Protein 1N4X (pdb70)

Nearest PDB structures (foldseek):
  1n4x-assembly2_M  TM=1.002E+00  e=3.439E-22  Mus musculus
  8iqq-assembly1_L  TM=9.894E-01  e=6.157E-21  Mus musculus
  4ybq-assembly2_C  TM=9.915E-01  e=1.994E-20  Mus musculus
  6jbt-assembly1_L  TM=1.001E+00  e=4.664E-19  Mus musculus
  4x0k-assembly2_B  TM=9.925E-01  e=2.591E-19  Homo sapiens

Structure (mmCIF, N/CA/C/O backbone):
data_1N4X
#
_entry.id   1N4X
#
_cell.length_a   126.930
_cell.length_b   61.210
_cell.length_c   57.300
_cell.angle_alpha   90.00
_cell.angle_beta   90.00
_cell.angle_gamma   90.00
#
_symmetry.space_group_name_H-M   'P 21 21 21'
#
loop_
_entity.id
_entity.type
_entity.pdbx_description
1 polymer 'immunoglobulin kappa chain variable region'
2 polymer 'immunoglobulin heavy chain variable region'
3 non-polymer 'CHLORIDE ION'
4 water water
#
loop_
_atom_site.group_PDB
_atom_site.id
_atom_site.type_symbol
_atom_site.label_atom_id
_atom_site.label_alt_id
_atom_site.label_comp_id
_atom_site.label_asym_id
_atom_site.label_entity_id
_atom_site.label_seq_id
_atom_site.pdbx_PDB_ins_code
_atom_site.Cartn_x
_atom_site.Cartn_y
_atom_site.Cartn_z
_atom_site.occupancy
_atom_site.B_iso_or_equiv
_atom_site.auth_seq_id
_atom_site.auth_comp_id
_atom_site.auth_asym_id
_atom_site.auth_atom_id
_atom_site.pdbx_PDB_model_num
ATOM 1 N N . MET A 1 1 ? 8.923 35.004 4.693 1.00 52.04 0 MET L N 1
ATOM 2 C CA . MET A 1 1 ? 9.954 35.028 3.619 1.00 49.93 0 MET L CA 1
ATOM 3 C C . MET A 1 1 ? 10.172 36.458 3.145 1.00 49.04 0 MET L C 1
ATOM 4 O O . MET A 1 1 ? 9.516 36.916 2.207 1.00 51.03 0 MET L O 1
ATOM 6 N N . ASP A 1 2 ? 11.093 37.162 3.797 1.00 45.38 1 ASP L N 1
ATOM 7 C CA . ASP A 1 2 ? 11.386 38.538 3.429 1.00 40.88 1 ASP L CA 1
ATOM 8 C C . ASP A 1 2 ? 12.868 38.749 3.140 1.00 35.96 1 ASP L C 1
ATOM 9 O O . ASP A 1 2 ? 13.233 39.101 2.019 1.00 35.78 1 ASP L O 1
ATOM 14 N N . ILE A 1 3 ? 13.726 38.541 4.135 1.00 30.72 2 ILE L N 1
ATOM 15 C CA . ILE A 1 3 ? 15.159 38.729 3.910 1.00 28.14 2 ILE L CA 1
ATOM 16 C C . ILE A 1 3 ? 15.728 37.549 3.147 1.00 27.04 2 ILE L C 1
ATOM 17 O O . ILE A 1 3 ? 15.864 36.456 3.695 1.00 27.00 2 ILE L O 1
ATOM 22 N N . LEU A 1 4 ? 16.063 37.785 1.881 1.00 25.07 3 LEU L N 1
ATOM 23 C CA . LEU A 1 4 ? 16.618 36.755 1.017 1.00 24.74 3 LEU L CA 1
ATOM 24 C C . LEU A 1 4 ? 18.056 36.431 1.394 1.00 23.95 3 LEU L C 1
ATOM 25 O O . LEU A 1 4 ? 18.872 37.332 1.599 1.00 21.24 3 LEU L O 1
ATOM 30 N N . MET A 1 5 ? 18.348 35.137 1.489 1.00 22.86 4 MET L N 1
ATOM 31 C CA . MET A 1 5 ? 19.683 34.656 1.811 1.00 22.49 4 MET L CA 1
ATOM 32 C C . MET A 1 5 ? 20.132 33.884 0.575 1.00 24.22 4 MET L C 1
ATOM 33 O O . MET A 1 5 ? 19.550 32.852 0.233 1.00 22.35 4 MET L O 1
ATOM 38 N N . THR A 1 6 ? 21.150 34.398 -0.108 1.00 24.11 5 THR L N 1
ATOM 39 C CA . THR A 1 6 ? 21.656 33.755 -1.313 1.00 25.37 5 THR L CA 1
ATOM 40 C C . THR A 1 6 ? 23.031 33.148 -1.053 1.00 25.58 5 THR L C 1
ATOM 41 O O . THR A 1 6 ? 23.937 33.831 -0.570 1.00 24.49 5 THR L O 1
ATOM 45 N N . GLN A 1 7 ? 23.178 31.864 -1.372 1.00 25.37 6 GLN L N 1
ATOM 46 C CA . GLN A 1 7 ? 24.444 31.166 -1.155 1.00 26.75 6 GLN L CA 1
ATOM 47 C C . GLN A 1 7 ? 25.244 30.962 -2.438 1.00 27.40 6 GLN L C 1
ATOM 48 O O . GLN A 1 7 ? 24.687 30.798 -3.523 1.00 28.16 6 GLN L O 1
ATOM 54 N N . THR A 1 8 ? 26.563 30.960 -2.290 1.00 28.69 7 THR L N 1
ATOM 55 C CA . THR A 1 8 ? 27.469 30.773 -3.412 1.00 30.38 7 THR L CA 1
ATOM 56 C C . THR A 1 8 ? 28.618 29.899 -2.928 1.00 30.07 7 THR L C 1
ATOM 57 O O . THR A 1 8 ? 29.245 30.200 -1.912 1.00 29.78 7 THR L O 1
ATOM 61 N N . PRO A 1 9 ? 28.894 28.788 -3.629 1.00 30.82 8 PRO L N 1
ATOM 62 C CA . PRO A 1 9 ? 28.205 28.298 -4.826 1.00 31.88 8 PRO L CA 1
ATOM 63 C C . PRO A 1 9 ? 27.062 27.371 -4.429 1.00 31.73 8 PRO L C 1
ATOM 64 O O . PRO A 1 9 ? 26.987 26.932 -3.285 1.00 34.08 8 PRO L O 1
ATOM 68 N N . LEU A 1 10 ? 26.184 27.069 -5.378 1.00 33.27 9 LEU L N 1
ATOM 69 C CA . LEU A 1 10 ? 25.046 26.189 -5.121 1.00 32.59 9 LEU L CA 1
ATOM 70 C C . LEU A 1 10 ? 25.481 24.726 -5.095 1.00 32.20 9 LEU L C 1
ATOM 71 O O . LEU A 1 10 ? 24.872 23.896 -4.419 1.00 30.46 9 LEU L O 1
ATOM 76 N N . TYR A 1 11 ? 26.540 24.420 -5.837 1.00 31.29 10 TYR L N 1
ATOM 77 C CA . TYR A 1 11 ? 27.068 23.063 -5.907 1.00 30.91 10 TYR L CA 1
ATOM 78 C C . TYR A 1 11 ? 28.567 23.112 -5.660 1.00 31.89 10 TYR L C 1
ATOM 79 O O . TYR A 1 11 ? 29.298 23.799 -6.370 1.00 30.03 10 TYR L O 1
ATOM 88 N N . LEU A 1 12 ? 29.024 22.373 -4.656 1.00 31.75 11 LEU L N 1
ATOM 89 C CA . LEU A 1 12 ? 30.433 22.379 -4.314 1.00 34.07 11 LEU L CA 1
ATOM 90 C C . LEU A 1 12 ? 31.086 21.003 -4.392 1.00 35.15 11 LEU L C 1
ATOM 91 O O . LEU A 1 12 ? 31.260 20.329 -3.376 1.00 34.99 11 LEU L O 1
ATOM 96 N N . PRO A 1 13 ? 31.443 20.559 -5.609 1.00 36.22 12 PRO L N 1
ATOM 97 C CA . PRO A 1 13 ? 32.084 19.249 -5.745 1.00 37.33 12 PRO L CA 1
ATOM 98 C C . PRO A 1 13 ? 33.532 19.385 -5.286 1.00 38.52 12 PRO L C 1
ATOM 99 O O . PRO A 1 13 ? 34.285 20.201 -5.820 1.00 39.11 12 PRO L O 1
ATOM 103 N N . VAL A 1 14 ? 33.911 18.605 -4.280 1.00 39.52 13 VAL L N 1
ATOM 104 C CA . VAL A 1 14 ? 35.265 18.663 -3.745 1.00 39.55 13 VAL L CA 1
ATOM 105 C C . VAL A 1 14 ? 35.893 17.286 -3.555 1.00 40.51 13 VAL L C 1
ATOM 106 O O . VAL A 1 14 ? 35.287 16.259 -3.860 1.00 40.76 13 VAL L O 1
ATOM 110 N N . SER A 1 15 ? 37.120 17.280 -3.047 1.00 41.95 14 SER L N 1
ATOM 111 C CA . SER A 1 15 ? 37.859 16.049 -2.802 1.00 42.50 14 SER L CA 1
ATOM 112 C C . SER A 1 15 ? 38.439 16.081 -1.391 1.00 42.90 14 SER L C 1
ATOM 113 O O . SER A 1 15 ? 38.873 17.130 -0.916 1.00 43.20 14 SER L O 1
ATOM 116 N N . LEU A 1 16 ? 38.436 14.929 -0.726 1.00 42.98 15 LEU L N 1
ATOM 117 C CA . LEU A 1 16 ? 38.951 14.814 0.636 1.00 43.69 15 LEU L CA 1
ATOM 118 C C . LEU A 1 16 ? 40.236 15.610 0.851 1.00 44.07 15 LEU L C 1
ATOM 119 O O . LEU A 1 16 ? 41.060 15.734 -0.054 1.00 44.61 15 LEU L O 1
ATOM 124 N N . GLY A 1 17 ? 40.391 16.152 2.055 1.00 44.42 16 GLY L N 1
ATOM 125 C CA . GLY A 1 17 ? 41.581 16.917 2.383 1.00 45.60 16 GLY L CA 1
ATOM 126 C C . GLY A 1 17 ? 41.604 18.349 1.878 1.00 47.13 16 GLY L C 1
ATOM 127 O O . GLY A 1 17 ? 42.269 19.203 2.463 1.00 47.18 16 GLY L O 1
ATOM 128 N N . ASP A 1 18 ? 40.881 18.622 0.798 1.00 48.53 17 ASP L N 1
ATOM 129 C CA . ASP A 1 18 ? 40.852 19.967 0.232 1.00 49.95 17 ASP L CA 1
ATOM 130 C C . ASP A 1 18 ? 40.050 20.931 1.108 1.00 48.42 17 ASP L C 1
ATOM 131 O O . ASP A 1 18 ? 39.261 20.509 1.953 1.00 48.00 17 ASP L O 1
ATOM 136 N N . GLN A 1 19 ? 40.265 22.229 0.910 1.00 46.71 18 GLN L N 1
ATOM 137 C CA . GLN A 1 19 ? 39.545 23.239 1.678 1.00 45.19 18 GLN L CA 1
ATOM 138 C C . GLN A 1 19 ? 38.209 23.504 0.998 1.00 42.82 18 GLN L C 1
ATOM 139 O O . GLN A 1 19 ? 38.023 23.165 -0.171 1.00 41.87 18 GLN L O 1
ATOM 145 N N . ALA A 1 20 ? 37.282 24.112 1.732 1.00 39.67 19 ALA L N 1
ATOM 146 C CA . ALA A 1 20 ? 35.967 24.422 1.192 1.00 37.33 19 ALA L CA 1
ATOM 147 C C . ALA A 1 20 ? 35.482 25.761 1.733 1.00 34.69 19 ALA L C 1
ATOM 148 O O . ALA A 1 20 ? 35.712 26.090 2.895 1.00 34.41 19 ALA L O 1
ATOM 150 N N . SER A 1 21 ? 34.817 26.534 0.882 1.00 34.43 20 SER L N 1
ATOM 151 C CA . SER A 1 21 ? 34.293 27.833 1.285 1.00 33.69 20 SER L CA 1
ATOM 152 C C . SER A 1 21 ? 32.888 28.040 0.743 1.00 33.19 20 SER L C 1
ATOM 153 O O . SER A 1 21 ? 32.613 27.785 -0.432 1.00 31.97 20 SER L O 1
ATOM 156 N N . ILE A 1 22 ? 32.000 28.503 1.613 1.00 31.86 21 ILE L N 1
ATOM 157 C CA . ILE A 1 22 ? 30.623 28.751 1.228 1.00 32.20 21 ILE L CA 1
ATOM 158 C C . ILE A 1 22 ? 30.248 30.170 1.621 1.00 30.93 21 ILE L C 1
ATOM 159 O O . ILE A 1 22 ? 30.421 30.574 2.766 1.00 30.67 21 ILE L O 1
ATOM 164 N N . SER A 1 23 ? 29.744 30.920 0.650 1.00 31.87 22 SER L N 1
ATOM 165 C CA . SER A 1 23 ? 29.349 32.305 0.858 1.00 33.37 22 SER L CA 1
ATOM 166 C C . SER A 1 23 ? 27.838 32.440 1.017 1.00 32.26 22 SER L C 1
ATOM 167 O O . SER A 1 23 ? 27.073 31.673 0.438 1.00 32.00 22 SER L O 1
ATOM 170 N N . CYS A 1 24 ? 27.419 33.426 1.804 1.00 30.98 23 CYS L N 1
ATOM 171 C CA . CYS A 1 24 ? 26.002 33.683 2.035 1.00 30.30 23 CYS L CA 1
ATOM 172 C C . CYS A 1 24 ? 25.795 35.189 2.060 1.00 29.16 23 CYS L C 1
ATOM 173 O O . CYS A 1 24 ? 26.421 35.895 2.852 1.00 28.88 23 CYS L O 1
ATOM 176 N N . ARG A 1 25 ? 24.932 35.685 1.181 1.00 27.16 24 ARG L N 1
ATOM 177 C CA . ARG A 1 25 ? 24.669 37.116 1.133 1.00 28.81 24 ARG L CA 1
ATOM 178 C C . ARG A 1 25 ? 23.211 37.386 1.451 1.00 26.80 24 ARG L C 1
ATOM 179 O O . ARG A 1 25 ? 22.320 36.796 0.843 1.00 26.74 24 ARG L O 1
ATOM 187 N N . SER A 1 26 ? 22.975 38.274 2.408 1.00 24.98 25 SER L N 1
ATOM 188 C CA . SER A 1 26 ? 21.615 38.615 2.795 1.00 23.79 25 SER L CA 1
ATOM 189 C C . SER A 1 26 ? 21.189 39.879 2.054 1.00 24.05 25 SER L C 1
ATOM 190 O O . SER A 1 26 ? 22.016 40.745 1.764 1.00 21.34 25 SER L O 1
ATOM 193 N N . SER A 1 27 ? 19.900 39.977 1.736 1.00 23.10 26 SER L N 1
ATOM 194 C CA . SER A 1 27 ? 19.383 41.133 1.013 1.00 25.43 26 SER L CA 1
ATOM 195 C C . SER A 1 27 ? 19.307 42.385 1.877 1.00 25.92 26 SER L C 1
ATOM 196 O O . SER A 1 27 ? 19.095 43.485 1.369 1.00 28.24 26 SER L O 1
ATOM 199 N N . GLN A 1 28 ? 19.477 42.210 3.181 1.00 24.59 27 GLN L N 1
ATOM 200 C CA . GLN A 1 28 ? 19.442 43.313 4.132 1.00 25.35 27 GLN L CA 1
ATOM 201 C C . GLN A 1 28 ? 20.397 42.975 5.264 1.00 24.38 27 GLN L C 1
ATOM 202 O O . GLN A 1 28 ? 20.831 41.829 5.389 1.00 24.24 27 GLN L O 1
ATOM 208 N N . THR A 1 29 ? 20.734 43.963 6.086 1.00 24.03 28 THR L N 1
ATOM 209 C CA . THR A 1 29 ? 21.605 43.703 7.223 1.00 23.07 28 THR L CA 1
ATOM 210 C C . THR A 1 29 ? 20.783 42.853 8.184 1.00 23.86 28 THR L C 1
ATOM 211 O O . THR A 1 29 ? 19.552 42.902 8.161 1.00 24.38 28 THR L O 1
ATOM 215 N N . ILE A 1 30 ? 21.458 42.079 9.024 1.00 23.34 29 ILE L N 1
ATOM 216 C CA . ILE A 1 30 ? 20.773 41.199 9.958 1.00 24.44 29 ILE L CA 1
ATOM 217 C C . ILE A 1 30 ? 21.248 41.313 11.400 1.00 25.14 29 ILE L C 1
ATOM 218 O O . ILE A 1 30 ? 21.666 40.330 12.016 1.00 24.85 29 ILE L O 1
ATOM 223 N N . VAL A 1 31 ? 21.189 42.525 11.936 1.00 28.09 30 VAL L N 1
ATOM 224 C CA . VAL A 1 31 ? 21.571 42.763 13.320 1.00 29.62 30 VAL L CA 1
ATOM 225 C C . VAL A 1 31 ? 20.271 42.886 14.111 1.00 31.61 30 VAL L C 1
ATOM 226 O O . VAL A 1 31 ? 19.385 43.666 13.756 1.00 31.80 30 VAL L O 1
ATOM 230 N N . HIS A 1 32 ? 20.152 42.092 15.167 1.00 32.46 31 HIS L N 1
ATOM 231 C CA . HIS A 1 32 ? 18.956 42.109 15.997 1.00 35.07 31 HIS L CA 1
ATOM 232 C C . HIS A 1 32 ? 18.921 43.421 16.770 1.00 36.36 31 HIS L C 1
ATOM 233 O O . HIS A 1 32 ? 19.961 44.048 16.981 1.00 36.39 31 HIS L O 1
ATOM 240 N N . ASN A 1 33 ? 17.727 43.836 17.185 1.00 38.05 32 ASN L N 1
ATOM 241 C CA . ASN A 1 33 ? 17.567 45.085 17.925 1.00 39.14 32 ASN L CA 1
ATOM 242 C C . ASN A 1 33 ? 18.448 45.114 19.171 1.00 39.20 32 ASN L C 1
ATOM 243 O O . ASN A 1 33 ? 18.694 46.178 19.740 1.00 40.93 32 ASN L O 1
ATOM 248 N N . ASN A 1 34 ? 18.921 43.944 19.587 1.00 37.82 33 ASN L N 1
ATOM 249 C CA . ASN A 1 34 ? 19.766 43.834 20.767 1.00 36.88 33 ASN L CA 1
ATOM 250 C C . ASN A 1 34 ? 21.249 43.872 20.405 1.00 35.93 33 ASN L C 1
ATOM 251 O O . ASN A 1 34 ? 22.105 43.576 21.233 1.00 35.25 33 ASN L O 1
ATOM 256 N N . GLY A 1 35 ? 21.544 44.224 19.160 1.00 34.63 34 GLY L N 1
ATOM 257 C CA . GLY A 1 35 ? 22.926 44.314 18.727 1.00 33.34 34 GLY L CA 1
ATOM 258 C C . GLY A 1 35 ? 23.619 43.040 18.277 1.00 32.76 34 GLY L C 1
ATOM 259 O O . GLY A 1 35 ? 24.739 43.106 17.777 1.00 31.12 34 GLY L O 1
ATOM 260 N N . ASN A 1 36 ? 22.987 41.882 18.450 1.00 32.62 35 ASN L N 1
ATOM 261 C CA . ASN A 1 36 ? 23.616 40.632 18.025 1.00 31.29 35 ASN L CA 1
ATOM 262 C C . ASN A 1 36 ? 23.213 40.256 16.604 1.00 30.72 35 ASN L C 1
ATOM 263 O O . ASN A 1 36 ? 22.112 40.579 16.157 1.00 30.49 35 ASN L O 1
ATOM 268 N N . THR A 1 37 ? 24.115 39.588 15.889 1.00 30.11 36 THR L N 1
ATOM 269 C CA . THR A 1 37 ? 23.843 39.149 14.520 1.00 29.88 36 THR L CA 1
ATOM 270 C C . THR A 1 37 ? 23.654 37.633 14.536 1.00 30.13 36 THR L C 1
ATOM 271 O O . THR A 1 37 ? 24.625 36.874 14.539 1.00 30.47 36 THR L O 1
ATOM 275 N N . TYR A 1 38 ? 22.401 37.195 14.550 1.00 29.08 37 TYR L N 1
ATOM 276 C CA . TYR A 1 38 ? 22.101 35.772 14.593 1.00 27.48 37 TYR L CA 1
ATOM 277 C C . TYR A 1 38 ? 22.206 35.072 13.243 1.00 26.37 37 TYR L C 1
ATOM 278 O O . TYR A 1 38 ? 21.197 34.711 12.629 1.00 23.62 37 TYR L O 1
ATOM 287 N N . LEU A 1 39 ? 23.444 34.891 12.793 1.00 24.57 38 LEU L N 1
ATOM 288 C CA . LEU A 1 39 ? 23.733 34.216 11.534 1.00 24.10 38 LEU L CA 1
ATOM 289 C C . LEU A 1 39 ? 24.280 32.841 11.902 1.00 23.44 38 LEU L C 1
ATOM 290 O O . LEU A 1 39 ? 25.320 32.737 12.540 1.00 21.88 38 LEU L O 1
ATOM 295 N N . GLU A 1 40 ? 23.567 31.786 11.525 1.00 23.33 39 GLU L N 1
ATOM 296 C CA . GLU A 1 40 ? 24.019 30.432 11.832 1.00 22.50 39 GLU L CA 1
ATOM 297 C C . GLU A 1 40 ? 24.229 29.623 10.561 1.00 21.27 39 GLU L C 1
ATOM 298 O O . GLU A 1 40 ? 23.663 29.932 9.517 1.00 22.36 39 GLU L O 1
ATOM 304 N N . TRP A 1 41 ? 25.070 28.598 10.652 1.00 19.86 40 TRP L N 1
ATOM 305 C CA . TRP A 1 41 ? 25.287 27.710 9.523 1.00 18.66 40 TRP L CA 1
ATOM 306 C C . TRP A 1 41 ? 24.844 26.341 10.018 1.00 19.30 40 TRP L C 1
ATOM 307 O O . TRP A 1 41 ? 25.106 25.969 11.166 1.00 16.92 40 TRP L O 1
ATOM 318 N N . TYR A 1 42 ? 24.162 25.608 9.150 1.00 19.62 41 TYR L N 1
ATOM 319 C CA . TYR A 1 42 ? 23.698 24.273 9.481 1.00 20.52 41 TYR L CA 1
ATOM 320 C C . TYR A 1 42 ? 24.192 23.313 8.415 1.00 19.77 41 TYR L C 1
ATOM 321 O O . TYR A 1 42 ? 24.400 23.690 7.254 1.00 19.21 41 TYR L O 1
ATOM 330 N N . LEU A 1 43 ? 24.366 22.067 8.826 1.00 19.71 42 LEU L N 1
ATOM 331 C CA . LEU A 1 43 ? 24.779 21.006 7.931 1.00 21.04 42 LEU L CA 1
ATOM 332 C C . LEU A 1 43 ? 23.751 19.901 8.070 1.00 21.40 42 L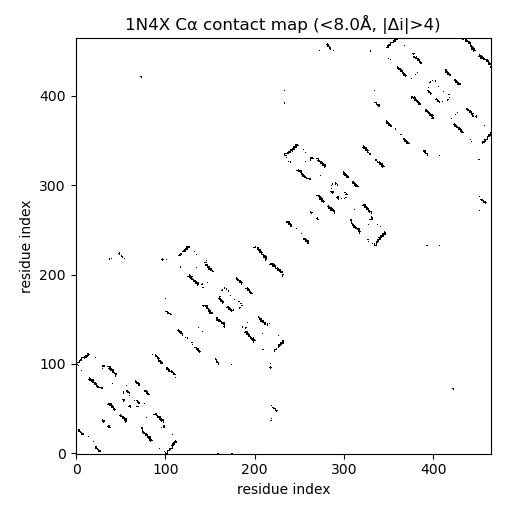EU L C 1
ATOM 333 O O . LEU A 1 43 ? 23.392 19.507 9.181 1.00 21.32 42 LEU L O 1
ATOM 338 N N . GLN A 1 44 ? 23.256 19.427 6.938 1.00 22.27 43 GLN L N 1
ATOM 339 C CA . GLN A 1 44 ? 22.304 18.337 6.949 1.00 23.04 43 GLN L CA 1
ATOM 340 C C . GLN A 1 44 ? 22.963 17.187 6.215 1.00 22.95 43 GLN L C 1
ATOM 341 O O . GLN A 1 44 ? 23.071 17.202 4.989 1.00 22.58 43 GLN L O 1
ATOM 347 N N . LYS A 1 45 ? 23.430 16.206 6.972 1.00 24.13 44 LYS L N 1
ATOM 348 C CA . LYS A 1 45 ? 24.072 15.045 6.379 1.00 27.29 44 LYS L CA 1
ATOM 349 C C . LYS A 1 45 ? 22.995 14.182 5.738 1.00 29.15 44 LYS L C 1
ATOM 350 O O . LYS A 1 45 ? 21.828 14.240 6.124 1.00 28.55 44 LYS L O 1
ATOM 356 N N . PRO A 1 46 ? 23.370 13.370 4.744 1.00 30.72 45 PRO L N 1
ATOM 357 C CA . PRO A 1 46 ? 22.401 12.505 4.068 1.00 32.34 45 PRO L CA 1
ATOM 358 C C . PRO A 1 46 ? 21.651 11.615 5.053 1.00 33.29 45 PRO L C 1
ATOM 359 O O . PR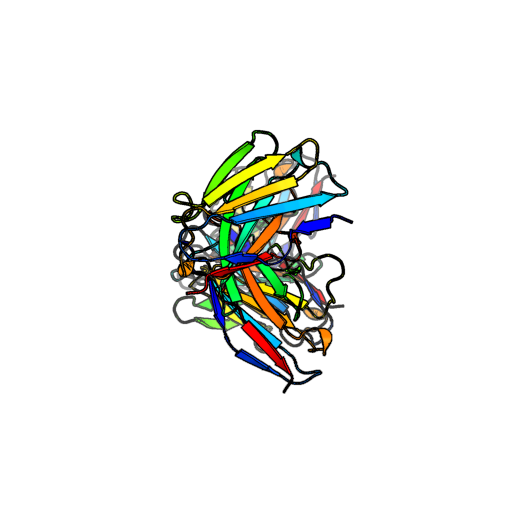O A 1 46 ? 22.265 10.933 5.872 1.00 33.62 45 PRO L O 1
ATOM 363 N N . GLY A 1 47 ? 20.325 11.631 4.969 1.00 35.22 46 GLY L N 1
ATOM 364 C CA . GLY A 1 47 ? 19.514 10.816 5.855 1.00 35.99 46 GLY L CA 1
ATOM 365 C C . GLY A 1 47 ? 19.375 11.379 7.257 1.00 36.07 46 GLY L C 1
ATOM 366 O O . GLY A 1 47 ? 18.924 10.685 8.169 1.00 37.42 46 GLY L O 1
ATOM 367 N N . GLN A 1 48 ? 19.765 12.634 7.440 1.00 33.98 47 GLN L N 1
ATOM 368 C CA . GLN A 1 48 ? 19.669 13.268 8.748 1.00 32.62 47 GLN L CA 1
ATOM 369 C C . GLN A 1 48 ? 18.989 14.625 8.678 1.00 30.65 47 GLN L C 1
ATOM 370 O O . GLN A 1 48 ? 18.742 15.167 7.599 1.00 28.45 47 GLN L O 1
ATOM 376 N N . SER A 1 49 ? 18.669 15.164 9.847 1.00 29.01 48 SER L N 1
ATOM 377 C CA . SER A 1 49 ? 18.043 16.468 9.923 1.00 28.63 48 SER L CA 1
ATOM 378 C C . SER A 1 49 ? 19.176 17.475 10.073 1.00 27.12 48 SER L C 1
ATOM 379 O O . SER A 1 49 ? 20.277 17.119 10.498 1.00 27.77 48 SER L O 1
ATOM 382 N N . PRO A 1 50 ? 18.926 18.744 9.720 1.00 25.72 49 PRO L N 1
ATOM 383 C CA . PRO A 1 50 ? 19.978 19.756 9.846 1.00 25.20 49 PRO L CA 1
ATOM 384 C C . PRO A 1 50 ? 20.517 19.819 11.273 1.00 26.47 49 PRO L C 1
ATOM 385 O O . PRO A 1 50 ? 19.791 19.556 12.232 1.00 25.90 49 PRO L O 1
ATOM 389 N N . GLN A 1 51 ? 21.796 20.153 11.407 1.00 24.08 50 GLN L N 1
ATOM 390 C CA . GLN A 1 51 ? 22.404 20.295 12.714 1.00 24.12 50 GLN L CA 1
ATOM 391 C C . GLN A 1 51 ? 23.201 21.591 12.711 1.00 23.45 50 GLN L C 1
ATOM 392 O O . GLN A 1 51 ? 23.820 21.950 11.710 1.00 23.57 50 GLN L O 1
ATOM 398 N N . LEU A 1 52 ? 23.170 22.294 13.834 1.00 24.23 51 LEU L N 1
ATOM 399 C CA . LEU A 1 52 ? 23.865 23.568 13.974 1.00 24.47 51 LEU L CA 1
ATOM 400 C C . LEU A 1 52 ? 25.389 23.413 14.031 1.00 25.84 51 LEU L C 1
ATOM 401 O O . LEU A 1 52 ? 25.908 22.604 14.794 1.00 27.15 51 LEU L O 1
ATOM 406 N N . LEU A 1 53 ? 26.094 24.201 13.223 1.00 26.39 52 LEU L N 1
ATOM 407 C CA . LEU A 1 53 ? 27.555 24.163 13.184 1.00 26.96 52 LEU L CA 1
ATOM 408 C C . LEU A 1 53 ? 28.165 25.440 13.762 1.00 27.14 52 LEU L C 1
ATOM 409 O O . LEU A 1 53 ? 29.090 25.386 14.578 1.00 25.61 52 LEU L O 1
ATOM 414 N N . ILE A 1 54 ? 27.638 26.582 13.321 1.00 25.97 53 ILE L N 1
ATOM 415 C CA . ILE A 1 54 ? 28.114 27.898 13.749 1.00 26.08 53 ILE L CA 1
ATOM 416 C C . ILE A 1 54 ? 26.922 28.788 14.096 1.00 26.74 53 ILE L C 1
ATOM 417 O O . ILE A 1 54 ? 25.917 28.772 13.392 1.00 25.49 53 ILE L O 1
ATOM 422 N N . TYR A 1 55 ? 27.028 29.550 15.182 1.00 26.93 54 TYR L N 1
ATOM 423 C CA . TYR A 1 55 ? 25.962 30.469 15.567 1.00 29.02 54 TYR L CA 1
ATOM 424 C C . TYR A 1 55 ? 26.603 31.818 15.877 1.00 30.26 54 TYR L C 1
ATOM 425 O O . TYR A 1 55 ? 27.797 31.887 16.157 1.00 29.88 54 TYR L O 1
ATOM 434 N N . LYS A 1 56 ? 25.820 32.891 15.811 1.00 30.38 55 LYS L N 1
ATOM 435 C CA . LYS A 1 56 ? 26.348 34.223 16.083 1.00 31.52 55 LYS L CA 1
ATOM 436 C C . LYS A 1 56 ? 27.522 34.521 15.147 1.00 30.37 55 LYS L C 1
ATOM 437 O O . LYS A 1 56 ? 28.552 35.048 15.574 1.00 31.68 55 LYS L O 1
ATOM 443 N N . VAL A 1 57 ? 27.359 34.154 13.879 1.00 27.95 56 VAL L N 1
ATOM 444 C CA . VAL A 1 57 ? 28.359 34.383 12.836 1.00 27.00 56 VAL L CA 1
ATOM 445 C C . VAL A 1 57 ? 29.634 33.540 12.886 1.00 27.35 56 VAL L C 1
ATOM 446 O O . VAL A 1 57 ? 30.051 32.990 11.868 1.00 25.90 56 VAL L O 1
ATOM 450 N N . SER A 1 58 ? 30.250 33.428 14.057 1.00 27.97 57 SER L N 1
ATOM 451 C CA . SER A 1 58 ? 31.506 32.693 14.143 1.00 31.49 57 SER L CA 1
ATOM 452 C C . SER A 1 58 ? 31.709 31.745 15.319 1.00 31.00 57 SER L C 1
ATOM 453 O O . SER A 1 58 ? 32.793 31.182 15.466 1.00 33.67 57 SER L O 1
ATOM 456 N N . ASN A 1 59 ? 30.696 31.558 16.155 1.00 32.85 58 ASN L N 1
ATOM 457 C CA . ASN A 1 59 ? 30.849 30.664 17.301 1.00 32.81 58 ASN L CA 1
ATOM 458 C C . ASN A 1 59 ? 30.532 29.209 16.954 1.00 34.17 58 ASN L C 1
ATOM 459 O O . ASN A 1 59 ? 29.423 28.894 16.518 1.00 31.45 58 ASN L O 1
ATOM 464 N N . ARG A 1 60 ? 31.509 28.323 17.146 1.00 34.42 59 ARG L N 1
ATOM 465 C CA . ARG A 1 60 ? 31.306 26.905 16.854 1.00 36.19 59 ARG L CA 1
ATOM 466 C C . ARG A 1 60 ? 30.412 26.285 17.919 1.00 35.84 59 ARG L C 1
ATOM 467 O O . ARG A 1 60 ? 30.572 26.557 19.106 1.00 35.81 59 ARG L O 1
ATOM 475 N N . PHE A 1 61 ? 29.473 25.450 17.490 1.00 37.08 60 PHE L N 1
ATOM 476 C CA . PHE A 1 61 ? 28.562 24.786 18.414 1.00 37.45 60 PHE L CA 1
ATOM 477 C C . PHE A 1 61 ? 29.300 23.621 19.072 1.00 38.46 60 PHE L C 1
ATOM 478 O O . PHE A 1 61 ? 30.390 23.250 18.641 1.00 38.16 60 PHE L O 1
ATOM 486 N N . SER A 1 62 ? 28.701 23.049 20.111 1.00 39.92 61 SER L N 1
ATOM 487 C CA . SER A 1 62 ? 29.304 21.930 20.827 1.00 40.82 61 SER L CA 1
ATOM 488 C C . SER A 1 62 ? 29.616 20.743 19.923 1.00 41.09 61 SER L C 1
ATOM 489 O O . SER A 1 62 ? 28.788 20.332 19.105 1.00 40.91 61 SER L O 1
ATOM 492 N N . GLY A 1 63 ? 30.819 20.200 20.079 1.00 41.59 62 GLY L N 1
ATOM 493 C CA . GLY A 1 63 ? 31.227 19.049 19.296 1.00 41.37 62 GLY L CA 1
ATOM 494 C C . GLY A 1 63 ? 31.598 19.328 17.854 1.00 41.70 62 GLY L C 1
ATOM 495 O O . GLY A 1 63 ? 31.985 18.414 17.129 1.00 41.94 62 GLY L O 1
ATOM 496 N N . VAL A 1 64 ? 31.480 20.579 17.425 1.00 42.08 63 VAL L N 1
ATOM 497 C CA . VAL A 1 64 ? 31.826 20.919 16.053 1.00 43.07 63 VAL L CA 1
ATOM 498 C C . VAL A 1 64 ? 33.342 21.016 15.907 1.00 44.44 63 VAL L C 1
ATOM 499 O O . VAL A 1 64 ? 34.001 21.760 16.634 1.00 44.97 63 VAL L O 1
ATOM 503 N N . PRO A 1 65 ? 33.914 20.252 14.965 1.00 45.70 64 PRO L N 1
ATOM 504 C CA . PRO A 1 65 ? 35.359 20.239 14.709 1.00 47.03 64 PRO L CA 1
ATOM 505 C C . PRO A 1 65 ? 35.909 21.641 14.455 1.00 47.48 64 PRO L C 1
ATOM 506 O O . PRO A 1 65 ? 35.201 22.505 13.933 1.00 49.14 64 PRO L O 1
ATOM 510 N N . ASP A 1 66 ? 37.170 21.863 14.817 1.00 47.18 65 ASP L N 1
ATOM 511 C CA . ASP A 1 66 ? 37.801 23.165 14.619 1.00 45.90 65 ASP L CA 1
ATOM 512 C C . ASP A 1 66 ? 38.010 23.485 13.145 1.00 43.98 65 ASP L C 1
ATOM 513 O O . ASP A 1 66 ? 38.340 24.616 12.792 1.00 44.62 65 ASP L O 1
ATOM 518 N N . ARG A 1 67 ? 37.819 22.487 12.288 1.00 42.01 66 ARG L N 1
ATOM 519 C CA . ARG A 1 67 ? 37.977 22.672 10.849 1.00 39.98 66 ARG L CA 1
ATOM 520 C C . ARG A 1 67 ? 36.886 23.591 10.314 1.00 37.64 66 ARG L C 1
ATOM 521 O O . ARG A 1 67 ? 36.982 24.098 9.197 1.00 37.18 66 ARG L O 1
ATOM 529 N N . PHE A 1 68 ? 35.843 23.787 11.115 1.00 35.26 67 PHE L N 1
ATOM 530 C CA . PHE A 1 68 ? 34.728 24.646 10.730 1.00 32.95 67 PHE L CA 1
ATOM 531 C C . PHE A 1 68 ? 34.872 26.021 11.356 1.00 30.98 67 PHE L C 1
ATOM 532 O O . PHE A 1 68 ? 35.025 26.144 12.569 1.00 32.56 67 PHE L O 1
ATOM 540 N N . SER A 1 69 ? 34.820 27.059 10.530 1.00 30.92 68 SER L N 1
ATOM 541 C CA . SER A 1 69 ? 34.923 28.423 11.037 1.00 30.79 68 SER L CA 1
ATOM 542 C C . SER A 1 69 ? 34.022 29.344 10.228 1.00 29.06 68 SER L C 1
ATOM 543 O O . SER A 1 69 ? 33.796 29.110 9.044 1.00 28.21 68 SER L O 1
ATOM 546 N N . GLY A 1 70 ? 33.516 30.391 10.873 1.00 30.23 69 GLY L N 1
ATOM 547 C CA . GLY A 1 70 ? 32.649 31.331 10.183 1.00 30.31 69 GLY L CA 1
ATOM 548 C C . GLY A 1 70 ? 33.080 32.778 10.342 1.00 30.51 69 GLY L C 1
ATOM 549 O O . GLY A 1 70 ? 33.655 33.155 11.361 1.00 30.66 69 GLY L O 1
ATOM 550 N N . SER A 1 71 ? 32.791 33.592 9.330 1.00 31.48 70 SER L N 1
ATOM 551 C CA . SER A 1 71 ? 33.137 35.013 9.345 1.00 31.72 70 SER L CA 1
ATOM 552 C C . SER A 1 71 ? 32.081 35.781 8.548 1.00 33.97 70 SER L C 1
ATOM 553 O O . SER A 1 71 ? 31.187 35.175 7.955 1.00 31.71 70 SER L O 1
ATOM 556 N N . GLY A 1 72 ? 32.170 37.107 8.530 1.00 34.15 71 GLY L N 1
ATOM 557 C CA . GLY A 1 72 ? 31.184 37.868 7.783 1.00 37.96 71 GLY L CA 1
ATOM 558 C C . GLY A 1 72 ? 30.943 39.281 8.271 1.00 39.37 71 GLY L C 1
ATOM 559 O O . GLY A 1 72 ? 31.044 39.565 9.467 1.00 39.72 71 GLY L O 1
ATOM 560 N N . SER A 1 73 ? 30.599 40.159 7.333 1.00 41.10 72 SER L N 1
ATOM 561 C CA . SER A 1 73 ? 30.360 41.568 7.626 1.00 42.47 72 SER L CA 1
ATOM 562 C C . SER A 1 73 ? 28.893 41.899 7.886 1.00 40.56 72 SER L C 1
ATOM 563 O O . SER A 1 73 ? 28.289 41.385 8.822 1.00 43.10 72 SER L O 1
ATOM 566 N N . GLY A 1 74 ? 28.332 42.772 7.055 1.00 38.03 73 GLY L N 1
ATOM 567 C CA . GLY A 1 74 ? 26.947 43.172 7.213 1.00 33.30 73 GLY L CA 1
ATOM 568 C C . GLY A 1 74 ? 25.981 42.297 6.440 1.00 30.49 73 GLY L C 1
ATOM 569 O O . GLY A 1 74 ? 25.012 41.801 7.011 1.00 28.44 73 GLY L O 1
ATOM 570 N N . THR A 1 75 ? 26.233 42.117 5.144 1.00 29.10 74 THR L N 1
ATOM 571 C CA . THR A 1 75 ? 25.368 41.281 4.313 1.00 27.85 74 THR L CA 1
ATOM 572 C C . THR A 1 75 ? 26.119 40.144 3.632 1.00 28.20 74 THR L C 1
ATOM 573 O O . THR A 1 75 ? 25.574 39.457 2.775 1.00 27.14 74 THR L O 1
ATOM 577 N N . ASP A 1 76 ? 27.376 39.945 4.004 1.00 28.66 75 ASP L N 1
ATOM 578 C CA . ASP A 1 76 ? 28.157 38.867 3.410 1.00 29.60 75 ASP L CA 1
ATOM 579 C C . ASP A 1 76 ? 28.874 38.046 4.476 1.00 27.96 75 ASP L C 1
ATOM 580 O O . ASP A 1 76 ? 29.750 38.546 5.180 1.00 28.23 75 ASP L O 1
ATOM 585 N N . PHE A 1 77 ? 28.496 36.778 4.586 1.00 26.62 76 PHE L N 1
ATOM 586 C CA . PHE A 1 77 ? 29.089 35.888 5.576 1.00 24.69 76 PHE L CA 1
ATOM 587 C C . PHE A 1 77 ? 29.701 34.663 4.908 1.00 25.76 76 PHE L C 1
ATOM 588 O O . PHE A 1 77 ? 29.262 34.248 3.833 1.00 23.94 76 PHE L O 1
ATOM 596 N N . THR A 1 78 ? 30.717 34.085 5.544 1.00 25.58 77 THR L N 1
ATOM 597 C CA . THR A 1 78 ? 31.399 32.936 4.962 1.00 26.26 77 THR L CA 1
ATOM 598 C C . THR A 1 78 ? 31.658 31.765 5.909 1.00 24.87 77 THR L C 1
ATOM 599 O O . THR A 1 78 ? 32.065 31.948 7.059 1.00 25.95 77 THR L O 1
ATOM 603 N N . LEU A 1 79 ? 31.414 30.557 5.412 1.00 24.55 78 LEU L N 1
ATOM 604 C CA . LEU A 1 79 ? 31.676 29.347 6.180 1.00 23.31 78 LEU L CA 1
ATOM 605 C C . LEU A 1 79 ? 32.868 28.670 5.514 1.00 24.76 78 LEU L C 1
ATOM 606 O O . LEU A 1 79 ? 32.854 28.423 4.312 1.00 22.63 78 LEU L O 1
ATOM 611 N N . LYS A 1 80 ? 33.904 28.377 6.290 1.00 28.09 79 LYS L N 1
ATOM 612 C CA . LYS A 1 80 ? 35.071 27.716 5.731 1.00 30.96 79 LYS L CA 1
ATOM 613 C C . LYS A 1 80 ? 35.373 26.382 6.397 1.00 30.93 79 LYS L C 1
ATOM 614 O O . LYS A 1 80 ? 35.189 26.214 7.601 1.00 30.59 79 LYS L O 1
ATOM 620 N N . ILE A 1 81 ? 35.816 25.428 5.584 1.00 33.39 80 ILE L N 1
ATOM 621 C CA . ILE A 1 81 ? 36.186 24.100 6.062 1.00 34.16 80 ILE L CA 1
ATOM 622 C C . ILE A 1 81 ? 37.634 23.902 5.626 1.00 34.78 80 ILE L C 1
ATOM 623 O O . ILE A 1 81 ? 37.906 23.701 4.444 1.00 34.18 80 ILE L O 1
ATOM 628 N N . SER A 1 82 ? 38.551 23.979 6.584 1.00 36.68 81 SER L N 1
ATOM 629 C CA . SER A 1 82 ? 39.979 23.828 6.314 1.00 38.64 81 SER L CA 1
ATOM 630 C C . SER A 1 82 ? 40.270 22.576 5.495 1.00 39.91 81 SER L C 1
ATOM 631 O O . SER A 1 82 ? 40.837 22.653 4.404 1.00 41.12 81 SER L O 1
ATOM 634 N N . ARG A 1 83 ? 39.880 21.424 6.029 1.00 41.26 82 ARG L N 1
ATOM 635 C CA . ARG A 1 83 ? 40.087 20.151 5.350 1.00 42.59 82 ARG L CA 1
ATOM 636 C C . ARG A 1 83 ? 38.782 19.364 5.324 1.00 41.81 82 ARG L C 1
ATOM 637 O O . ARG A 1 83 ? 38.229 19.027 6.369 1.00 41.84 82 ARG L O 1
ATOM 645 N N . VAL A 1 84 ? 38.298 19.076 4.122 1.00 41.61 83 VAL L N 1
ATOM 646 C CA . VAL A 1 84 ? 37.051 18.342 3.955 1.00 41.15 83 VAL L CA 1
ATOM 647 C C . VAL A 1 84 ? 37.202 16.846 4.209 1.00 41.17 83 VAL L C 1
ATOM 648 O O . VAL A 1 84 ? 38.056 16.187 3.616 1.00 40.77 83 VAL L O 1
ATOM 652 N N . GLU A 1 85 ? 36.363 16.320 5.096 1.00 41.44 84 GLU L N 1
ATOM 653 C CA . GLU A 1 85 ? 36.368 14.901 5.434 1.00 41.59 84 GLU L CA 1
ATOM 654 C C . GLU A 1 85 ? 35.094 14.243 4.910 1.00 41.10 84 GLU L C 1
ATOM 655 O O . GLU A 1 85 ? 34.097 14.918 4.655 1.00 39.68 84 GLU L O 1
ATOM 661 N N . ALA A 1 86 ? 35.133 12.925 4.751 1.00 40.11 85 ALA L N 1
ATOM 662 C CA . ALA A 1 86 ? 33.989 12.179 4.239 1.00 41.27 85 ALA L CA 1
ATOM 663 C C . ALA A 1 86 ? 32.711 12.448 5.026 1.00 41.57 85 ALA L C 1
ATOM 664 O O . ALA A 1 86 ? 31.612 12.400 4.475 1.00 42.13 85 ALA L O 1
ATOM 666 N N . GLU A 1 87 ? 32.852 12.740 6.311 1.00 41.75 86 GLU L N 1
ATOM 667 C CA . GLU A 1 87 ? 31.688 12.993 7.149 1.00 42.49 86 GLU L CA 1
ATOM 668 C C . GLU A 1 87 ? 31.131 14.405 6.986 1.00 40.80 86 GLU L C 1
ATOM 669 O O . GLU A 1 87 ? 30.194 14.789 7.685 1.00 41.11 86 GLU L O 1
ATOM 675 N N . ASP A 1 88 ? 31.701 15.172 6.057 1.00 38.90 87 ASP L N 1
ATOM 676 C CA . ASP A 1 88 ? 31.249 16.541 5.813 1.00 37.12 87 ASP L CA 1
ATOM 677 C C . ASP A 1 88 ? 30.266 16.603 4.658 1.00 35.75 87 ASP L C 1
ATOM 678 O O . ASP A 1 88 ? 29.671 17.648 4.396 1.00 36.50 87 ASP L O 1
ATOM 683 N N . LEU A 1 89 ? 30.112 15.486 3.958 1.00 34.69 88 LEU L N 1
ATOM 684 C CA . LEU A 1 89 ? 29.193 15.417 2.836 1.00 34.76 88 LEU L CA 1
ATOM 685 C C . LEU A 1 89 ? 27.801 15.822 3.301 1.00 33.99 88 LEU L C 1
ATOM 686 O O . LEU A 1 89 ? 27.397 15.507 4.418 1.00 33.43 88 LEU L O 1
ATOM 691 N N . GLY A 1 90 ? 27.078 16.531 2.443 1.00 32.52 89 GLY L N 1
ATOM 692 C CA . GLY A 1 90 ? 25.739 16.959 2.795 1.00 31.50 89 GLY L CA 1
ATOM 693 C C . GLY A 1 90 ? 25.396 18.322 2.240 1.00 30.47 89 GLY L C 1
ATOM 694 O O . GLY A 1 90 ? 26.081 18.841 1.356 1.00 29.42 89 GLY L O 1
ATOM 695 N N . ILE A 1 91 ? 24.328 18.910 2.761 1.00 26.56 90 ILE L N 1
ATOM 696 C CA . ILE A 1 91 ? 23.900 20.218 2.301 1.00 25.86 90 ILE L CA 1
ATOM 697 C C . ILE A 1 91 ? 24.071 21.237 3.416 1.00 22.79 90 ILE L C 1
ATOM 698 O O . ILE A 1 91 ? 23.655 21.001 4.552 1.00 19.61 90 ILE L O 1
ATOM 703 N N . TYR A 1 92 ? 24.713 22.356 3.087 1.00 20.37 91 TYR L N 1
ATOM 704 C CA . TYR A 1 92 ? 24.951 23.416 4.054 1.00 20.63 91 TYR L CA 1
ATOM 705 C C . TYR A 1 92 ? 23.981 24.557 3.821 1.00 19.81 91 TYR L C 1
ATOM 706 O O . TYR A 1 92 ? 23.718 24.937 2.679 1.00 17.88 91 TYR L O 1
ATOM 715 N N . TYR A 1 93 ? 23.463 25.105 4.915 1.00 19.88 92 TYR L N 1
ATOM 716 C CA . TYR A 1 93 ? 22.505 26.199 4.842 1.00 20.82 92 TYR L CA 1
ATOM 717 C C . TYR A 1 93 ? 22.914 27.340 5.758 1.00 21.22 92 TYR L C 1
ATOM 718 O O . TYR A 1 93 ? 23.360 27.094 6.878 1.00 19.56 92 TYR L O 1
ATOM 727 N N . CYS A 1 94 ? 22.776 28.583 5.299 1.00 21.73 93 CYS L N 1
ATOM 728 C CA . CYS A 1 94 ? 23.027 29.684 6.222 1.00 22.00 93 CYS L CA 1
ATOM 729 C C . CYS A 1 94 ? 21.622 30.031 6.700 1.00 23.26 93 CYS L C 1
ATOM 730 O O . CYS A 1 94 ? 20.629 29.643 6.066 1.00 22.70 93 CYS L O 1
ATOM 733 N N . PHE A 1 95 ? 21.539 30.760 7.802 1.00 20.77 94 PHE L N 1
ATOM 734 C CA . PHE A 1 95 ? 20.255 31.096 8.400 1.00 21.58 94 PHE L CA 1
ATOM 735 C C . PHE A 1 95 ? 20.338 32.378 9.217 1.00 20.33 94 PHE L C 1
ATOM 736 O O . PHE A 1 95 ? 21.313 32.587 9.926 1.00 22.07 94 PHE L O 1
ATOM 744 N N . GLN A 1 96 ? 19.318 33.234 9.119 1.00 19.39 95 GLN L N 1
ATOM 745 C CA . GLN A 1 96 ? 19.302 34.451 9.934 1.00 18.79 95 GLN L CA 1
ATOM 746 C C . GLN A 1 96 ? 18.053 34.412 10.808 1.00 20.39 95 GLN L C 1
ATOM 747 O O . GLN A 1 96 ? 16.948 34.147 10.330 1.00 20.55 95 GLN L O 1
ATOM 753 N N . GLY A 1 97 ? 18.254 34.632 12.100 1.00 20.04 96 GLY L N 1
ATOM 754 C CA . GLY A 1 97 ? 17.146 34.643 13.037 1.00 22.44 96 GLY L CA 1
ATOM 755 C C . GLY A 1 97 ? 17.151 35.993 13.729 1.00 22.78 96 GLY L C 1
ATOM 756 O O . GLY A 1 97 ? 16.730 36.123 14.877 1.00 23.69 96 GLY L O 1
ATOM 757 N N . SER A 1 98 ? 17.647 36.999 13.014 1.00 21.92 97 SER L N 1
ATOM 758 C CA . SER A 1 98 ? 17.732 38.356 13.537 1.00 24.45 97 SER L CA 1
ATOM 759 C C . SER A 1 98 ? 16.445 39.133 13.305 1.00 24.15 97 SER L C 1
ATOM 760 O O . SER A 1 98 ? 16.039 39.921 14.154 1.00 25.80 97 SER L O 1
ATOM 763 N N . HIS A 1 99 ? 15.813 38.910 12.156 1.00 23.28 98 HIS L N 1
ATOM 764 C CA . HIS A 1 99 ? 14.573 39.605 11.816 1.00 24.35 98 HIS L CA 1
ATOM 765 C C . HIS A 1 99 ? 13.480 38.621 11.420 1.00 25.90 98 HIS L C 1
ATOM 766 O O . HIS A 1 99 ? 13.732 37.644 10.718 1.00 25.66 98 HIS L O 1
ATOM 773 N N . PHE A 1 100 ? 12.260 38.886 11.862 1.00 25.19 99 PHE L N 1
ATOM 774 C CA . PHE A 1 100 ? 11.160 37.997 11.540 1.00 25.84 99 PHE L CA 1
ATOM 775 C C . PHE A 1 100 ? 10.632 38.238 10.131 1.00 24.31 99 PHE L C 1
ATOM 776 O O . PHE A 1 100 ? 10.472 39.379 9.704 1.00 25.15 99 PHE L O 1
ATOM 784 N N . PRO A 1 101 ? 10.352 37.155 9.388 1.00 23.03 100 PRO L N 1
ATOM 785 C CA . PRO A 1 101 ? 10.510 35.756 9.797 1.00 22.36 100 PRO L CA 1
ATOM 786 C C . PRO A 1 101 ? 11.928 35.252 9.566 1.00 22.09 100 PRO L C 1
ATOM 787 O O . PRO A 1 101 ? 12.599 35.701 8.633 1.00 21.22 100 PRO L O 1
ATOM 791 N N . PRO A 1 102 ? 12.398 34.312 10.405 1.00 21.16 101 PRO L N 1
ATOM 792 C CA . PRO A 1 102 ? 13.755 33.782 10.225 1.00 19.98 101 PRO L CA 1
ATOM 793 C C . PRO A 1 102 ? 13.818 33.166 8.826 1.00 19.05 101 PRO L C 1
ATOM 794 O O . PRO A 1 102 ? 12.854 32.547 8.377 1.00 17.61 101 PRO L O 1
ATOM 798 N N . THR A 1 103 ? 14.942 33.326 8.137 1.00 17.24 102 THR L N 1
ATOM 799 C CA . THR A 1 103 ? 15.054 32.774 6.795 1.00 17.31 102 THR L CA 1
ATOM 800 C C . THR A 1 103 ? 16.328 31.966 6.574 1.00 17.02 102 THR L C 1
ATOM 801 O O . THR A 1 103 ? 17.348 32.203 7.223 1.00 18.58 102 THR L O 1
ATOM 805 N N . PHE A 1 104 ? 16.247 31.009 5.652 1.00 17.74 103 PHE L N 1
ATOM 806 C CA . PHE A 1 104 ? 17.372 30.137 5.313 1.00 18.09 103 PHE L CA 1
ATOM 807 C C . PHE A 1 104 ? 17.835 30.374 3.890 1.00 18.13 103 PHE L C 1
ATOM 808 O O . PHE A 1 104 ? 17.058 30.799 3.034 1.00 18.13 103 PHE L O 1
ATOM 816 N N . GLY A 1 105 ? 19.104 30.062 3.642 1.00 19.33 104 GLY L N 1
ATOM 817 C CA . GLY A 1 105 ? 19.641 30.165 2.303 1.00 19.82 104 GLY L CA 1
ATOM 818 C C . GLY A 1 105 ? 19.097 28.932 1.601 1.00 21.79 104 GLY L C 1
ATOM 819 O O . GLY A 1 105 ? 18.589 28.022 2.267 1.00 20.86 104 GLY L O 1
ATOM 820 N N . GLY A 1 106 ? 19.204 28.890 0.276 1.00 22.28 105 GLY L N 1
ATOM 821 C CA . GLY A 1 106 ? 18.686 27.764 -0.484 1.00 22.92 105 GLY L CA 1
ATOM 822 C C . GLY A 1 106 ? 19.460 26.465 -0.375 1.00 24.26 105 GLY L C 1
ATOM 823 O O . GLY A 1 106 ? 18.993 25.424 -0.844 1.00 23.76 105 GLY L O 1
ATOM 824 N N . GLY A 1 107 ? 20.646 26.526 0.220 1.00 22.14 106 GLY L N 1
ATOM 825 C CA . GLY A 1 107 ? 21.459 25.333 0.378 1.00 23.47 106 GLY L CA 1
ATOM 826 C C . GLY A 1 107 ? 22.567 25.147 -0.648 1.00 24.39 106 GLY L C 1
ATOM 827 O O . GLY A 1 107 ? 22.386 25.403 -1.842 1.00 24.94 106 GLY L O 1
ATOM 828 N N . THR A 1 108 ? 23.718 24.700 -0.159 1.00 24.33 107 THR L N 1
ATOM 829 C CA . THR A 1 108 ? 24.892 24.419 -0.981 1.00 26.59 107 THR L CA 1
ATOM 830 C C . THR A 1 108 ? 25.198 22.939 -0.801 1.00 26.22 107 THR L C 1
ATOM 831 O O . THR A 1 108 ? 25.373 22.475 0.321 1.00 26.65 107 THR L O 1
ATOM 835 N N . LYS A 1 109 ? 25.261 22.200 -1.903 1.00 29.45 108 LYS L N 1
ATOM 836 C CA . LYS A 1 109 ? 25.538 20.773 -1.827 1.00 29.70 108 LYS L CA 1
ATOM 837 C C . LYS A 1 109 ? 27.025 20.460 -1.948 1.00 29.84 108 LYS L C 1
ATOM 838 O O . LYS A 1 109 ? 27.637 20.703 -2.986 1.00 29.21 108 LYS L O 1
ATOM 844 N N . LEU A 1 110 ? 27.601 19.940 -0.868 1.00 30.23 109 LEU L N 1
ATOM 845 C CA . LEU A 1 110 ? 29.009 19.575 -0.848 1.00 33.34 109 LEU L CA 1
ATOM 846 C C . LEU A 1 110 ? 29.080 18.089 -1.188 1.00 35.78 109 LEU L C 1
ATOM 847 O O . LEU A 1 110 ? 28.623 17.248 -0.416 1.00 35.08 109 LEU L O 1
ATOM 852 N N . GLU A 1 111 ? 29.642 17.771 -2.347 1.00 38.20 110 GLU L N 1
ATOM 853 C CA . GLU A 1 111 ? 29.752 16.385 -2.781 1.00 42.26 110 GLU L CA 1
ATOM 854 C C . GLU A 1 111 ? 31.206 16.072 -3.109 1.00 44.62 110 GLU L C 1
ATOM 855 O O . GLU A 1 111 ? 31.862 16.835 -3.817 1.00 44.57 110 GLU L O 1
ATOM 861 N N . ILE A 1 112 ? 31.718 14.964 -2.584 1.00 46.85 111 ILE L N 1
ATOM 862 C CA . ILE A 1 112 ? 33.099 14.599 -2.860 1.00 49.65 111 ILE L CA 1
ATOM 863 C C . ILE A 1 112 ? 33.177 13.752 -4.119 1.00 50.68 111 ILE L C 1
ATOM 864 O O . ILE A 1 112 ? 32.670 12.631 -4.164 1.00 50.45 111 ILE L O 1
ATOM 869 N N . ALA A 1 113 ? 33.807 14.311 -5.146 1.00 52.15 112 ALA L N 1
ATOM 870 C CA . ALA A 1 113 ? 33.968 13.635 -6.427 1.00 53.76 112 ALA L CA 1
ATOM 871 C C . ALA A 1 113 ? 34.813 14.502 -7.351 1.00 54.17 112 ALA L C 1
ATOM 872 O O . ALA A 1 113 ? 34.296 14.899 -8.418 1.00 55.25 112 ALA L O 1
ATOM 875 N N . GLU B 2 1 ? 20.234 15.735 26.748 1.00 40.85 301 GLU H N 1
ATOM 876 C CA . GLU B 2 1 ? 19.912 14.963 25.516 1.00 39.75 301 GLU H CA 1
ATOM 877 C C . GLU B 2 1 ? 18.473 15.217 25.071 1.00 36.49 301 GLU H C 1
ATOM 878 O O . GLU B 2 1 ? 17.598 14.371 25.243 1.00 35.12 301 GLU H O 1
ATOM 884 N N . VAL B 2 2 ? 18.234 16.394 24.506 1.00 34.34 302 VAL H N 1
ATOM 885 C CA . VAL B 2 2 ? 16.904 16.745 24.026 1.00 31.35 302 VAL H CA 1
ATOM 886 C C . VAL B 2 2 ? 16.554 15.844 22.847 1.00 30.07 302 VAL H C 1
ATOM 887 O O . VAL B 2 2 ? 17.390 15.591 21.974 1.00 29.47 302 VAL H O 1
ATOM 891 N N . GLN B 2 3 ? 15.321 15.353 22.828 1.00 28.07 303 GLN H N 1
ATOM 892 C CA . GLN B 2 3 ? 14.880 14.489 21.747 1.00 27.41 303 GLN H CA 1
ATOM 893 C C . GLN B 2 3 ? 13.527 14.930 21.221 1.00 24.81 303 GLN H C 1
ATOM 894 O O . GLN B 2 3 ? 12.598 15.167 21.993 1.00 20.12 303 GLN H O 1
ATOM 900 N N . LEU B 2 4 ? 13.429 15.053 19.904 1.00 21.10 304 LEU H N 1
ATOM 901 C CA . LEU B 2 4 ? 12.173 15.435 19.267 1.00 20.13 304 LEU H CA 1
ATOM 902 C C . LEU B 2 4 ? 11.857 14.312 18.295 1.00 20.45 304 LEU H C 1
ATOM 903 O O . LEU B 2 4 ? 12.543 14.145 17.282 1.00 22.61 304 LEU H O 1
ATOM 908 N N . GLN B 2 5 ? 10.831 13.534 18.618 1.00 19.86 305 GLN H N 1
ATOM 909 C CA . GLN B 2 5 ? 10.422 12.395 17.800 1.00 21.05 305 GLN H CA 1
ATOM 910 C C . GLN B 2 5 ? 9.153 12.714 17.019 1.00 20.05 305 GLN H C 1
ATOM 911 O O . GLN B 2 5 ? 8.112 13.015 17.604 1.00 20.06 305 GLN H O 1
ATOM 917 N N . GLN B 2 6 ? 9.234 12.640 15.695 1.00 19.18 306 GLN H N 1
ATOM 918 C CA . GLN B 2 6 ? 8.065 12.934 14.875 1.00 19.18 306 GLN H CA 1
ATOM 919 C C . GLN B 2 6 ? 7.400 11.670 14.360 1.00 20.17 306 GLN H C 1
ATOM 920 O O . GLN B 2 6 ? 7.993 10.589 14.364 1.00 17.92 306 GLN H O 1
ATOM 926 N N . SER B 2 7 ? 6.159 11.818 13.914 1.00 18.21 307 SER H N 1
ATOM 927 C CA . SER B 2 7 ? 5.409 10.693 13.381 1.00 17.57 307 SER H CA 1
ATOM 928 C C . SER B 2 7 ? 5.956 10.273 12.018 1.00 18.08 307 SER H C 1
ATOM 929 O O . SER B 2 7 ? 6.746 10.992 11.399 1.00 18.21 307 SER H O 1
ATOM 932 N N . GLY B 2 8 ? 5.524 9.107 11.553 1.00 19.36 308 GLY H N 1
ATOM 933 C CA . GLY B 2 8 ? 6.002 8.577 10.290 1.00 17.90 308 GLY H CA 1
ATOM 934 C C . GLY B 2 8 ? 5.542 9.291 9.038 1.00 18.47 308 GLY H C 1
ATOM 935 O O . GLY B 2 8 ? 4.659 10.140 9.094 1.00 19.47 308 GLY H O 1
ATOM 936 N N . PRO B 2 9 ? 6.126 8.952 7.881 1.00 17.79 309 PRO H N 1
ATOM 937 C CA . PRO B 2 9 ? 5.782 9.561 6.594 1.00 20.22 309 PRO H CA 1
ATOM 938 C C . PRO B 2 9 ? 4.317 9.353 6.245 1.00 21.65 309 PRO H C 1
ATOM 939 O O . PRO B 2 9 ? 3.703 8.364 6.654 1.00 21.54 309 PRO H O 1
ATOM 943 N N . GLU B 2 10 ? 3.761 10.291 5.490 1.00 22.73 310 GLU H N 1
ATOM 944 C CA . GLU B 2 10 ? 2.361 10.219 5.102 1.00 26.67 310 GLU H CA 1
ATOM 945 C C . GLU B 2 10 ? 2.196 10.332 3.599 1.00 26.21 310 GLU H C 1
ATOM 946 O O . GLU B 2 10 ? 2.818 11.174 2.958 1.00 26.38 310 GLU H O 1
ATO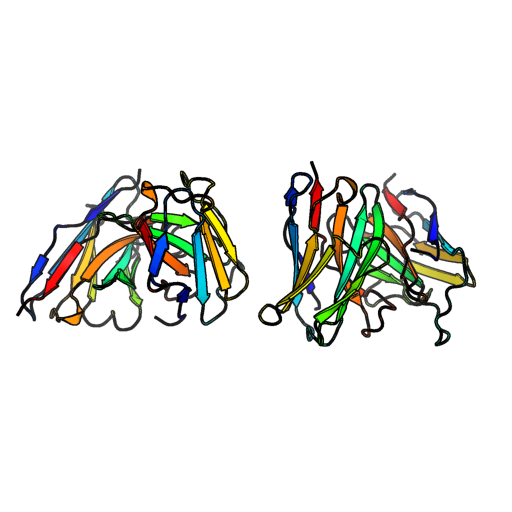M 952 N N . LEU B 2 11 ? 1.353 9.469 3.046 1.00 28.52 311 LEU H N 1
ATOM 953 C CA . LEU B 2 11 ? 1.065 9.482 1.621 1.00 30.06 311 LEU H CA 1
ATOM 954 C C . LEU B 2 11 ? -0.421 9.815 1.588 1.00 30.83 311 LEU H C 1
ATOM 955 O O . LEU B 2 11 ? -1.264 8.991 1.951 1.00 32.45 311 LEU H O 1
ATOM 960 N N . LYS B 2 12 ? -0.733 11.038 1.173 1.00 29.94 312 LYS H N 1
ATOM 961 C CA . LYS B 2 12 ? -2.109 11.510 1.158 1.00 30.68 312 LYS H CA 1
ATOM 962 C C . LYS B 2 12 ? -2.629 11.919 -0.207 1.00 30.31 312 LYS H C 1
ATOM 963 O O . LYS B 2 12 ? -1.868 12.301 -1.091 1.00 28.43 312 LYS H O 1
ATOM 969 N N . LYS B 2 13 ? -3.946 11.851 -0.355 1.00 31.16 313 LYS H N 1
ATOM 970 C CA . LYS B 2 13 ? -4.605 12.220 -1.596 1.00 33.05 313 LYS H CA 1
ATOM 971 C C . LYS B 2 13 ? -4.959 13.695 -1.461 1.00 32.82 313 LYS H C 1
ATOM 972 O O . LYS B 2 13 ? -5.177 14.184 -0.352 1.00 32.87 313 LYS H O 1
ATOM 978 N N . PRO B 2 14 ? -4.997 14.431 -2.582 1.00 32.21 314 PRO H N 1
ATOM 979 C CA . PRO B 2 14 ? -5.331 15.856 -2.526 1.00 31.24 314 PRO H CA 1
ATOM 980 C C . PRO B 2 14 ? -6.669 16.111 -1.836 1.00 29.42 314 PRO H C 1
ATOM 981 O O . PRO B 2 14 ? -7.604 15.321 -1.962 1.00 29.89 314 PRO H O 1
ATOM 985 N N . GLY B 2 15 ? -6.746 17.214 -1.099 1.00 28.61 315 GLY H N 1
ATOM 986 C CA . GLY B 2 15 ? -7.971 17.558 -0.400 1.00 29.04 315 GLY H CA 1
ATOM 987 C C . GLY B 2 15 ? -8.107 16.940 0.980 1.00 29.74 315 GLY H C 1
ATOM 988 O O . GLY B 2 15 ? -8.940 17.371 1.781 1.00 30.15 315 GLY H O 1
ATOM 989 N N . GLU B 2 16 ? -7.293 15.931 1.270 1.00 29.15 316 GLU H N 1
ATOM 990 C CA . GLU B 2 16 ? -7.356 15.276 2.568 1.00 28.88 316 GLU H CA 1
ATOM 991 C C . GLU B 2 16 ? -6.631 16.086 3.629 1.00 27.28 316 GLU H C 1
ATOM 992 O O . GLU B 2 16 ? -6.022 17.108 3.332 1.00 26.26 316 GLU H O 1
ATOM 998 N N . THR B 2 17 ? -6.710 15.624 4.870 1.00 26.35 317 THR H N 1
ATOM 999 C CA . THR B 2 17 ? -6.063 16.308 5.979 1.00 26.59 317 THR H CA 1
ATOM 1000 C C . THR B 2 17 ? -4.951 15.426 6.539 1.00 24.77 317 THR H C 1
ATOM 1001 O O . THR B 2 17 ? -5.041 14.202 6.517 1.00 23.86 317 THR H O 1
ATOM 1005 N N . VAL B 2 18 ? -3.890 16.051 7.023 1.00 22.41 318 VAL H N 1
ATOM 1006 C CA . VAL B 2 18 ? -2.794 15.295 7.614 1.00 21.34 318 VAL H CA 1
ATOM 1007 C C . VAL B 2 18 ? -2.434 15.970 8.932 1.00 20.73 318 VAL H C 1
ATOM 1008 O O . VAL B 2 18 ? -2.454 17.194 9.031 1.00 19.46 318 VAL H O 1
ATOM 1012 N N . LYS B 2 19 ? -2.138 15.167 9.950 1.00 21.97 319 LYS H N 1
ATOM 1013 C CA . LYS B 2 19 ? -1.764 15.700 11.254 1.00 22.10 319 LYS H CA 1
ATOM 1014 C C . LYS B 2 19 ? -0.462 15.047 11.681 1.00 22.09 319 LYS H C 1
ATOM 1015 O O . LYS B 2 19 ? -0.402 13.842 11.927 1.00 22.06 319 LYS H O 1
ATOM 1021 N N . ILE B 2 20 ? 0.576 15.871 11.751 1.00 17.81 320 ILE H N 1
ATOM 1022 C CA . ILE B 2 20 ? 1.920 15.446 12.123 1.00 19.48 320 ILE H CA 1
ATOM 1023 C C . ILE B 2 20 ? 2.170 15.704 13.601 1.00 17.33 320 ILE H C 1
ATOM 1024 O O . ILE B 2 20 ? 1.794 16.742 14.126 1.00 18.37 320 ILE H O 1
ATOM 1029 N N . SER B 2 21 ? 2.812 14.759 14.273 1.00 15.93 321 SER H N 1
ATOM 1030 C CA . SER B 2 21 ? 3.094 14.938 15.687 1.00 18.21 321 SER H CA 1
ATOM 1031 C C . SER B 2 21 ? 4.585 15.039 15.935 1.00 16.96 321 SER H C 1
ATOM 1032 O O . SER B 2 21 ? 5.395 14.542 15.155 1.00 16.02 321 SER H O 1
ATOM 1035 N N . CYS B 2 22 ? 4.929 15.696 17.035 1.00 16.39 322 CYS H N 1
ATOM 1036 C CA . CYS B 2 22 ? 6.308 15.885 17.451 1.00 17.77 322 CYS H CA 1
ATOM 1037 C C . CYS B 2 22 ? 6.343 15.709 18.969 1.00 17.63 322 CYS H C 1
ATOM 1038 O O . CYS B 2 22 ? 5.909 16.587 19.717 1.00 18.83 322 CYS H O 1
ATOM 1041 N N . LYS B 2 23 ? 6.865 14.563 19.404 1.00 19.15 323 LYS H N 1
ATOM 1042 C CA . LYS B 2 23 ? 6.961 14.206 20.815 1.00 20.43 323 LYS H CA 1
ATOM 1043 C C . LYS B 2 23 ? 8.282 14.700 21.392 1.00 19.71 323 LYS H C 1
ATOM 1044 O O . LYS B 2 23 ? 9.355 14.311 20.931 1.00 18.41 323 LYS H O 1
ATOM 1050 N N . ALA B 2 24 ? 8.201 15.562 22.401 1.00 20.58 324 ALA H N 1
ATOM 1051 C CA . ALA B 2 24 ? 9.405 16.107 23.023 1.00 21.97 324 ALA H CA 1
ATOM 1052 C C . ALA B 2 24 ? 9.740 15.363 24.309 1.00 23.29 324 ALA H C 1
ATOM 1053 O O . ALA B 2 24 ? 8.852 15.013 25.078 1.00 24.13 324 ALA H O 1
ATOM 1055 N N . THR B 2 25 ? 11.026 15.123 24.537 1.00 23.08 325 THR H N 1
ATOM 1056 C CA . THR B 2 25 ? 11.460 14.427 25.743 1.00 25.12 325 THR H CA 1
ATOM 1057 C C . THR B 2 25 ? 12.738 15.030 26.311 1.00 23.21 325 THR H C 1
ATOM 1058 O O . THR B 2 25 ? 13.548 15.592 25.577 1.00 20.66 325 THR H O 1
ATOM 1062 N N . ASN B 2 26 ? 12.888 14.918 27.629 1.00 22.85 326 ASN H N 1
ATOM 1063 C CA . ASN B 2 26 ? 14.060 15.397 28.353 1.00 21.82 326 ASN H CA 1
ATOM 1064 C C . ASN B 2 26 ? 14.172 16.903 28.557 1.00 21.67 326 ASN H C 1
ATOM 1065 O O . ASN B 2 26 ? 15.268 17.450 28.645 1.00 21.62 326 ASN H O 1
ATOM 1070 N N . TYR B 2 27 ? 13.024 17.570 28.641 1.00 20.22 327 TYR H N 1
ATOM 1071 C CA . TYR B 2 27 ? 12.975 19.006 28.889 1.00 21.05 327 TYR H CA 1
ATOM 1072 C C . TYR B 2 27 ? 11.507 19.357 29.096 1.00 20.72 327 TYR H C 1
ATOM 1073 O O . TYR B 2 27 ? 10.633 18.617 28.644 1.00 19.91 327 TYR H O 1
ATOM 1082 N N . ALA B 2 28 ? 11.239 20.446 29.813 1.00 22.45 328 ALA H N 1
ATOM 1083 C CA . ALA B 2 28 ? 9.860 20.865 30.075 1.00 22.64 328 ALA H CA 1
ATOM 1084 C C . ALA B 2 28 ? 9.258 21.456 28.809 1.00 20.86 328 ALA H C 1
ATOM 1085 O O . ALA B 2 28 ? 9.615 22.551 28.384 1.00 20.35 328 ALA H O 1
ATOM 1087 N N . PHE B 2 29 ? 8.338 20.704 28.224 1.00 21.30 329 PHE H N 1
ATOM 1088 C CA . PHE B 2 29 ? 7.662 21.083 26.997 1.00 20.34 329 PHE H CA 1
ATOM 1089 C C . PHE B 2 29 ? 7.179 22.538 26.979 1.00 19.84 329 PHE H C 1
ATOM 1090 O O . PHE B 2 29 ? 7.357 23.256 25.993 1.00 19.40 329 PHE H O 1
ATOM 1098 N N . THR B 2 30 ? 6.578 22.974 28.078 1.00 18.16 330 THR H N 1
ATOM 1099 C CA . THR B 2 30 ? 6.029 24.320 28.161 1.00 19.45 330 THR H CA 1
ATOM 1100 C C . THR B 2 30 ? 7.032 25.441 28.394 1.00 20.14 330 THR H C 1
ATOM 1101 O O . THR B 2 30 ? 6.644 26.604 28.498 1.00 20.68 330 THR H O 1
ATOM 1105 N N . ASP B 2 31 ? 8.315 25.109 28.481 1.00 21.17 331 ASP H N 1
ATOM 1106 C CA . ASP B 2 31 ? 9.331 26.137 28.698 1.00 21.60 331 ASP H CA 1
ATOM 1107 C C . ASP B 2 31 ? 9.897 26.681 27.389 1.00 21.26 331 ASP H C 1
ATOM 1108 O O . ASP B 2 31 ? 10.531 27.742 27.370 1.00 19.00 331 ASP H O 1
ATOM 1113 N N . TYR B 2 32 ? 9.672 25.957 26.295 1.00 19.25 332 TYR H N 1
ATOM 1114 C CA . TYR B 2 32 ? 10.182 26.380 24.993 1.00 20.67 332 TYR H CA 1
ATOM 1115 C C . TYR B 2 32 ? 9.129 26.333 23.905 1.00 17.34 332 TYR H C 1
ATOM 1116 O O . TYR B 2 32 ? 8.293 25.436 23.880 1.00 18.50 332 TYR H O 1
ATOM 1125 N N . SER B 2 33 ? 9.180 27.304 23.002 1.00 17.80 333 SER H N 1
ATOM 1126 C CA . SER B 2 33 ? 8.244 27.348 21.896 1.00 18.49 333 SER H CA 1
ATOM 1127 C C . SER B 2 33 ? 8.623 26.234 20.934 1.00 18.16 333 SER H C 1
ATOM 1128 O O . SER B 2 33 ? 9.762 25.769 20.932 1.00 19.31 333 SER H O 1
ATOM 1131 N N . MET B 2 34 ? 7.670 25.772 20.136 1.00 16.98 334 MET H N 1
ATOM 1132 C CA . MET B 2 34 ? 8.010 24.756 19.155 1.00 15.06 334 MET H CA 1
ATOM 1133 C C . MET B 2 34 ? 7.907 25.406 17.784 1.00 15.77 334 MET H C 1
ATOM 1134 O O . MET B 2 34 ? 6.878 25.994 17.440 1.00 17.78 334 MET H O 1
ATOM 1139 N N . HIS B 2 35 ? 8.971 25.297 17.000 1.00 15.13 335 HIS H N 1
ATOM 1140 C CA . HIS B 2 35 ? 8.963 25.872 15.669 1.00 14.11 335 HIS H CA 1
ATOM 1141 C C . HIS B 2 35 ? 8.760 24.767 14.648 1.00 14.60 335 HIS H C 1
ATOM 1142 O O . HIS B 2 35 ? 9.012 23.592 14.929 1.00 14.44 335 HIS H O 1
ATOM 1149 N N . TRP B 2 36 ? 8.294 25.156 13.468 1.00 13.48 336 TRP H N 1
ATOM 1150 C CA . TRP B 2 36 ? 8.070 24.207 12.385 1.00 14.73 336 TRP H CA 1
ATOM 1151 C C . TRP B 2 36 ? 8.690 24.769 11.116 1.00 14.98 336 TRP H C 1
ATOM 1152 O O . TRP B 2 36 ? 8.519 25.949 10.790 1.00 14.63 336 TRP H O 1
ATOM 1163 N N . VAL B 2 37 ? 9.405 23.908 10.401 1.00 14.11 337 VAL H N 1
ATOM 1164 C CA . VAL B 2 37 ? 10.075 24.296 9.162 1.00 15.77 337 VAL H CA 1
ATOM 1165 C C . VAL B 2 37 ? 9.638 23.349 8.056 1.00 15.72 337 VAL H C 1
ATOM 1166 O O . VAL B 2 37 ? 9.432 22.157 8.300 1.00 16.01 337 VAL H O 1
ATOM 1170 N N . LYS B 2 38 ? 9.477 23.885 6.851 1.00 13.36 338 LYS H N 1
ATOM 1171 C CA . LYS B 2 38 ? 9.079 23.094 5.694 1.00 14.61 338 LYS H CA 1
ATOM 1172 C C . LYS B 2 38 ? 10.290 22.943 4.775 1.00 15.01 338 LYS H C 1
ATOM 1173 O O . LYS B 2 38 ? 10.904 23.932 4.373 1.00 17.10 338 LYS H O 1
ATOM 1179 N N . GLN B 2 39 ? 10.655 21.704 4.469 1.00 17.83 339 GLN H N 1
ATOM 1180 C CA . GLN B 2 39 ? 11.774 21.469 3.564 1.00 17.28 339 GLN H CA 1
ATOM 1181 C C . GLN B 2 39 ? 11.171 20.929 2.283 1.00 18.49 339 GLN H C 1
ATOM 1182 O O . GLN B 2 39 ? 10.678 19.804 2.243 1.00 18.66 339 GLN H O 1
ATOM 1188 N N . ALA B 2 40 ? 11.201 21.744 1.236 1.00 18.23 340 ALA H N 1
ATOM 1189 C CA . ALA B 2 40 ? 10.629 21.362 -0.044 1.00 20.01 340 ALA H CA 1
ATOM 1190 C C . ALA B 2 40 ? 11.577 20.486 -0.845 1.00 20.32 340 ALA H C 1
ATOM 1191 O O . ALA B 2 40 ? 12.779 20.456 -0.573 1.00 21.03 340 ALA H O 1
ATOM 1193 N N . PRO B 2 41 ? 11.039 19.746 -1.829 1.00 20.97 341 PRO H N 1
ATOM 1194 C CA . PRO B 2 41 ? 11.889 18.892 -2.659 1.00 22.23 341 PRO H CA 1
ATOM 1195 C C . PRO B 2 41 ? 12.961 19.833 -3.195 1.00 22.32 341 PRO H C 1
ATOM 1196 O O . PRO B 2 41 ? 12.648 20.949 -3.605 1.00 23.95 341 PRO H O 1
ATOM 1200 N N . GLY B 2 42 ? 14.212 19.395 -3.177 1.00 21.65 342 GLY H N 1
ATOM 1201 C CA . GLY B 2 42 ? 15.292 20.249 -3.634 1.00 22.51 342 GLY H CA 1
ATOM 1202 C C . GLY B 2 42 ? 16.125 20.692 -2.445 1.00 23.65 342 GLY H C 1
ATOM 1203 O O . GLY B 2 42 ? 17.307 21.019 -2.581 1.00 24.28 342 GLY H O 1
ATOM 1204 N N . GLY B 2 43 ? 15.503 20.716 -1.268 1.00 22.28 343 GLY H N 1
ATOM 1205 C CA . GLY B 2 43 ? 16.221 21.093 -0.065 1.00 20.46 343 GLY H CA 1
ATOM 1206 C C . GLY B 2 43 ? 15.949 22.462 0.541 1.00 20.75 343 GLY H C 1
ATOM 1207 O O . GLY B 2 43 ? 16.401 22.738 1.647 1.00 20.91 343 GLY H O 1
ATOM 1208 N N . ASP B 2 44 ? 15.218 23.325 -0.151 1.00 20.03 344 ASP H N 1
ATOM 1209 C CA . ASP B 2 44 ? 14.959 24.649 0.398 1.00 21.14 344 ASP H CA 1
ATOM 1210 C C . ASP B 2 44 ? 14.192 24.561 1.710 1.00 18.40 344 ASP H C 1
ATOM 1211 O O . ASP B 2 44 ? 13.287 23.744 1.852 1.00 18.15 344 ASP H O 1
ATOM 1216 N N . LEU B 2 45 ? 14.580 25.387 2.677 1.00 18.82 345 LEU H N 1
ATOM 1217 C CA . LEU B 2 45 ? 13.923 25.407 3.986 1.00 16.35 345 LEU H CA 1
ATOM 1218 C C . LEU B 2 45 ? 13.129 26.694 4.151 1.00 18.03 345 LEU H C 1
ATOM 1219 O O . LEU B 2 45 ? 13.659 27.784 3.929 1.00 18.52 345 LEU H O 1
ATOM 1224 N N . LYS B 2 46 ? 11.865 26.562 4.543 1.00 16.98 346 LYS H N 1
ATOM 1225 C CA . LYS B 2 46 ? 10.994 27.715 4.749 1.00 17.83 346 LYS H CA 1
ATOM 1226 C C . LYS B 2 46 ? 10.387 27.644 6.138 1.00 16.70 346 LYS H C 1
ATOM 1227 O O . LYS B 2 46 ? 9.865 26.605 6.537 1.00 16.70 346 LYS H O 1
ATOM 1233 N N . TYR B 2 47 ? 10.458 28.748 6.872 1.00 14.70 347 TYR H N 1
ATOM 1234 C CA . TYR B 2 47 ? 9.897 28.797 8.222 1.00 16.54 347 TYR H CA 1
ATOM 1235 C C . TYR B 2 47 ? 8.375 28.856 8.128 1.00 16.37 347 TYR H C 1
ATOM 1236 O O . TYR B 2 47 ? 7.824 29.663 7.377 1.00 18.25 347 TYR H O 1
ATOM 1245 N N . VAL B 2 48 ? 7.701 27.983 8.871 1.00 16.25 348 VAL H N 1
ATOM 1246 C CA . VAL B 2 48 ? 6.236 27.941 8.864 1.00 15.41 348 VAL H CA 1
ATOM 1247 C C . VAL B 2 48 ? 5.706 28.845 9.969 1.00 14.78 348 VAL H C 1
ATOM 1248 O O . VAL B 2 48 ? 4.817 29.669 9.745 1.00 16.49 348 VAL H O 1
ATOM 1252 N N . GLY B 2 49 ? 6.272 28.687 11.160 1.00 14.74 349 GLY H N 1
ATOM 1253 C CA . GLY B 2 49 ? 5.855 29.485 12.297 1.00 15.22 349 GLY H CA 1
ATOM 1254 C C . GLY B 2 49 ? 6.177 28.790 13.602 1.00 14.46 349 GLY H C 1
ATOM 1255 O O . GLY B 2 49 ? 6.954 27.836 13.639 1.00 13.78 349 GLY H O 1
ATOM 1256 N N . TRP B 2 50 ? 5.584 29.269 14.690 1.00 13.82 350 TRP H N 1
ATOM 1257 C CA . TRP B 2 50 ? 5.828 28.659 15.981 1.00 14.58 350 TRP H CA 1
ATOM 1258 C C . TRP B 2 50 ? 4.586 28.695 16.848 1.00 13.87 350 TRP H C 1
ATOM 1259 O O . TRP B 2 50 ? 3.658 29.470 16.594 1.00 16.56 350 TRP H O 1
ATOM 1270 N N . ILE B 2 51 ? 4.560 27.823 17.849 1.00 13.66 351 ILE H N 1
ATOM 1271 C CA . ILE B 2 51 ? 3.460 27.804 18.792 1.00 13.34 351 ILE H CA 1
ATOM 1272 C C . ILE B 2 51 ? 4.037 28.016 20.188 1.00 15.05 351 ILE H C 1
ATOM 1273 O O . ILE B 2 51 ? 5.067 27.436 20.559 1.00 15.28 351 ILE H O 1
ATOM 1278 N N . ASN B 2 52 ? 3.400 28.906 20.931 1.00 13.88 352 ASN H N 1
ATOM 1279 C CA . ASN B 2 52 ? 3.812 29.198 22.288 1.00 13.48 352 ASN H CA 1
ATOM 1280 C C . ASN B 2 52 ? 3.235 28.022 23.067 1.00 15.51 352 ASN H C 1
ATOM 1281 O O . ASN B 2 52 ? 2.018 27.829 23.117 1.00 13.96 352 ASN H O 1
ATOM 1286 N N . THR B 2 53 ? 4.112 27.224 23.661 1.00 14.41 353 THR H N 1
ATOM 1287 C CA . THR B 2 53 ? 3.668 26.035 24.380 1.00 16.87 353 THR H CA 1
ATOM 1288 C C . THR B 2 53 ? 3.083 26.285 25.756 1.00 17.26 353 THR H C 1
ATOM 1289 O O . THR B 2 53 ? 2.472 25.387 26.340 1.00 18.60 353 THR H O 1
ATOM 1293 N N . GLU B 2 54 ? 3.266 27.498 26.271 1.00 18.63 354 GLU H N 1
ATOM 1294 C CA . GLU B 2 54 ? 2.735 27.859 27.580 1.00 20.83 354 GLU H CA 1
ATOM 1295 C C . GLU B 2 54 ? 1.341 28.459 27.428 1.00 20.85 354 GLU H C 1
ATOM 1296 O O . GLU B 2 54 ? 0.466 28.237 28.274 1.00 20.87 354 GLU H O 1
ATOM 1302 N N . THR B 2 55 ? 1.130 29.200 26.343 1.00 17.39 355 THR H N 1
ATOM 1303 C CA . THR B 2 55 ? -0.165 29.839 26.091 1.00 18.81 355 THR H CA 1
ATOM 1304 C C . THR B 2 55 ? -0.986 29.183 24.975 1.00 18.09 355 THR H C 1
ATOM 1305 O O . THR B 2 55 ? -2.165 29.498 24.793 1.00 18.35 355 THR H O 1
ATOM 1309 N N . ASP B 2 56 ? -0.360 28.289 24.221 1.00 18.79 356 ASP H N 1
ATOM 1310 C CA . ASP B 2 56 ? -1.014 27.597 23.112 1.00 19.85 356 ASP H CA 1
ATOM 1311 C C . ASP B 2 56 ? -1.480 28.564 22.029 1.00 19.41 356 ASP H C 1
ATOM 1312 O O . ASP B 2 56 ? -2.531 28.368 21.421 1.00 22.31 356 ASP H O 1
ATOM 1317 N N . GLU B 2 57 ? -0.692 29.610 21.792 1.00 19.00 357 GLU H N 1
ATOM 1318 C CA . GLU B 2 57 ? -1.010 30.596 20.765 1.00 18.01 357 GLU H CA 1
ATOM 1319 C C . GLU B 2 57 ? -0.014 30.439 19.624 1.00 17.65 357 GLU H C 1
ATOM 1320 O O . GLU B 2 57 ? 1.196 30.392 19.853 1.00 16.23 357 GLU H O 1
ATOM 1326 N N . PRO B 2 58 ? -0.517 30.344 18.382 1.00 16.71 358 PRO H N 1
ATOM 1327 C CA . PRO B 2 58 ? 0.298 30.186 17.173 1.00 18.79 358 PRO H CA 1
ATOM 1328 C C . PRO B 2 58 ? 0.643 31.498 16.482 1.00 20.87 358 PRO H C 1
ATOM 1329 O O . PRO B 2 58 ? -0.086 32.486 16.582 1.00 21.21 358 PRO H O 1
ATOM 1333 N N . THR B 2 59 ? 1.768 31.490 15.775 1.00 20.33 359 THR H N 1
ATOM 1334 C CA . THR B 2 59 ? 2.209 32.640 15.004 1.00 21.33 359 THR H CA 1
ATOM 1335 C C . THR B 2 59 ? 2.766 32.026 13.725 1.00 22.82 359 THR H C 1
ATOM 1336 O O . THR B 2 59 ? 3.646 31.166 13.782 1.00 19.87 359 THR H O 1
ATOM 1340 N N . PHE B 2 60 ? 2.232 32.449 12.584 1.00 21.84 360 PHE H N 1
ATOM 1341 C CA . PHE B 2 60 ? 2.657 31.922 11.295 1.00 22.72 360 PHE H CA 1
ATOM 1342 C C . PHE B 2 60 ? 3.438 32.917 10.447 1.00 24.78 360 PHE H C 1
ATOM 1343 O O . PHE B 2 60 ? 3.345 34.129 10.638 1.00 25.47 360 PHE H O 1
ATOM 1351 N N . ALA B 2 61 ? 4.215 32.376 9.513 1.00 24.90 361 ALA H N 1
ATOM 1352 C CA . ALA B 2 61 ? 5.008 33.173 8.588 1.00 27.33 361 ALA H CA 1
ATOM 1353 C C . ALA B 2 61 ? 4.292 33.159 7.231 1.00 30.67 361 ALA H C 1
ATOM 1354 O O . ALA B 2 61 ? 3.442 32.310 6.985 1.00 30.30 361 ALA H O 1
ATOM 1356 N N . ASP B 2 62 ? 4.646 34.106 6.364 1.00 35.73 362 ASP H N 1
ATOM 1357 C CA . ASP B 2 62 ? 4.069 34.254 5.022 1.00 41.53 362 ASP H CA 1
ATOM 1358 C C . ASP B 2 62 ? 3.051 33.216 4.515 1.00 42.34 362 ASP H C 1
ATOM 1359 O O . ASP B 2 62 ? 3.398 32.075 4.219 1.00 44.69 362 ASP H O 1
ATOM 1364 N N . ASP B 2 63 ? 1.794 33.639 4.410 1.00 43.84 363 ASP H N 1
ATOM 1365 C CA . ASP B 2 63 ? 0.693 32.814 3.899 1.00 43.77 363 ASP H CA 1
ATOM 1366 C C . ASP B 2 63 ? 0.367 31.476 4.573 1.00 41.68 363 ASP H C 1
ATOM 1367 O O . ASP B 2 63 ? -0.645 30.859 4.242 1.00 41.66 363 ASP H O 1
ATOM 1372 N N . PHE B 2 64 ? 1.196 31.014 5.504 1.00 38.78 364 PHE H N 1
ATOM 1373 C CA . PHE B 2 64 ? 0.921 29.731 6.150 1.00 35.14 364 PHE H CA 1
ATOM 1374 C C . PHE B 2 64 ? -0.342 29.698 7.020 1.00 35.03 364 PHE H C 1
ATOM 1375 O O . PHE B 2 64 ? -0.923 28.636 7.238 1.00 34.51 364 PHE H O 1
ATOM 1383 N N . LYS B 2 65 ? -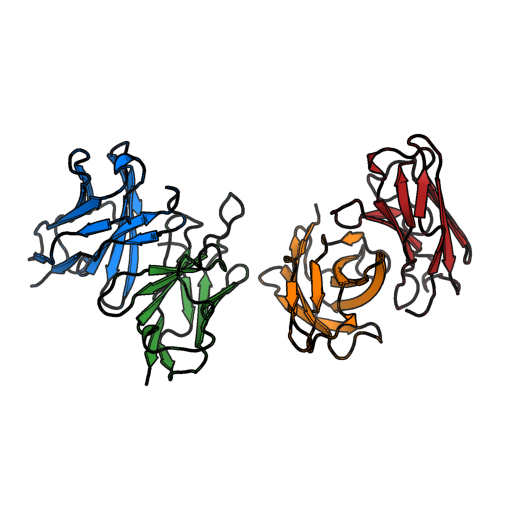0.775 30.861 7.494 1.00 37.13 365 LYS H N 1
ATOM 1384 C CA . LYS B 2 65 ? -1.971 30.977 8.332 1.00 38.01 365 LYS H CA 1
ATOM 1385 C C . LYS B 2 65 ? -3.202 30.305 7.716 1.00 38.15 365 LYS H C 1
ATOM 1386 O O . LYS B 2 65 ? -4.070 29.802 8.428 1.00 39.76 365 LYS H O 1
ATOM 1392 N N . GLY B 2 66 ? -3.274 30.303 6.392 1.00 37.41 366 GLY H N 1
ATOM 1393 C CA . GLY B 2 66 ? -4.410 29.705 5.711 1.00 36.65 366 GLY H CA 1
ATOM 1394 C C . GLY B 2 66 ? -4.877 28.316 6.124 1.00 36.17 366 GLY H C 1
ATOM 1395 O O . GLY B 2 66 ? -5.847 28.180 6.874 1.00 38.33 366 GLY H O 1
ATOM 1396 N N . ARG B 2 67 ? -4.185 27.282 5.650 1.00 33.04 367 ARG H N 1
ATOM 1397 C CA . ARG B 2 67 ? -4.571 25.897 5.924 1.00 29.56 367 ARG H CA 1
ATOM 1398 C C . ARG B 2 67 ? -3.756 25.129 6.965 1.00 27.82 367 ARG H C 1
ATOM 1399 O O . ARG B 2 67 ? -4.038 23.957 7.227 1.00 27.60 367 ARG H O 1
ATOM 1407 N N . PHE B 2 68 ? -2.746 25.769 7.540 1.00 25.54 368 PHE H N 1
ATOM 1408 C CA . PHE B 2 68 ? -1.916 25.115 8.551 1.00 24.31 368 PHE H CA 1
ATOM 1409 C C . PHE B 2 68 ? -2.402 25.493 9.946 1.00 22.44 368 PHE H C 1
ATOM 1410 O O . PHE B 2 68 ? -2.817 26.625 10.179 1.00 24.22 368 PHE H O 1
ATOM 1418 N N . ALA B 2 69 ? -2.343 24.548 10.875 1.00 20.69 369 ALA H N 1
ATOM 1419 C CA . ALA B 2 69 ? -2.781 24.818 12.236 1.00 18.96 369 ALA H CA 1
ATOM 1420 C C . ALA B 2 69 ? -1.903 24.093 13.246 1.00 18.04 369 ALA H C 1
ATOM 1421 O O . ALA B 2 69 ? -1.634 22.898 13.101 1.00 18.12 369 ALA H O 1
ATOM 1423 N N . PHE B 2 70 ? -1.453 24.824 14.261 1.00 17.54 370 PHE H N 1
ATOM 1424 C CA . PHE B 2 70 ? -0.615 24.250 15.309 1.00 16.63 370 PHE H CA 1
ATOM 1425 C C . PHE B 2 70 ? -1.478 23.890 16.518 1.00 18.61 370 PHE H C 1
ATOM 1426 O O . PHE B 2 70 ? -2.436 24.591 16.827 1.00 18.79 370 PHE H O 1
ATOM 1434 N N . SER B 2 71 ? -1.142 22.800 17.199 1.00 17.39 371 SER H N 1
ATOM 1435 C CA . SER B 2 71 ? -1.862 22.411 18.405 1.00 17.36 371 SER H CA 1
ATOM 1436 C C . SER B 2 71 ? -0.890 21.708 19.347 1.00 19.60 371 SER H C 1
ATOM 1437 O O . SER B 2 71 ? 0.252 21.402 18.967 1.00 15.87 371 SER H O 1
ATOM 1440 N N . LEU B 2 72 ? -1.334 21.475 20.579 1.00 19.55 372 LEU H N 1
ATOM 1441 C CA . LEU B 2 72 ? -0.494 20.836 21.590 1.00 20.72 372 LEU H CA 1
ATOM 1442 C C . LEU B 2 72 ? -1.252 19.865 22.482 1.00 21.58 372 LEU H C 1
ATOM 1443 O O . LEU B 2 72 ? -2.481 19.905 22.581 1.00 20.56 372 LEU H O 1
ATOM 1448 N N . ASP B 2 73 ? -0.484 19.007 23.143 1.00 21.62 373 ASP H N 1
ATOM 1449 C CA . ASP B 2 73 ? -0.995 18.069 24.134 1.00 23.80 373 ASP H CA 1
ATOM 1450 C C . ASP B 2 73 ? 0.116 18.162 25.174 1.00 24.18 373 ASP H C 1
ATOM 1451 O O . ASP B 2 73 ? 1.078 17.386 25.150 1.00 22.25 373 ASP H O 1
ATOM 1456 N N . THR B 2 74 ? -0.001 19.148 26.059 1.00 22.47 374 THR H N 1
ATOM 1457 C CA . THR B 2 74 ? 1.009 19.378 27.081 1.00 25.23 374 THR H CA 1
ATOM 1458 C C . THR B 2 74 ? 1.213 18.205 28.027 1.00 25.53 374 THR H C 1
ATOM 1459 O O . THR B 2 74 ? 2.325 17.980 28.497 1.00 26.05 374 THR H O 1
ATOM 1463 N N . SER B 2 75 ? 0.153 17.455 28.305 1.00 26.02 375 SER H N 1
ATOM 1464 C CA . SER B 2 75 ? 0.277 16.312 29.203 1.00 27.47 375 SER H CA 1
ATOM 1465 C C . SER B 2 75 ? 1.167 15.228 28.602 1.00 27.76 375 SER H C 1
ATOM 1466 O O . SER B 2 75 ? 1.798 14.461 29.331 1.00 28.97 375 SER H O 1
ATOM 1469 N N . THR B 2 76 ? 1.230 15.169 27.275 1.00 26.26 376 THR H N 1
ATOM 1470 C CA . THR B 2 76 ? 2.057 14.166 26.607 1.00 24.84 376 THR H CA 1
ATOM 1471 C C . THR B 2 76 ? 3.255 14.815 25.917 1.00 23.38 376 THR H C 1
ATOM 1472 O O . THR B 2 76 ? 3.939 14.182 25.111 1.00 22.28 376 THR H O 1
ATOM 1476 N N . SER B 2 77 ? 3.495 16.081 26.244 1.00 21.40 377 SER H N 1
ATOM 1477 C CA . SER B 2 77 ? 4.603 16.840 25.674 1.00 19.76 377 SER H CA 1
ATOM 1478 C C . SER B 2 77 ? 4.698 16.635 24.169 1.00 18.24 377 SER H C 1
ATOM 1479 O O . SER B 2 77 ? 5.764 16.345 23.636 1.00 17.78 377 SER H O 1
ATOM 1482 N N . THR B 2 78 ? 3.575 16.800 23.481 1.00 17.50 378 THR H N 1
ATOM 1483 C CA . THR B 2 78 ? 3.554 16.628 22.035 1.00 17.56 378 THR H CA 1
ATOM 1484 C C . THR B 2 78 ? 2.976 17.848 21.322 1.00 17.82 378 THR H C 1
ATOM 1485 O O . THR B 2 78 ? 2.001 18.455 21.774 1.00 17.50 378 THR H O 1
ATOM 1489 N N . ALA B 2 79 ? 3.604 18.218 20.213 1.00 16.19 379 ALA H N 1
ATOM 1490 C CA . ALA B 2 79 ? 3.145 19.345 19.412 1.00 17.23 379 ALA H CA 1
ATOM 1491 C C . ALA B 2 79 ? 2.621 18.745 18.116 1.00 16.45 379 ALA H C 1
ATOM 1492 O O . ALA B 2 79 ? 3.104 17.697 17.676 1.00 16.80 379 ALA H O 1
ATOM 1494 N N . PHE B 2 80 ? 1.633 19.395 17.511 1.00 14.20 380 PHE H N 1
ATOM 1495 C CA . PHE B 2 80 ? 1.068 18.892 16.272 1.00 16.36 380 PHE H CA 1
ATOM 1496 C C . PHE B 2 80 ? 1.009 19.970 15.210 1.00 14.87 380 PHE H C 1
ATOM 1497 O O . PHE B 2 80 ? 0.855 21.151 15.507 1.00 14.42 380 PHE H O 1
ATOM 1505 N N . LEU B 2 81 ? 1.128 19.544 13.961 1.00 15.26 381 LEU H N 1
ATOM 1506 C CA . LEU B 2 81 ? 1.016 20.447 12.828 1.00 16.16 381 LEU H CA 1
ATOM 1507 C C . LEU B 2 81 ? -0.025 19.778 11.953 1.00 17.18 381 LEU H C 1
ATOM 1508 O O . LEU B 2 81 ? 0.178 18.652 11.515 1.00 14.98 381 LEU H O 1
ATOM 1513 N N . GLN B 2 82 ? -1.150 20.445 11.723 1.00 16.88 382 GLN H N 1
ATOM 1514 C CA . GLN B 2 82 ? -2.186 19.861 10.886 1.00 19.26 382 GLN H CA 1
ATOM 1515 C C . GLN B 2 82 ? -2.329 20.655 9.599 1.00 19.37 382 GLN H C 1
ATOM 1516 O O . GLN B 2 82 ? -2.367 21.883 9.613 1.00 20.17 382 GLN H O 1
ATOM 1522 N N . ILE B 2 83 ? -2.389 19.949 8.479 1.00 20.21 383 ILE H N 1
ATOM 1523 C CA . ILE B 2 83 ? -2.550 20.607 7.198 1.00 21.09 383 ILE H CA 1
ATOM 1524 C C . ILE B 2 83 ? -3.890 20.157 6.631 1.00 20.75 383 ILE H C 1
ATOM 1525 O O . ILE B 2 83 ? -4.095 18.973 6.407 1.00 20.61 383 ILE H O 1
ATOM 1530 N N . ASN B 2 84 ? -4.804 21.098 6.419 1.00 25.17 384 ASN H N 1
ATOM 1531 C CA . ASN B 2 84 ? -6.110 20.767 5.859 1.00 27.64 384 ASN H CA 1
ATOM 1532 C C . ASN B 2 84 ? -6.113 21.045 4.364 1.00 28.02 384 ASN H C 1
ATOM 1533 O O . ASN B 2 84 ? -5.254 21.764 3.857 1.00 28.71 384 ASN H O 1
ATOM 1538 N N . ASN B 2 85 ? -7.083 20.465 3.664 1.00 29.99 385 ASN H N 1
ATOM 1539 C CA . ASN B 2 85 ? -7.215 20.661 2.226 1.00 31.28 385 ASN H CA 1
ATOM 1540 C C . ASN B 2 85 ? -5.863 20.537 1.535 1.00 29.33 385 ASN H C 1
ATOM 1541 O O . ASN B 2 85 ? -5.442 21.435 0.812 1.00 29.43 385 ASN H O 1
ATOM 1546 N N . LEU B 2 86 ? -5.188 19.415 1.760 1.00 28.91 386 LEU H N 1
ATOM 1547 C CA . LEU B 2 86 ? -3.878 19.179 1.166 1.00 28.15 386 LEU H CA 1
ATOM 1548 C C . LEU B 2 86 ? -3.778 19.491 -0.326 1.00 29.59 386 LEU H C 1
ATOM 1549 O O . LEU B 2 86 ? -4.624 19.072 -1.124 1.00 28.74 386 LEU H O 1
ATOM 1554 N N . LYS B 2 87 ? -2.733 20.234 -0.683 1.00 29.02 387 LYS H N 1
ATOM 1555 C CA . LYS B 2 87 ? -2.463 20.620 -2.064 1.00 31.62 387 LYS H CA 1
ATOM 1556 C C . LYS B 2 87 ? -1.104 20.068 -2.484 1.00 31.24 387 LYS H C 1
ATOM 1557 O O . LYS B 2 87 ? -0.275 19.728 -1.640 1.00 31.32 387 LYS H O 1
ATOM 1563 N N . ASN B 2 88 ? -0.873 19.980 -3.788 1.00 30.91 388 ASN H N 1
ATOM 1564 C CA . ASN B 2 88 ? 0.401 19.480 -4.291 1.00 30.88 388 ASN H CA 1
ATOM 1565 C C . ASN B 2 88 ? 1.569 20.278 -3.721 1.00 28.86 388 ASN H C 1
ATOM 1566 O O . ASN B 2 88 ? 2.643 19.731 -3.466 1.00 25.91 388 ASN H O 1
ATOM 1571 N N . GLU B 2 89 ? 1.350 21.572 -3.513 1.00 29.04 389 GLU H N 1
ATOM 1572 C CA . GLU B 2 89 ? 2.391 22.451 -2.993 1.00 28.86 389 GLU H CA 1
ATOM 1573 C C . GLU B 2 89 ? 2.859 22.081 -1.585 1.00 26.63 389 GLU H C 1
ATOM 1574 O O . GLU B 2 89 ? 3.923 22.518 -1.157 1.00 26.42 389 GLU H O 1
ATOM 1580 N N . ASP B 2 90 ? 2.066 21.287 -0.872 1.00 25.18 390 ASP H N 1
ATOM 1581 C CA . ASP B 2 90 ? 2.412 20.895 0.494 1.00 24.74 390 ASP H CA 1
ATOM 1582 C C . ASP B 2 90 ? 3.421 19.749 0.561 1.00 24.39 390 ASP H C 1
ATOM 1583 O O . ASP B 2 90 ? 3.949 19.434 1.633 1.00 23.46 390 ASP H O 1
ATOM 1588 N N . THR B 2 91 ? 3.680 19.120 -0.581 1.00 21.85 391 THR H N 1
ATOM 1589 C CA . THR B 2 91 ? 4.634 18.019 -0.629 1.00 21.22 391 THR H CA 1
ATOM 1590 C C . THR B 2 91 ? 5.968 18.508 -0.097 1.00 19.98 391 THR H C 1
ATOM 1591 O O . THR B 2 91 ? 6.580 19.409 -0.672 1.00 18.78 391 THR H O 1
ATOM 1595 N N . ALA B 2 92 ? 6.413 17.915 1.006 1.00 16.96 392 ALA H N 1
ATOM 1596 C CA . ALA B 2 92 ? 7.678 18.304 1.619 1.00 15.95 392 ALA H CA 1
ATOM 1597 C C . ALA B 2 92 ? 7.924 17.498 2.884 1.00 15.49 392 ALA H C 1
ATOM 1598 O O . ALA B 2 92 ? 7.113 16.659 3.272 1.00 17.40 392 ALA H O 1
ATOM 1600 N N . THR B 2 93 ? 9.058 17.765 3.523 1.00 16.01 393 THR H N 1
ATOM 1601 C CA . THR B 2 93 ? 9.377 17.114 4.781 1.00 15.45 393 THR H CA 1
ATOM 1602 C C . THR B 2 93 ? 9.263 18.222 5.809 1.00 16.22 393 THR H C 1
ATOM 1603 O O . THR B 2 93 ? 9.903 19.267 5.681 1.00 18.82 393 THR H O 1
ATOM 1607 N N . TYR B 2 94 ? 8.430 18.005 6.819 1.00 12.96 394 TYR H N 1
ATOM 1608 C CA . TYR B 2 94 ? 8.238 19.008 7.851 1.00 13.25 394 TYR H CA 1
ATOM 1609 C C . TYR B 2 94 ? 9.005 18.667 9.107 1.00 13.22 394 TYR H C 1
ATOM 1610 O O . TYR B 2 94 ? 8.965 17.533 9.571 1.00 16.29 394 TYR H O 1
ATOM 1619 N N . PHE B 2 95 ? 9.684 19.667 9.661 1.00 13.53 395 PHE H N 1
ATOM 1620 C CA . PHE B 2 95 ? 10.463 19.497 10.879 1.00 12.25 395 PHE H CA 1
ATOM 1621 C C . PHE B 2 95 ? 9.929 20.331 12.040 1.00 13.16 395 PHE H C 1
ATOM 1622 O O . PHE B 2 95 ? 9.471 21.458 11.836 1.00 13.99 395 PHE H O 1
ATOM 1630 N N . CYS B 2 96 ? 9.970 19.765 13.246 1.00 12.77 396 CYS H N 1
ATOM 1631 C CA . CYS B 2 96 ? 9.644 20.543 14.438 1.00 13.31 396 CYS H CA 1
ATOM 1632 C C . CYS B 2 96 ? 11.050 20.841 14.950 1.00 15.81 396 CYS H C 1
ATOM 1633 O O . CYS B 2 96 ? 11.960 20.005 14.822 1.00 16.26 396 CYS H O 1
ATOM 1636 N N . VAL B 2 97 ? 11.238 22.037 15.489 1.00 12.22 397 VAL H N 1
ATOM 1637 C CA . VAL B 2 97 ? 12.550 22.475 15.941 1.00 13.31 397 VAL H CA 1
ATOM 1638 C C . VAL B 2 97 ? 12.424 23.294 17.218 1.00 16.04 397 VAL H C 1
ATOM 1639 O O . VAL B 2 97 ? 11.470 24.059 17.384 1.00 16.72 397 VAL H O 1
ATOM 1643 N N . ARG B 2 98 ? 13.389 23.128 18.118 1.00 17.08 398 ARG H N 1
ATOM 1644 C CA . ARG B 2 98 ? 13.404 23.867 19.378 1.00 19.85 398 ARG H CA 1
ATOM 1645 C C . ARG B 2 98 ? 14.627 24.780 19.375 1.00 22.62 398 ARG H C 1
ATOM 1646 O O . ARG B 2 98 ? 15.688 24.389 18.897 1.00 21.98 398 ARG H O 1
ATOM 1654 N N . ASP B 2 99 ? 14.483 25.989 19.910 1.00 24.96 399 ASP H N 1
ATOM 1655 C CA . ASP B 2 99 ? 15.607 26.918 19.937 1.00 28.57 399 ASP H CA 1
ATOM 1656 C C . ASP B 2 99 ? 16.432 26.818 21.220 1.00 31.89 399 ASP H C 1
ATOM 1657 O O . ASP B 2 99 ? 16.121 26.034 22.122 1.00 29.41 399 ASP H O 1
ATOM 1662 N N . ARG B 2 100 ? 17.489 27.621 21.284 1.00 36.16 400 ARG H N 1
ATOM 1663 C CA . ARG B 2 100 ? 18.410 27.637 22.416 1.00 40.12 400 ARG H CA 1
ATOM 1664 C C . ARG B 2 100 ? 17.884 28.263 23.705 1.00 40.28 400 ARG H C 1
ATOM 1665 O O . ARG B 2 100 ? 17.954 27.642 24.765 1.00 39.06 400 ARG H O 1
ATOM 1673 N N . HIS B 2 101 ? 17.368 29.487 23.621 1.00 40.58 401 HIS H N 1
ATOM 1674 C CA . HIS B 2 101 ? 16.867 30.171 24.810 1.00 42.36 401 HIS H CA 1
ATOM 1675 C C . HIS B 2 101 ? 15.428 30.672 24.698 1.00 43.69 401 HIS H C 1
ATOM 1676 O O . HIS B 2 101 ? 15.020 31.592 25.415 1.00 43.08 401 HIS H O 1
ATOM 1683 N N . ASP B 2 102 ? 14.665 30.060 23.799 1.00 44.48 402 ASP H N 1
ATOM 1684 C CA . ASP B 2 102 ? 13.265 30.413 23.599 1.00 45.07 402 ASP H CA 1
ATOM 1685 C C . ASP B 2 102 ? 13.070 31.826 23.061 1.00 45.06 402 ASP H C 1
ATOM 1686 O O . ASP B 2 102 ? 12.159 32.542 23.480 1.00 44.77 402 ASP H O 1
ATOM 1691 N N . TYR B 2 103 ? 13.932 32.225 22.129 1.00 45.04 403 TYR H N 1
ATOM 1692 C CA . TYR B 2 103 ? 13.844 33.546 21.517 1.00 44.98 403 TYR H CA 1
ATOM 1693 C C . TYR B 2 103 ? 13.704 33.408 20.003 1.00 43.95 403 TYR H C 1
ATOM 1694 O O . TYR B 2 103 ? 13.634 34.405 19.283 1.00 43.15 403 TYR H O 1
ATOM 1703 N N . GLY B 2 104 ? 13.661 32.162 19.532 1.00 42.21 404 GLY H N 1
ATOM 1704 C CA . GLY B 2 104 ? 13.540 31.899 18.109 1.00 40.71 404 GLY H CA 1
ATOM 1705 C C . GLY B 2 104 ? 14.699 32.493 17.334 1.00 39.95 404 GLY H C 1
ATOM 1706 O O . GLY B 2 104 ? 14.580 32.787 16.145 1.00 39.65 404 GLY H O 1
ATOM 1707 N N . GLU B 2 105 ? 15.831 32.660 18.010 1.00 39.01 405 GLU H N 1
ATOM 1708 C CA . GLU B 2 105 ? 17.016 33.243 17.392 1.00 37.77 405 GLU H CA 1
ATOM 1709 C C . GLU B 2 105 ? 18.021 32.198 16.912 1.00 36.29 405 GLU H C 1
ATOM 1710 O O . GLU B 2 105 ? 18.723 32.420 15.926 1.00 35.20 405 GLU H O 1
ATOM 1716 N N . ILE B 2 106 ? 18.076 31.061 17.605 1.00 35.12 406 ILE H N 1
ATOM 1717 C CA . ILE B 2 106 ? 19.006 29.979 17.267 1.00 34.04 406 ILE H CA 1
ATOM 1718 C C . ILE B 2 106 ? 18.332 28.603 17.346 1.00 33.52 406 ILE H C 1
ATOM 1719 O O . ILE B 2 106 ? 18.058 28.108 18.440 1.00 32.14 406 ILE H O 1
ATOM 1724 N N . PHE B 2 107 ? 18.069 27.985 16.193 1.00 33.00 407 PHE H N 1
ATOM 1725 C CA . PHE B 2 107 ? 17.435 26.661 16.171 1.00 32.02 407 PHE H CA 1
ATOM 1726 C C . PHE B 2 107 ? 18.485 25.598 16.447 1.00 31.34 407 PHE H C 1
ATOM 1727 O O . PHE B 2 107 ? 19.367 25.347 15.625 1.00 31.42 407 PHE H O 1
ATOM 1735 N N . THR B 2 108 ? 18.372 24.964 17.605 1.00 28.61 408 THR H N 1
ATOM 1736 C CA . THR B 2 108 ? 19.338 23.963 18.019 1.00 28.38 408 THR H CA 1
ATOM 1737 C C . THR B 2 108 ? 18.930 22.508 17.798 1.00 27.25 408 THR H C 1
ATOM 1738 O O . THR B 2 108 ? 19.638 21.761 17.123 1.00 27.85 408 THR H O 1
ATOM 1742 N N . TYR B 2 109 ? 17.793 22.107 18.361 1.00 24.01 409 TYR H N 1
ATOM 1743 C CA . TYR B 2 109 ? 17.321 20.724 18.248 1.00 22.75 409 TYR H CA 1
ATOM 1744 C C . TYR B 2 109 ? 16.234 20.531 17.196 1.00 20.64 409 TYR H C 1
ATOM 1745 O O . TYR B 2 109 ? 15.241 21.254 17.178 1.00 19.08 409 TYR H O 1
ATOM 1754 N N . TRP B 2 110 ? 16.424 19.529 16.344 1.00 18.27 410 TRP H N 1
ATOM 1755 C CA . TRP B 2 110 ? 15.482 19.216 15.272 1.00 16.26 410 TRP H CA 1
ATOM 1756 C C . TRP B 2 110 ? 14.937 17.790 15.364 1.00 17.97 410 TRP H C 1
ATOM 1757 O O . TRP B 2 110 ? 15.653 16.866 15.757 1.00 18.57 410 TRP H O 1
ATOM 1768 N N . GLY B 2 111 ? 13.671 17.613 14.993 1.00 15.41 411 GLY H N 1
ATOM 1769 C CA . GLY B 2 111 ? 13.099 16.275 14.972 1.00 14.82 411 GLY H CA 1
ATOM 1770 C C . GLY B 2 111 ? 13.657 15.625 13.711 1.00 16.10 411 GLY H C 1
ATOM 1771 O O . GLY B 2 111 ? 14.350 16.306 12.948 1.00 16.25 411 GLY H O 1
ATOM 1772 N N . GLN B 2 112 ? 13.361 14.348 13.466 1.00 15.91 412 GLN H N 1
ATOM 1773 C CA . GLN B 2 112 ? 13.903 13.676 12.285 1.00 18.90 412 GLN H CA 1
ATOM 1774 C C . GLN B 2 112 ? 13.157 14.056 11.014 1.00 17.03 412 GLN H C 1
ATOM 1775 O O . GLN B 2 112 ? 13.555 13.669 9.921 1.00 19.02 412 GLN H O 1
ATOM 1781 N N . GLY B 2 113 ? 12.074 14.810 11.163 1.00 16.76 413 GLY H N 1
ATOM 1782 C CA . GLY B 2 113 ? 11.299 15.221 10.002 1.00 16.81 413 GLY H CA 1
ATOM 1783 C C . GLY B 2 113 ? 10.212 14.239 9.594 1.00 16.97 413 GLY H C 1
ATOM 1784 O O . GLY B 2 113 ? 10.341 13.033 9.797 1.00 16.90 413 GLY H O 1
ATOM 1785 N N . THR B 2 114 ? 9.133 14.765 9.023 1.00 15.56 414 THR H N 1
ATOM 1786 C CA . THR B 2 114 ? 8.019 13.938 8.563 1.00 15.52 414 THR H CA 1
ATOM 1787 C C . THR B 2 114 ? 7.730 14.280 7.108 1.00 16.27 414 THR H C 1
ATOM 1788 O O . THR B 2 114 ? 7.296 15.389 6.792 1.00 14.88 414 THR H O 1
ATOM 1792 N N . THR B 2 115 ? 7.970 13.327 6.217 1.00 16.79 415 THR H N 1
ATOM 1793 C CA . THR B 2 115 ? 7.722 13.567 4.802 1.00 17.74 415 THR H CA 1
ATOM 1794 C C . THR B 2 115 ? 6.252 13.363 4.453 1.00 17.92 415 THR H C 1
ATOM 1795 O O . THR B 2 115 ? 5.682 12.322 4.755 1.00 18.34 415 THR H O 1
ATOM 1799 N N . VAL B 2 116 ? 5.646 14.375 3.835 1.00 18.67 416 VAL H N 1
ATOM 1800 C CA . VAL B 2 116 ? 4.251 14.311 3.405 1.00 20.39 416 VAL H CA 1
ATOM 1801 C C . VAL B 2 116 ? 4.244 14.353 1.881 1.00 19.45 416 VAL H C 1
ATOM 1802 O O . VAL B 2 116 ? 4.778 15.283 1.274 1.00 19.88 416 VAL H O 1
ATOM 1806 N N . THR B 2 117 ? 3.649 13.338 1.265 1.00 20.18 417 THR H N 1
ATOM 1807 C CA . THR B 2 117 ? 3.590 13.271 -0.188 1.00 22.62 417 THR H CA 1
ATOM 1808 C C . THR B 2 117 ? 2.144 13.288 -0.660 1.00 24.33 417 THR H C 1
ATOM 1809 O O . THR B 2 117 ? 1.337 12.456 -0.248 1.00 22.63 417 THR H O 1
ATOM 1813 N N . VAL B 2 118 ? 1.826 14.256 -1.513 1.00 27.77 418 VAL H N 1
ATOM 1814 C CA . VAL B 2 118 ? 0.480 14.396 -2.057 1.00 31.90 418 VAL H CA 1
ATOM 1815 C C . VAL B 2 118 ? 0.517 13.816 -3.465 1.00 35.76 418 VAL H C 1
ATOM 1816 O O . VAL B 2 118 ? 1.188 14.352 -4.348 1.00 37.00 418 VAL H O 1
ATOM 1820 N N . SER B 2 119 ? -0.197 12.714 -3.662 1.00 40.61 419 SER H N 1
ATOM 1821 C CA . SER B 2 119 ? -0.220 12.036 -4.953 1.00 46.18 419 SER H CA 1
ATOM 1822 C C . SER B 2 119 ? -1.251 12.599 -5.926 1.00 48.14 419 SER H C 1
ATOM 1823 O O . SER B 2 119 ? -1.576 13.785 -5.886 1.00 48.72 419 SER H O 1
ATOM 1826 N N . ALA B 2 120 ? -1.750 11.734 -6.806 1.00 50.47 420 ALA H N 1
ATOM 1827 C CA . ALA B 2 120 ? -2.740 12.124 -7.804 1.00 52.00 420 ALA H CA 1
ATOM 1828 C C . ALA B 2 120 ? -4.154 12.006 -7.245 1.00 52.58 420 ALA H C 1
ATOM 1829 O O . ALA B 2 120 ? -4.291 11.600 -6.073 1.00 52.95 420 ALA H O 1
ATOM 1832 N N . MET C 1 1 ? 58.096 58.289 11.450 1.00 53.36 0 MET M N 1
ATOM 1833 C CA . MET C 1 1 ? 58.929 59.093 12.391 1.00 51.77 0 MET M CA 1
ATOM 1834 C C . MET C 1 1 ? 59.992 59.914 11.664 1.00 48.81 0 MET M C 1
ATOM 1835 O O . MET C 1 1 ? 60.432 59.560 10.569 1.00 48.30 0 MET M O 1
ATOM 1840 N N . ASP C 1 2 ? 60.382 61.021 12.289 1.00 44.66 1 ASP M N 1
ATOM 1841 C CA . ASP C 1 2 ? 61.410 61.918 11.774 1.00 40.72 1 ASP M CA 1
ATOM 1842 C C . ASP C 1 2 ? 61.535 63.078 12.750 1.00 36.95 1 ASP M C 1
ATOM 1843 O O . 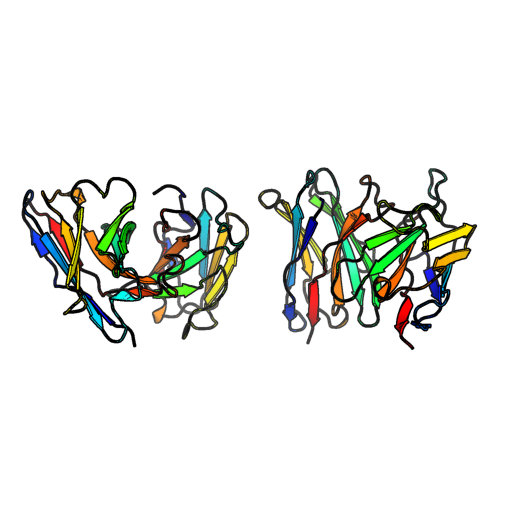ASP C 1 2 ? 62.622 63.364 13.243 1.00 35.21 1 ASP M O 1
ATOM 1848 N N . ILE C 1 3 ? 60.426 63.757 13.018 1.00 32.04 2 ILE M N 1
ATOM 1849 C CA . ILE C 1 3 ? 60.451 64.835 13.993 1.00 28.86 2 ILE M CA 1
ATOM 1850 C C . ILE C 1 3 ? 60.194 64.133 15.316 1.00 26.85 2 ILE M C 1
ATOM 1851 O O . ILE C 1 3 ? 59.116 63.589 15.540 1.00 26.09 2 ILE M O 1
ATOM 1856 N N . LEU C 1 4 ? 61.206 64.116 16.174 1.00 24.76 3 LEU M N 1
ATOM 1857 C CA . LEU C 1 4 ? 61.102 63.453 17.462 1.00 23.39 3 LEU M CA 1
ATOM 1858 C C . LEU C 1 4 ? 60.429 64.329 18.503 1.00 22.74 3 LEU M C 1
ATOM 1859 O O . LEU C 1 4 ? 60.797 65.488 18.692 1.00 21.02 3 LEU M O 1
ATOM 1861 N N . MET C 1 5 ? 59.431 63.752 19.165 1.00 20.27 4 MET M N 1
ATOM 1862 C CA . MET C 1 5 ? 58.673 64.419 20.211 1.00 20.49 4 MET M CA 1
ATOM 1863 C C . MET C 1 5 ? 59.092 63.773 21.529 1.00 19.80 4 MET M C 1
ATOM 1864 O O . MET C 1 5 ? 58.702 62.643 21.824 1.00 17.64 4 MET M O 1
ATOM 1869 N N . THR C 1 6 ? 59.901 64.484 22.307 1.00 20.10 5 THR M N 1
ATOM 1870 C CA . THR C 1 6 ? 60.381 63.973 23.587 1.00 19.84 5 THR M CA 1
ATOM 1871 C C . THR C 1 6 ? 59.445 64.460 24.688 1.00 19.99 5 THR M C 1
ATOM 1872 O O . THR C 1 6 ? 59.432 65.643 25.037 1.00 20.94 5 THR M O 1
ATOM 1876 N N . GLN C 1 7 ? 58.666 63.526 25.229 1.00 20.22 6 GLN M N 1
ATOM 1877 C CA . GLN C 1 7 ? 57.668 63.822 26.251 1.00 20.45 6 GLN M CA 1
ATOM 1878 C C . GLN C 1 7 ? 58.108 63.397 27.647 1.00 22.18 6 GLN M C 1
ATOM 1879 O O . GLN C 1 7 ? 58.558 62.270 27.848 1.00 22.74 6 GLN M O 1
ATOM 1885 N N . THR C 1 8 ? 57.957 64.302 28.609 1.00 22.04 7 THR M N 1
ATOM 1886 C CA . THR C 1 8 ? 58.343 64.030 29.987 1.00 21.92 7 THR M CA 1
ATOM 1887 C C . THR C 1 8 ? 57.337 64.636 30.962 1.00 22.92 7 THR M C 1
ATOM 1888 O O . THR C 1 8 ? 56.657 65.613 30.640 1.00 23.66 7 THR M O 1
ATOM 1892 N N . PRO C 1 9 ? 57.207 64.045 32.158 1.00 22.95 8 PRO M N 1
ATOM 1893 C CA . PRO C 1 9 ? 57.944 62.863 32.611 1.00 23.17 8 PRO M CA 1
ATOM 1894 C C . PRO C 1 9 ? 57.308 61.602 32.034 1.00 23.47 8 PRO M C 1
ATOM 1895 O O . PRO C 1 9 ? 56.245 61.668 31.416 1.00 23.80 8 PRO M O 1
ATOM 1899 N N . LEU C 1 10 ? 57.948 60.457 32.254 1.00 22.79 9 LEU M N 1
ATOM 1900 C CA . LEU C 1 10 ? 57.450 59.188 31.736 1.00 21.41 9 LEU M CA 1
ATOM 1901 C C . LEU C 1 10 ? 56.171 58.746 32.450 1.00 21.23 9 LEU M C 1
ATOM 1902 O O . LEU C 1 10 ? 55.301 58.105 31.858 1.00 19.93 9 LEU M O 1
ATOM 1907 N N . TYR C 1 11 ? 56.072 59.077 33.733 1.00 20.33 10 TYR M N 1
ATOM 1908 C CA . TYR C 1 11 ? 54.895 58.772 34.536 1.00 22.18 10 TYR M CA 1
ATOM 1909 C C . TYR C 1 11 ? 54.859 59.832 35.627 1.00 20.90 10 TYR M C 1
ATOM 1910 O O . TYR C 1 11 ? 55.901 60.347 36.033 1.00 20.97 10 TYR M O 1
ATOM 1919 N N . LEU C 1 12 ? 53.659 60.167 36.087 1.00 22.26 11 LEU M N 1
ATOM 1920 C CA . LEU C 1 12 ? 53.498 61.212 37.084 1.00 22.97 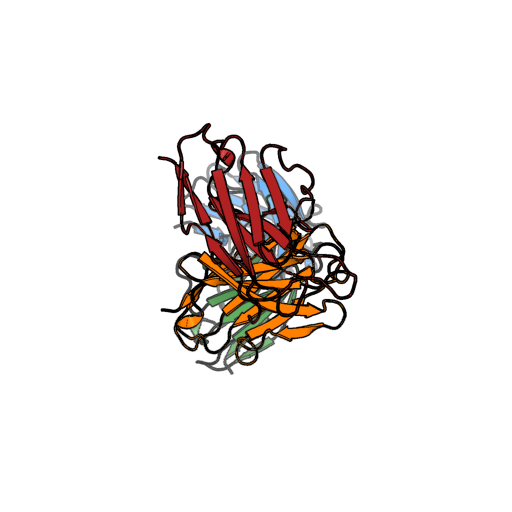11 LEU M CA 1
ATOM 1921 C C . LEU C 1 12 ? 52.509 60.858 38.181 1.00 23.88 11 LEU M C 1
ATOM 1922 O O . LEU C 1 12 ? 51.286 60.931 37.987 1.00 23.89 11 LEU M O 1
ATOM 1927 N N . PRO C 1 13 ? 53.027 60.467 39.352 1.00 23.82 12 PRO M N 1
ATOM 1928 C CA . PRO C 1 13 ? 52.223 60.094 40.517 1.00 23.48 12 PRO M CA 1
ATOM 1929 C C . PRO C 1 13 ? 51.777 61.382 41.193 1.00 24.64 12 PRO M C 1
ATOM 1930 O O . PRO C 1 13 ? 52.612 62.219 41.531 1.00 24.36 12 PRO M O 1
ATOM 1934 N N . VAL C 1 14 ? 50.470 61.545 41.375 1.00 23.99 13 VAL M N 1
ATOM 1935 C CA . VAL C 1 14 ? 49.927 62.742 42.011 1.00 24.54 13 VAL M CA 1
ATOM 1936 C C . VAL C 1 14 ? 48.784 62.351 42.934 1.00 23.79 13 VAL M C 1
ATOM 1937 O O . VAL C 1 14 ? 48.259 61.247 42.845 1.00 24.68 13 VAL M O 1
ATOM 1941 N N . SER C 1 15 ? 48.419 63.258 43.831 1.00 24.32 14 SER M N 1
ATOM 1942 C CA . SER C 1 15 ? 47.289 63.028 44.718 1.00 25.36 14 SER M CA 1
ATOM 1943 C C . SER C 1 15 ? 46.161 63.811 44.066 1.00 24.20 14 SER M C 1
ATOM 1944 O O . SER C 1 15 ? 46.408 64.827 43.414 1.00 24.62 14 SER M O 1
ATOM 1947 N N . LEU C 1 16 ? 44.929 63.344 44.215 1.00 25.78 15 LEU M N 1
ATOM 1948 C CA . LEU C 1 16 ? 43.816 64.067 43.622 1.00 25.47 15 LEU M CA 1
ATOM 1949 C C . LEU C 1 16 ? 43.821 65.477 44.189 1.00 25.28 15 LEU M C 1
ATOM 1950 O O . LEU C 1 16 ? 44.057 65.672 45.382 1.00 24.03 15 LEU M O 1
ATOM 1955 N N . GLY C 1 17 ? 43.575 66.458 43.326 1.00 25.23 16 GLY M N 1
ATOM 1956 C CA . GLY C 1 17 ? 43.566 67.841 43.762 1.00 27.75 16 GLY M CA 1
ATOM 1957 C C . GLY C 1 17 ? 44.866 68.565 43.446 1.00 28.65 16 GLY M C 1
ATOM 1958 O O . GLY C 1 17 ? 44.898 69.794 43.416 1.00 29.49 16 GLY M O 1
ATOM 1959 N N . ASP C 1 18 ? 45.938 67.813 43.210 1.00 28.39 17 ASP M N 1
ATOM 1960 C CA . ASP C 1 18 ? 47.226 68.424 42.894 1.00 30.48 17 ASP M CA 1
ATOM 1961 C C . ASP C 1 18 ? 47.264 68.960 41.471 1.00 30.68 17 ASP M C 1
ATOM 1962 O O . ASP C 1 18 ? 46.442 68.590 40.632 1.00 29.18 17 ASP M O 1
ATOM 1967 N N . GLN C 1 19 ? 48.224 69.838 41.202 1.00 30.87 18 GLN M N 1
ATOM 1968 C CA . GLN C 1 19 ? 48.381 70.393 39.866 1.00 32.08 18 GLN M CA 1
ATOM 1969 C C . GLN C 1 19 ? 49.343 69.450 39.152 1.00 29.85 18 GLN M C 1
ATOM 1970 O O . GLN C 1 19 ? 50.122 68.755 39.801 1.00 30.25 18 GLN M O 1
ATOM 1976 N N . ALA C 1 20 ? 49.280 69.404 37.827 1.00 26.44 19 ALA M N 1
ATOM 1977 C CA . ALA C 1 20 ? 50.163 68.526 37.069 1.00 25.56 19 ALA M CA 1
ATOM 1978 C C . ALA C 1 20 ? 50.658 69.210 35.807 1.00 24.06 19 ALA M C 1
ATOM 1979 O O . ALA C 1 20 ? 49.947 70.014 35.202 1.00 23.39 19 ALA M O 1
ATOM 1981 N N . SER C 1 21 ? 51.885 68.882 35.415 1.00 22.26 20 SER M N 1
ATOM 1982 C CA . SER C 1 21 ? 52.489 69.459 34.221 1.00 22.04 20 SER M CA 1
ATOM 1983 C C . SER C 1 21 ? 53.199 68.411 33.382 1.00 20.74 20 SER M C 1
ATOM 1984 O O . SER C 1 21 ? 53.969 67.606 33.897 1.00 20.54 20 SER M O 1
ATOM 1987 N N . ILE C 1 22 ? 52.941 68.434 32.082 1.00 18.57 21 ILE M N 1
ATOM 1988 C CA . ILE C 1 22 ? 53.559 67.492 31.164 1.00 19.48 21 ILE M CA 1
ATOM 1989 C C . ILE C 1 22 ? 54.248 68.272 30.050 1.00 21.62 21 ILE M C 1
ATOM 1990 O O . ILE C 1 22 ? 53.685 69.217 29.499 1.00 19.56 21 ILE M O 1
ATOM 1995 N N . SER C 1 23 ? 55.476 67.872 29.730 1.00 23.79 22 SER M N 1
ATOM 1996 C CA . SER C 1 23 ? 56.269 68.551 28.708 1.00 25.82 22 SER M CA 1
ATOM 1997 C C . SER C 1 23 ? 56.457 67.753 27.420 1.00 24.42 22 SER M C 1
ATOM 1998 O O . SER C 1 23 ? 56.360 66.529 27.407 1.00 24.96 22 SER M O 1
ATOM 2001 N N . CYS C 1 24 ? 56.757 68.469 26.343 1.00 23.88 23 CYS M N 1
ATOM 2002 C CA . CYS C 1 24 ? 56.967 67.858 25.039 1.00 24.97 23 CYS M CA 1
ATOM 2003 C C . CYS C 1 24 ? 57.869 68.801 24.247 1.00 25.81 23 CYS M C 1
ATOM 2004 O O . CYS C 1 24 ? 57.559 69.981 24.102 1.00 25.68 23 CYS M O 1
ATOM 2007 N N . ARG C 1 25 ? 59.002 68.297 23.769 1.00 26.52 24 ARG M N 1
ATOM 2008 C CA . ARG C 1 25 ? 59.905 69.127 22.983 1.00 26.47 24 ARG M CA 1
ATOM 2009 C C . ARG C 1 25 ? 60.116 68.455 21.632 1.00 26.00 24 ARG M C 1
ATOM 2010 O O . ARG C 1 25 ? 60.300 67.241 21.561 1.00 26.60 24 ARG M O 1
ATOM 2018 N N . SER C 1 26 ? 60.054 69.241 20.562 1.00 24.16 25 SER M N 1
ATOM 2019 C CA . SER C 1 26 ? 60.235 68.709 19.213 1.00 25.34 25 SER M CA 1
ATOM 2020 C C . SER C 1 26 ? 61.686 68.868 18.753 1.00 24.57 25 SER M C 1
ATOM 2021 O O . SER C 1 26 ? 62.342 69.848 19.093 1.00 25.56 25 SER M O 1
ATOM 2024 N N . SER C 1 27 ? 62.178 67.902 17.980 1.00 25.82 26 SER M N 1
ATOM 2025 C CA . SER C 1 27 ? 63.555 67.942 17.487 1.00 24.79 26 SER M CA 1
ATOM 2026 C C . SER C 1 27 ? 63.735 68.983 16.383 1.00 26.15 26 SER M C 1
ATOM 2027 O O . SER C 1 27 ? 64.862 69.329 16.018 1.00 25.64 26 SER M O 1
ATOM 2030 N N . GLN C 1 28 ? 62.614 69.473 15.859 1.00 25.43 27 GLN M N 1
ATOM 2031 C CA . GLN C 1 28 ? 62.603 70.484 14.806 1.00 26.76 27 GLN M CA 1
ATOM 2032 C C . GLN C 1 28 ? 61.361 71.343 14.998 1.00 26.35 27 GLN M C 1
ATOM 2033 O O . GLN C 1 28 ? 60.498 71.017 15.817 1.00 25.81 27 GLN M O 1
ATOM 2039 N N . THR C 1 29 ? 61.265 72.442 14.255 1.00 26.87 28 THR M N 1
ATOM 2040 C CA . THR C 1 29 ? 60.099 73.309 14.375 1.00 26.19 28 THR M CA 1
ATOM 2041 C C . THR C 1 29 ? 58.940 72.574 13.733 1.00 26.15 28 THR M C 1
ATOM 2042 O O . THR C 1 29 ? 59.137 71.801 12.792 1.00 23.98 28 THR M O 1
ATOM 2046 N N . ILE C 1 30 ? 57.738 72.815 14.242 1.00 24.18 29 ILE M N 1
ATOM 2047 C CA . ILE C 1 30 ? 56.554 72.151 13.720 1.00 25.38 29 ILE M CA 1
ATOM 2048 C C . ILE C 1 30 ? 55.507 73.126 13.204 1.00 25.07 29 ILE M C 1
ATOM 2049 O O . ILE C 1 30 ? 54.348 73.092 13.624 1.00 26.62 29 ILE M O 1
ATOM 2054 N N . VAL C 1 31 ? 55.915 74.001 12.295 1.00 24.32 30 VAL M N 1
ATOM 2055 C CA . VAL C 1 31 ? 54.979 74.953 11.716 1.00 26.05 30 VAL M CA 1
ATOM 2056 C C . VAL C 1 31 ? 54.588 74.401 10.355 1.00 26.13 30 VAL M C 1
ATOM 2057 O O . VAL C 1 31 ? 55.451 74.103 9.528 1.00 27.16 30 VAL M O 1
ATOM 2061 N N . HIS C 1 32 ? 53.289 74.245 10.131 1.00 25.71 31 HIS M N 1
ATOM 2062 C CA . HIS C 1 32 ? 52.792 73.714 8.869 1.00 27.16 31 HIS M CA 1
ATOM 2063 C C . HIS C 1 32 ? 52.964 74.787 7.793 1.00 27.97 31 HIS M C 1
ATOM 2064 O O . HIS C 1 32 ? 53.115 75.969 8.110 1.00 27.83 31 HIS M O 1
ATOM 2071 N N . ASN C 1 33 ? 52.953 74.379 6.527 1.00 28.71 32 ASN M N 1
ATOM 2072 C CA . ASN C 1 33 ? 53.120 75.326 5.432 1.00 28.82 32 ASN M CA 1
ATOM 2073 C C . ASN C 1 33 ? 52.096 76.452 5.472 1.00 28.91 32 ASN M C 1
ATOM 2074 O O . ASN C 1 33 ? 52.334 77.526 4.918 1.00 25.43 32 ASN M O 1
ATOM 2079 N N . ASN C 1 34 ? 50.960 76.213 6.121 1.00 28.08 33 ASN M N 1
ATOM 2080 C CA . ASN C 1 34 ? 49.929 77.236 6.202 1.00 28.23 33 ASN M CA 1
ATOM 2081 C C . ASN C 1 34 ? 50.122 78.162 7.396 1.00 28.12 33 ASN M C 1
ATOM 2082 O O . ASN C 1 34 ? 49.270 79.006 7.675 1.00 28.89 33 ASN M O 1
ATOM 2087 N N . GLY C 1 35 ? 51.236 78.000 8.104 1.00 26.76 34 GLY M N 1
ATOM 2088 C CA . GLY C 1 35 ? 51.521 78.857 9.243 1.00 25.78 34 GLY M CA 1
ATOM 2089 C C . GLY C 1 35 ? 51.012 78.403 10.602 1.00 24.96 34 GLY M C 1
ATOM 2090 O O . GLY C 1 35 ? 51.385 78.984 11.619 1.00 24.86 34 GLY M O 1
ATOM 2091 N N . ASN C 1 36 ? 50.164 77.377 10.629 1.00 24.89 35 ASN M N 1
ATOM 2092 C CA . ASN C 1 36 ? 49.623 76.867 11.890 1.00 22.76 35 ASN M CA 1
ATOM 2093 C C . ASN C 1 36 ? 50.512 75.792 12.502 1.00 22.86 35 ASN M C 1
ATOM 2094 O O . ASN C 1 36 ? 51.177 75.042 11.786 1.00 23.16 35 ASN M O 1
ATOM 2099 N N . THR C 1 37 ? 50.520 75.721 13.831 1.00 20.47 36 THR M N 1
ATOM 2100 C CA . THR C 1 37 ? 51.305 74.710 14.536 1.00 19.49 36 THR M CA 1
ATOM 2101 C C . THR C 1 37 ? 50.306 73.694 15.065 1.00 18.28 36 THR M C 1
ATOM 2102 O O . THR C 1 37 ? 49.596 73.967 16.035 1.00 18.29 36 THR M O 1
ATOM 2106 N N . TYR C 1 38 ? 50.251 72.534 14.418 1.00 17.66 37 TYR M N 1
ATOM 2107 C CA . TYR C 1 38 ? 49.318 71.484 14.812 1.00 18.04 37 TYR M CA 1
ATOM 2108 C C . TYR C 1 38 ? 49.860 70.568 15.903 1.00 18.19 37 TYR M C 1
ATOM 2109 O O . TYR C 1 38 ? 50.114 69.382 15.679 1.00 20.33 37 TYR M O 1
ATOM 2118 N N . LEU C 1 39 ? 50.051 71.145 17.083 1.00 18.41 38 LEU M N 1
ATOM 2119 C CA . LEU C 1 39 ? 50.514 70.404 18.248 1.00 19.08 38 LEU M CA 1
ATOM 2120 C C . LEU C 1 39 ? 49.241 70.073 19.036 1.00 19.18 38 LEU M C 1
ATOM 2121 O O . LEU C 1 39 ? 48.492 70.970 19.427 1.00 19.67 38 LEU M O 1
ATOM 2126 N N . GLU C 1 40 ? 48.988 68.787 19.247 1.00 17.86 39 GLU M N 1
ATOM 2127 C CA . GLU C 1 40 ? 47.806 68.359 19.983 1.00 16.35 39 GLU M CA 1
ATOM 2128 C C . GLU C 1 40 ? 48.167 67.536 21.198 1.00 15.95 39 GLU M C 1
ATOM 2129 O O . GLU C 1 40 ? 49.228 66.930 21.254 1.00 16.45 39 GLU M O 1
ATOM 2135 N N . TRP C 1 41 ? 47.253 67.506 22.161 1.00 13.96 40 TRP M N 1
ATOM 2136 C CA . TRP C 1 41 ? 47.421 66.707 23.362 1.00 12.66 40 TRP M CA 1
ATOM 2137 C C . TRP C 1 41 ? 46.244 65.745 23.420 1.00 13.07 40 TRP M C 1
ATOM 2138 O O . TRP C 1 41 ? 45.096 66.155 23.248 1.00 14.31 40 TRP M O 1
ATOM 2149 N N . TYR C 1 42 ? 46.541 64.472 23.657 1.00 12.58 41 TYR M N 1
ATOM 2150 C CA . TYR C 1 42 ? 45.520 63.425 23.748 1.00 13.88 41 TYR M CA 1
ATOM 2151 C C . TYR C 1 42 ? 45.604 62.752 25.101 1.00 17.08 41 TYR M C 1
ATOM 2152 O O . TYR C 1 42 ? 46.655 62.741 25.739 1.00 15.61 41 TYR M O 1
ATOM 2161 N N . LEU C 1 43 ? 44.487 62.172 25.519 1.00 14.93 42 LEU M N 1
ATOM 2162 C CA . LEU C 1 43 ? 44.415 61.450 26.780 1.00 14.83 42 LEU M CA 1
ATOM 2163 C C . LEU C 1 43 ? 43.749 60.120 26.502 1.00 16.47 42 LEU M C 1
ATOM 2164 O O . LEU C 1 43 ? 42.680 60.080 25.892 1.00 16.49 42 LEU M O 1
ATOM 2169 N N . GLN C 1 44 ? 44.378 59.024 26.910 1.00 14.43 43 GLN M N 1
ATOM 2170 C CA . GLN C 1 44 ? 43.723 57.739 26.728 1.00 16.33 43 GLN M CA 1
ATOM 2171 C C . GLN C 1 44 ? 43.398 57.199 28.109 1.00 15.67 43 GLN M C 1
ATOM 2172 O O . GLN C 1 44 ? 44.289 56.758 28.839 1.00 16.90 43 GLN M O 1
ATOM 2178 N N . LYS C 1 45 ? 42.126 57.274 28.486 1.00 17.76 44 LYS M N 1
ATOM 2179 C CA . LYS C 1 45 ? 41.696 56.754 29.773 1.00 20.66 44 LYS M CA 1
ATOM 2180 C C . LYS C 1 45 ? 41.729 55.233 29.682 1.00 21.91 44 LYS M C 1
ATOM 2181 O O . LYS C 1 45 ? 41.556 54.662 28.603 1.00 20.57 44 LYS M O 1
ATOM 2187 N N . PRO C 1 46 ? 41.958 54.558 30.815 1.00 23.89 45 PRO M N 1
ATOM 2188 C CA . PRO C 1 46 ? 42.014 53.095 30.836 1.00 26.43 45 PRO M CA 1
ATOM 2189 C C . PRO C 1 46 ? 40.870 52.423 30.079 1.00 27.36 45 PRO M C 1
ATOM 2190 O O . PRO C 1 46 ? 39.702 52.648 30.382 1.00 27.47 45 PRO M O 1
ATOM 2194 N N . GLY C 1 47 ? 41.229 51.611 29.087 1.00 29.78 46 GLY M N 1
ATOM 2195 C CA . GLY C 1 47 ? 40.246 50.885 28.297 1.00 31.22 46 GLY M CA 1
ATOM 2196 C C . GLY C 1 47 ? 39.316 51.704 27.422 1.00 32.53 46 GLY M C 1
ATOM 2197 O O . GLY C 1 47 ? 38.214 51.258 27.103 1.00 33.01 46 GLY M O 1
ATOM 2198 N N . GLN C 1 48 ? 39.749 52.893 27.017 1.00 31.23 47 GLN M N 1
ATOM 2199 C CA . GLN C 1 48 ? 38.911 53.745 26.180 1.00 30.75 47 GLN M CA 1
ATOM 2200 C C . GLN C 1 48 ? 39.651 54.258 24.954 1.00 29.29 47 GLN M C 1
ATOM 2201 O O . GLN C 1 48 ? 40.877 54.197 24.890 1.00 29.40 47 GLN M O 1
ATOM 2207 N N . SER C 1 49 ? 38.905 54.754 23.973 1.00 26.04 48 SER M N 1
ATOM 2208 C CA . SER C 1 49 ? 39.527 55.299 22.773 1.00 24.42 48 SER M CA 1
ATOM 2209 C C . SER C 1 49 ? 40.253 56.570 23.206 1.00 23.14 48 SER M C 1
ATOM 2210 O O . SER C 1 49 ? 39.734 57.325 24.035 1.00 22.84 48 SER M O 1
ATOM 2213 N N . PRO C 1 50 ? 41.473 56.810 22.692 1.00 21.51 49 PRO M N 1
ATOM 2214 C CA . PRO C 1 50 ? 42.171 58.038 23.085 1.00 20.56 49 PRO M CA 1
ATOM 2215 C C . PRO C 1 50 ? 41.257 59.201 22.675 1.00 20.53 49 PRO M C 1
ATOM 2216 O O . PRO C 1 50 ? 40.480 59.063 21.733 1.00 20.80 49 PRO M O 1
ATOM 2220 N N . GLN C 1 51 ? 41.341 60.328 23.374 1.00 17.20 50 GLN M N 1
ATOM 2221 C CA . GLN C 1 51 ? 40.496 61.469 23.053 1.00 17.86 50 GLN M CA 1
ATOM 2222 C C . GLN C 1 51 ? 41.299 62.761 22.947 1.00 16.95 50 GLN M C 1
ATOM 2223 O O . GLN C 1 51 ? 42.292 62.956 23.649 1.00 16.58 50 GLN M O 1
ATOM 2229 N N . LEU C 1 52 ? 40.871 63.628 22.039 1.00 15.21 51 LEU M N 1
ATOM 2230 C CA . LEU C 1 52 ? 41.530 64.905 21.820 1.00 15.61 51 LEU M CA 1
ATOM 2231 C C . LEU C 1 52 ? 41.221 65.849 22.977 1.00 15.63 51 LEU M C 1
ATOM 2232 O O . LEU C 1 52 ? 40.079 65.928 23.432 1.00 16.98 51 LEU M O 1
ATOM 2237 N N . LEU C 1 53 ? 42.238 66.554 23.461 1.00 15.84 52 LEU M N 1
ATOM 2238 C CA . LEU C 1 53 ? 42.054 67.497 24.556 1.00 15.99 52 LEU M CA 1
ATOM 2239 C C . LEU C 1 53 ? 42.368 68.912 24.105 1.00 17.15 52 LEU M C 1
ATOM 2240 O O . LEU C 1 53 ? 41.572 69.834 24.298 1.00 15.17 52 LEU M O 1
ATOM 2245 N N . ILE C 1 54 ? 43.545 69.062 23.503 1.00 16.44 53 ILE M N 1
ATOM 2246 C CA . ILE C 1 54 ? 44.036 70.350 23.039 1.00 17.41 53 ILE M CA 1
ATOM 2247 C C . ILE C 1 54 ? 44.522 70.230 21.599 1.00 16.30 53 ILE M C 1
ATOM 2248 O O . ILE C 1 54 ? 45.168 69.240 21.248 1.00 16.43 53 ILE M O 1
ATOM 2253 N N . TYR C 1 55 ? 44.208 71.222 20.765 1.00 16.28 54 TYR M N 1
ATOM 2254 C CA . TYR C 1 55 ? 44.680 71.224 19.379 1.00 16.43 54 TYR M CA 1
ATOM 2255 C C . TYR C 1 55 ? 45.288 72.594 19.040 1.00 16.92 54 TYR M C 1
ATOM 2256 O O . TYR C 1 55 ? 44.971 73.602 19.671 1.00 15.61 54 TYR M O 1
ATOM 2265 N N . LYS C 1 56 ? 46.171 72.626 18.048 1.00 18.04 55 LYS M N 1
ATOM 2266 C CA . LYS C 1 56 ? 46.844 73.868 17.679 1.00 18.08 55 LYS M CA 1
ATOM 2267 C C . LYS C 1 56 ? 47.386 74.578 18.925 1.00 19.38 55 LYS M C 1
ATOM 2268 O O . LYS C 1 56 ? 47.087 75.747 19.186 1.00 18.64 55 LYS M O 1
ATOM 2274 N N . VAL C 1 57 ? 48.171 73.823 19.695 1.00 18.06 56 VAL M N 1
ATOM 2275 C CA . VAL C 1 57 ? 48.850 74.292 20.905 1.00 18.23 56 VAL M CA 1
ATOM 2276 C C . VAL C 1 57 ? 48.052 74.626 22.161 1.00 18.81 56 VAL M C 1
ATOM 2277 O O . VAL C 1 57 ? 48.344 74.097 23.238 1.00 19.44 56 VAL M O 1
ATOM 2281 N N . SER C 1 58 ? 47.053 75.492 22.038 1.00 18.06 57 SER M N 1
ATOM 2282 C CA . SER C 1 58 ? 46.300 75.922 23.209 1.00 19.57 57 SER M CA 1
ATOM 2283 C C . SER C 1 58 ? 44.783 75.890 23.092 1.00 19.59 57 SER M C 1
ATOM 2284 O O . SER C 1 58 ? 44.082 76.377 23.981 1.00 20.60 57 SER M O 1
ATOM 2287 N N . ASN C 1 59 ? 44.267 75.316 22.016 1.00 19.20 58 ASN M N 1
ATOM 2288 C CA . ASN C 1 59 ? 42.824 75.278 21.832 1.00 20.62 58 ASN M CA 1
ATOM 2289 C C . ASN C 1 59 ? 42.163 74.043 22.437 1.00 19.17 58 ASN M C 1
ATOM 2290 O O . ASN C 1 59 ? 42.492 72.914 22.085 1.00 20.15 58 ASN M O 1
ATOM 2295 N N . ARG C 1 60 ? 41.229 74.271 23.356 1.00 19.97 59 ARG M N 1
ATOM 2296 C CA . ARG C 1 60 ? 40.512 73.177 24.001 1.00 20.48 59 ARG M CA 1
ATOM 2297 C C . ARG C 1 60 ? 39.447 72.598 23.074 1.00 19.66 59 ARG M C 1
ATOM 2298 O O . ARG C 1 60 ? 38.665 73.331 22.468 1.00 21.17 59 ARG M O 1
ATOM 2306 N N . PHE C 1 61 ? 39.418 71.279 22.967 1.00 21.13 60 PHE M N 1
ATOM 2307 C CA . PHE C 1 61 ? 38.431 70.622 22.119 1.00 20.67 60 PHE M CA 1
ATOM 2308 C C . PHE C 1 61 ? 37.088 70.705 22.842 1.00 22.55 60 PHE M C 1
ATOM 2309 O O . PHE C 1 61 ? 37.044 70.822 24.065 1.00 21.76 60 PHE M O 1
ATOM 2317 N N . SER C 1 62 ? 35.992 70.647 22.090 1.00 24.74 61 SER M N 1
ATOM 2318 C CA . SER C 1 62 ? 34.665 70.729 22.696 1.00 26.43 61 SER M CA 1
ATOM 2319 C C . SER C 1 62 ? 34.487 69.735 23.844 1.00 25.27 61 SER M C 1
ATOM 2320 O O . SER C 1 62 ? 34.897 68.573 23.749 1.00 23.93 61 SER M O 1
ATOM 2323 N N . GLY C 1 63 ? 33.890 70.211 24.935 1.00 25.05 62 GLY M N 1
ATOM 2324 C CA . GLY C 1 63 ? 33.638 69.368 26.092 1.00 24.14 62 GLY M CA 1
ATOM 2325 C C . GLY C 1 63 ? 34.780 69.199 27.080 1.00 24.37 62 GLY M C 1
ATOM 2326 O O . GLY C 1 63 ? 34.585 68.641 28.164 1.00 26.54 62 GLY M O 1
ATOM 2327 N N . VAL C 1 64 ? 35.967 69.678 26.715 1.00 21.21 63 VAL M N 1
ATOM 2328 C CA . VAL C 1 64 ? 37.139 69.559 27.575 1.00 19.69 63 VAL M CA 1
ATOM 2329 C C . VAL C 1 64 ? 37.109 70.596 28.700 1.00 18.70 63 VAL M C 1
ATOM 2330 O O . VAL C 1 64 ? 36.921 71.777 28.450 1.00 19.38 63 VAL M O 1
ATOM 2334 N N . PRO C 1 65 ? 37.306 70.161 29.957 1.00 18.15 64 PRO M N 1
ATOM 2335 C CA . PRO C 1 65 ? 37.295 71.068 31.112 1.00 17.44 64 PRO M CA 1
ATOM 2336 C C . PRO C 1 65 ? 38.398 72.120 31.034 1.00 18.73 64 PRO M C 1
ATOM 2337 O O . PRO C 1 65 ? 39.473 71.860 30.482 1.00 18.70 64 PRO M O 1
ATOM 2341 N N . ASP C 1 66 ? 38.148 73.294 31.606 1.00 19.24 65 ASP M N 1
ATOM 2342 C CA . ASP C 1 66 ? 39.149 74.355 31.568 1.00 20.61 65 ASP M CA 1
ATOM 2343 C C . ASP C 1 66 ? 40.340 74.086 32.473 1.00 20.52 65 ASP M C 1
ATOM 2344 O O . ASP C 1 66 ? 41.298 74.865 32.483 1.00 18.98 65 ASP M O 1
ATOM 2349 N N . ARG C 1 67 ? 40.283 72.991 33.232 1.00 20.21 66 ARG M N 1
ATOM 2350 C CA . ARG C 1 67 ? 41.380 72.619 34.126 1.00 20.21 66 ARG M CA 1
ATOM 2351 C C . ARG C 1 67 ? 42.601 72.251 33.274 1.00 18.75 66 ARG M C 1
ATOM 2352 O O . ARG C 1 67 ? 43.747 72.325 33.734 1.00 17.97 66 ARG M O 1
ATOM 2360 N N . PHE C 1 68 ? 42.344 71.868 32.027 1.00 17.01 67 PHE M N 1
ATOM 2361 C CA . PHE C 1 68 ? 43.407 71.503 31.093 1.00 17.30 67 PHE M CA 1
ATOM 2362 C C . PHE C 1 68 ? 43.764 72.711 30.245 1.00 17.40 67 PHE M C 1
ATOM 2363 O O . PHE C 1 68 ? 42.885 73.360 29.688 1.00 17.82 67 PHE M O 1
ATOM 2371 N N . SER C 1 69 ? 45.050 73.015 30.142 1.00 17.28 68 SER M N 1
ATOM 2372 C CA . SER C 1 69 ? 45.481 74.139 29.322 1.00 19.71 68 SER M CA 1
ATOM 2373 C C . SER C 1 69 ? 46.767 73.774 28.606 1.00 18.90 68 SER M C 1
ATOM 2374 O O . SER C 1 69 ? 47.588 73.022 29.133 1.00 19.71 68 SER M O 1
ATOM 2377 N N . GLY C 1 70 ? 46.925 74.304 27.399 1.00 19.06 69 GLY M N 1
ATOM 2378 C CA . GLY C 1 70 ? 48.112 74.038 26.616 1.00 19.68 69 GLY M CA 1
ATOM 2379 C C . GLY C 1 70 ? 48.818 75.333 26.274 1.00 21.59 69 GLY M C 1
ATOM 2380 O O . GLY C 1 70 ? 48.182 76.384 26.114 1.00 20.31 69 GLY M O 1
ATOM 2381 N N . SER C 1 71 ? 50.139 75.263 26.173 1.00 22.27 70 SER M N 1
ATOM 2382 C CA . SER C 1 71 ? 50.941 76.433 25.839 1.00 23.41 70 SER M CA 1
ATOM 2383 C C . SER C 1 71 ? 52.236 75.984 25.187 1.00 25.00 70 SER M C 1
ATOM 2384 O O . SER C 1 71 ? 52.506 74.786 25.073 1.00 23.54 70 SER M O 1
ATOM 2387 N N . GLY C 1 72 ? 53.037 76.947 24.748 1.00 26.53 71 GLY M N 1
ATOM 2388 C CA . GLY C 1 72 ? 54.307 76.604 24.139 1.00 30.62 71 GLY M CA 1
ATOM 2389 C C . GLY C 1 72 ? 54.556 77.297 22.823 1.00 33.00 71 GLY M C 1
ATOM 2390 O O . GLY C 1 72 ? 53.637 77.843 22.214 1.00 34.36 71 GLY M O 1
ATOM 2391 N N . SER C 1 73 ? 55.809 77.270 22.388 1.00 35.01 72 SER M N 1
ATOM 2392 C CA . SER C 1 73 ? 56.201 77.892 21.134 1.00 37.56 72 SER M CA 1
ATOM 2393 C C . SER C 1 73 ? 57.506 77.290 20.645 1.00 37.21 72 SER M C 1
ATOM 2394 O O . SER C 1 73 ? 58.247 76.672 21.412 1.00 37.65 72 SER M O 1
ATOM 2397 N N . GLY C 1 74 ? 57.776 77.472 19.359 1.00 37.28 73 GLY M N 1
ATOM 2398 C CA . GLY C 1 74 ? 58.994 76.947 18.779 1.00 36.37 73 GLY M CA 1
ATOM 2399 C C . GLY C 1 74 ? 59.093 75.438 18.857 1.00 34.69 73 GLY M C 1
ATOM 2400 O O . GLY C 1 74 ? 58.525 74.723 18.031 1.00 32.44 73 GLY M O 1
ATOM 2401 N N . THR C 1 75 ? 59.817 74.951 19.857 1.00 33.37 74 THR M N 1
ATOM 2402 C CA . THR C 1 75 ? 60.008 73.519 20.033 1.00 32.84 74 THR M CA 1
ATOM 2403 C C . THR C 1 75 ? 59.729 73.075 21.465 1.00 30.90 74 THR M C 1
ATOM 2404 O O . THR C 1 75 ? 60.140 71.992 21.875 1.00 31.68 74 THR M O 1
ATOM 2408 N N . ASP C 1 76 ? 59.023 73.910 22.218 1.00 29.88 75 ASP M N 1
ATOM 2409 C CA . ASP C 1 76 ? 58.708 73.604 23.610 1.00 28.86 75 ASP M CA 1
ATOM 2410 C C . ASP C 1 76 ? 57.223 73.800 23.898 1.00 26.51 75 ASP M C 1
ATOM 2411 O O . ASP C 1 76 ? 56.709 74.911 23.787 1.00 24.81 75 ASP M O 1
ATOM 2416 N N . PHE C 1 77 ? 56.544 72.725 24.291 1.00 23.83 76 PHE M N 1
ATOM 2417 C CA . PHE C 1 77 ? 55.110 72.790 24.572 1.00 21.70 76 PHE M CA 1
ATOM 2418 C C . PHE C 1 77 ? 54.760 72.139 25.900 1.00 22.37 76 PHE M C 1
ATOM 2419 O O . PHE C 1 77 ? 55.401 71.169 26.317 1.00 23.83 76 PHE M O 1
ATOM 2427 N N . THR C 1 78 ? 53.732 72.666 26.558 1.00 19.56 77 THR M N 1
ATOM 2428 C CA . THR C 1 78 ? 53.333 72.151 27.859 1.00 19.63 77 THR M CA 1
ATOM 2429 C C . THR C 1 78 ? 51.825 72.004 28.041 1.00 19.60 77 THR M C 1
ATOM 2430 O O . THR C 1 78 ? 51.046 72.831 27.561 1.00 18.91 77 THR M O 1
ATOM 2434 N N . LEU C 1 79 ? 51.432 70.929 28.721 1.00 18.28 78 LEU M N 1
ATOM 2435 C CA . LEU C 1 79 ? 50.030 70.679 29.030 1.00 18.79 78 LEU M CA 1
ATOM 2436 C C . LEU C 1 79 ? 49.938 70.773 30.542 1.00 18.77 78 LEU M C 1
ATOM 2437 O O . LEU C 1 79 ? 50.703 70.123 31.255 1.00 19.90 78 LEU M O 1
ATOM 2442 N N . LYS C 1 80 ? 49.016 71.585 31.039 1.00 17.23 79 LYS M N 1
ATOM 2443 C CA . LYS C 1 80 ? 48.856 71.722 32.478 1.00 20.54 79 LYS M CA 1
ATOM 2444 C C . LYS C 1 80 ? 47.463 71.346 32.936 1.00 19.10 79 LYS M C 1
ATOM 2445 O O . LYS C 1 80 ? 46.486 71.595 32.236 1.00 18.77 79 LYS M O 1
ATOM 2451 N N . ILE C 1 81 ? 47.390 70.725 34.108 1.00 19.58 80 ILE M N 1
ATOM 2452 C CA . ILE C 1 81 ? 46.114 70.338 34.709 1.00 20.54 80 ILE M CA 1
ATOM 2453 C C . ILE C 1 81 ? 46.110 71.058 36.050 1.00 20.74 80 ILE M C 1
ATOM 2454 O O . ILE C 1 81 ? 46.857 70.685 36.954 1.00 22.18 80 ILE M O 1
ATOM 2459 N N . SER C 1 82 ? 45.281 72.092 36.183 1.00 21.37 81 SER M N 1
ATOM 2460 C CA . SER C 1 82 ? 45.238 72.874 37.419 1.00 21.27 81 SER M CA 1
ATOM 2461 C C . SER C 1 82 ? 44.978 72.042 38.677 1.00 23.28 81 SER M C 1
ATOM 2462 O O . SER C 1 82 ? 45.649 72.209 39.705 1.00 22.49 81 SER M O 1
ATOM 2465 N N . ARG C 1 83 ? 43.995 71.154 38.591 1.00 23.67 82 ARG M N 1
ATOM 2466 C CA . ARG C 1 83 ? 43.642 70.277 39.699 1.00 25.26 82 ARG M CA 1
ATOM 2467 C C . ARG C 1 83 ? 43.230 68.932 39.119 1.00 23.64 82 ARG M C 1
ATOM 2468 O O . ARG C 1 83 ? 42.203 68.830 38.453 1.00 24.02 82 ARG M O 1
ATOM 2476 N N . VAL C 1 84 ? 44.042 67.906 39.360 1.00 21.74 83 VAL M N 1
ATOM 2477 C CA . VAL C 1 84 ? 43.750 66.573 38.849 1.00 19.54 83 VAL M CA 1
ATOM 2478 C C . VAL C 1 84 ? 42.532 65.967 39.550 1.00 19.53 83 VAL M C 1
ATOM 2479 O O . VAL C 1 84 ? 42.395 66.041 40.776 1.00 19.77 83 VAL M O 1
ATOM 2483 N N . GLU C 1 85 ? 41.640 65.388 38.754 1.00 19.81 84 GLU M N 1
ATOM 2484 C CA . GLU C 1 85 ? 40.447 64.743 39.279 1.00 20.55 84 GLU M CA 1
ATOM 2485 C C . GLU C 1 85 ? 40.502 63.262 38.939 1.00 20.11 84 GLU M C 1
ATOM 2486 O O . GLU C 1 85 ? 41.230 62.850 38.034 1.00 21.48 84 GLU M O 1
ATOM 2492 N N . ALA C 1 86 ? 39.718 62.464 39.652 1.00 20.28 85 ALA M N 1
ATOM 2493 C CA . ALA C 1 86 ? 39.709 61.030 39.437 1.00 20.89 85 ALA M CA 1
ATOM 2494 C C . ALA C 1 86 ? 39.551 60.629 37.975 1.00 21.75 85 ALA M C 1
ATOM 2495 O O . ALA C 1 86 ? 40.212 59.699 37.511 1.00 22.50 85 ALA M O 1
ATOM 2497 N N . GLU C 1 87 ? 38.695 61.336 37.243 1.00 20.41 86 GLU M N 1
ATOM 2498 C CA . GLU C 1 87 ? 38.449 60.984 35.850 1.00 20.88 86 GLU M CA 1
ATOM 2499 C C . GLU C 1 87 ? 39.549 61.384 34.870 1.00 21.42 86 GLU M C 1
ATOM 2500 O O . GLU C 1 87 ? 39.449 61.088 33.677 1.00 22.61 86 GLU M O 1
ATOM 2506 N N . ASP C 1 88 ? 40.600 62.037 35.360 1.00 20.40 87 ASP M N 1
ATOM 2507 C CA . ASP C 1 88 ? 41.690 62.460 34.478 1.00 19.75 87 ASP M CA 1
ATOM 2508 C C . ASP C 1 88 ? 42.818 61.449 34.387 1.00 18.74 87 ASP M C 1
ATOM 2509 O O . ASP C 1 88 ? 43.767 61.656 33.641 1.00 19.08 87 ASP M O 1
ATOM 2514 N N . LEU C 1 89 ? 42.739 60.371 35.154 1.00 20.03 88 LEU M N 1
ATOM 2515 C CA . LEU C 1 89 ? 43.805 59.383 35.118 1.00 20.19 88 LEU M CA 1
ATOM 2516 C C . LEU C 1 89 ? 43.897 58.683 33.767 1.00 19.57 88 LEU M C 1
ATOM 2517 O O . LEU C 1 89 ? 42.885 58.399 33.124 1.00 21.29 88 LEU M O 1
ATOM 2522 N N . GLY C 1 90 ? 45.123 58.418 33.332 1.00 17.31 89 GLY M N 1
ATOM 2523 C CA . GLY C 1 90 ? 45.326 57.750 32.062 1.00 17.74 89 GLY M CA 1
ATOM 2524 C C . GLY C 1 90 ? 46.675 58.085 31.463 1.00 18.49 89 GLY M C 1
ATOM 2525 O O . GLY C 1 90 ? 47.585 58.528 32.159 1.00 19.51 89 GLY M O 1
ATOM 2526 N N . ILE C 1 91 ? 46.806 57.864 30.165 1.00 17.47 90 ILE M N 1
ATOM 2527 C CA . ILE C 1 91 ? 48.048 58.157 29.484 1.00 16.88 90 ILE M CA 1
ATOM 2528 C C . ILE C 1 91 ? 47.853 59.358 28.582 1.00 16.58 90 ILE M C 1
ATOM 2529 O O . ILE C 1 91 ? 46.952 59.370 27.745 1.00 15.55 90 ILE M O 1
ATOM 2534 N N . TYR C 1 92 ? 48.694 60.370 28.766 1.00 16.15 91 TYR M N 1
ATOM 2535 C CA . TYR C 1 92 ? 48.638 61.577 27.947 1.00 15.50 91 TYR M CA 1
ATOM 2536 C C . TYR C 1 92 ? 49.704 61.507 26.850 1.00 15.67 91 TYR M C 1
ATOM 2537 O O . TYR C 1 92 ? 50.776 60.932 27.049 1.00 16.50 91 TYR M O 1
ATOM 2546 N N . TYR C 1 93 ? 49.406 62.099 25.698 1.00 15.06 92 TYR M N 1
ATOM 2547 C CA . TYR C 1 93 ? 50.322 62.099 24.563 1.00 15.71 92 TYR M CA 1
ATOM 2548 C C . TYR C 1 93 ? 50.331 63.434 23.829 1.00 17.22 92 TYR M C 1
ATOM 2549 O O . TYR C 1 93 ? 49.273 64.043 23.633 1.00 16.40 92 TYR M O 1
ATOM 2558 N N . CYS C 1 94 ? 51.507 63.895 23.417 1.00 17.68 93 CYS M N 1
ATOM 2559 C CA . CYS C 1 94 ? 51.539 65.097 22.594 1.00 18.29 93 CYS M CA 1
ATOM 2560 C C . CYS C 1 94 ? 51.661 64.556 21.173 1.00 17.96 93 CYS M C 1
ATOM 2561 O O . CYS C 1 94 ? 52.021 63.390 20.972 1.00 16.72 93 CYS M O 1
ATOM 2564 N N . PHE C 1 95 ? 51.356 65.388 20.186 1.00 15.24 94 PHE M N 1
ATOM 2565 C CA . PHE C 1 95 ? 51.375 64.941 18.796 1.00 16.02 94 PHE M CA 1
ATOM 2566 C C . PHE C 1 95 ? 51.565 66.139 17.879 1.00 15.07 94 PHE M C 1
ATOM 2567 O O . PHE C 1 95 ? 51.093 67.223 18.186 1.00 17.68 94 PHE M O 1
ATOM 2575 N N . GLN C 1 96 ? 52.287 65.957 16.776 1.00 16.41 95 GLN M N 1
ATOM 2576 C CA . GLN C 1 96 ? 52.434 67.043 15.818 1.00 15.32 95 GLN M CA 1
ATOM 2577 C C . GLN C 1 96 ? 51.955 66.515 14.476 1.00 16.49 95 GLN M C 1
ATOM 2578 O O . GLN C 1 96 ? 52.293 65.397 14.081 1.00 16.21 95 GLN M O 1
ATOM 2584 N N . GLY C 1 97 ? 51.131 67.313 13.806 1.00 16.68 96 GLY M N 1
ATOM 2585 C CA . GLY C 1 97 ? 50.616 66.929 12.508 1.00 18.63 96 GLY M CA 1
ATOM 2586 C C . GLY C 1 97 ? 50.961 68.011 11.505 1.00 20.31 96 GLY M C 1
ATOM 2587 O O . GLY C 1 97 ? 50.243 68.222 10.527 1.00 21.13 96 GLY M O 1
ATOM 2588 N N . SER C 1 98 ? 52.071 68.700 11.757 1.00 19.44 97 SER M N 1
ATOM 2589 C CA . SER C 1 98 ? 52.531 69.777 10.886 1.00 21.41 97 SER M CA 1
ATOM 2590 C C . SER C 1 98 ? 53.429 69.276 9.764 1.00 21.64 97 SER M C 1
ATOM 2591 O O . SER C 1 98 ? 53.427 69.836 8.671 1.00 23.23 97 SER M O 1
ATOM 2594 N N . HIS C 1 99 ? 54.20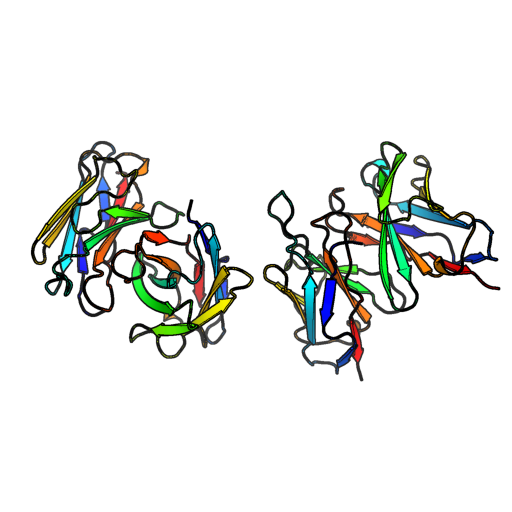1 68.228 10.039 1.00 21.95 98 HIS M N 1
ATOM 2595 C CA . HIS C 1 99 ? 55.110 67.660 9.046 1.00 22.90 98 HIS M CA 1
ATOM 2596 C C . HIS C 1 99 ? 54.947 66.151 8.964 1.00 24.95 98 HIS M C 1
ATOM 2597 O O . HIS C 1 99 ? 54.758 65.482 9.983 1.00 24.25 98 HIS M O 1
ATOM 2604 N N . PHE C 1 100 ? 55.022 65.614 7.750 1.00 24.76 99 PHE M N 1
ATOM 2605 C CA . PHE C 1 100 ? 54.883 64.178 7.564 1.00 24.90 99 PHE M CA 1
ATOM 2606 C C . PHE C 1 100 ? 56.206 63.458 7.761 1.00 25.46 99 PHE M C 1
ATOM 2607 O O . PHE C 1 100 ? 57.241 63.896 7.255 1.00 26.43 99 PHE M O 1
ATOM 2615 N N . PRO C 1 101 ? 56.187 62.328 8.487 1.00 23.83 100 PRO M N 1
ATOM 2616 C CA . PRO C 1 101 ? 54.989 61.738 9.098 1.00 22.69 100 PRO M CA 1
ATOM 2617 C C . PRO C 1 101 ? 54.612 62.362 10.438 1.00 22.66 100 PRO M C 1
ATOM 2618 O O . PRO C 1 101 ? 55.479 62.829 11.181 1.00 20.96 100 PRO M O 1
ATOM 2622 N N . PRO C 1 102 ? 53.307 62.390 10.764 1.00 20.84 101 PRO M N 1
ATOM 2623 C CA . PRO C 1 102 ? 52.900 62.965 12.046 1.00 19.36 101 PRO M CA 1
ATOM 2624 C C . PRO C 1 102 ? 53.520 62.083 13.128 1.00 18.51 101 PRO M C 1
ATOM 2625 O O . PRO C 1 102 ? 53.598 60.858 12.970 1.00 19.46 101 PRO M O 1
ATOM 2629 N N . THR C 1 103 ? 53.981 62.698 14.211 1.00 17.95 102 THR M N 1
ATOM 2630 C CA . THR C 1 103 ? 54.631 61.938 15.273 1.00 18.32 102 THR M CA 1
ATOM 2631 C C . THR C 1 103 ? 54.067 62.198 16.671 1.00 17.49 102 THR M C 1
ATOM 2632 O O . THR C 1 103 ? 53.492 63.251 16.933 1.00 16.86 102 THR M O 1
ATOM 2636 N N . PHE C 1 104 ? 54.255 61.224 17.559 1.00 17.03 103 PHE M N 1
ATOM 2637 C CA . PHE C 1 104 ? 53.757 61.278 18.935 1.00 17.55 103 PHE M CA 1
ATOM 2638 C C . PHE C 1 104 ? 54.853 61.243 19.993 1.00 19.13 103 PHE M C 1
ATOM 2639 O O . PHE C 1 104 ? 55.932 60.699 19.767 1.00 17.92 103 PHE M O 1
ATOM 2647 N N . GLY C 1 105 ? 54.540 61.808 21.155 1.00 18.21 104 GLY M N 1
ATOM 2648 C CA . GLY C 1 105 ? 55.453 61.759 22.279 1.00 19.34 104 GLY M CA 1
ATOM 2649 C C . GLY C 1 105 ? 55.313 60.339 22.809 1.00 20.94 104 GLY M C 1
ATOM 2650 O O . GLY C 1 105 ? 54.373 59.631 22.431 1.00 19.35 104 GLY M O 1
ATOM 2651 N N . GLY C 1 106 ? 56.225 59.908 23.675 1.00 20.78 105 GLY M N 1
ATOM 2652 C CA . GLY C 1 106 ? 56.163 58.551 24.186 1.00 21.53 105 GLY M CA 1
ATOM 2653 C C . GLY C 1 106 ? 55.077 58.266 25.204 1.00 21.90 105 GLY M C 1
ATOM 2654 O O . GLY C 1 106 ? 54.918 57.123 25.637 1.00 23.77 105 GLY M O 1
ATOM 2655 N N . GLY C 1 107 ? 54.341 59.299 25.599 1.00 20.45 106 GLY M N 1
ATOM 2656 C CA . GLY C 1 107 ? 53.278 59.123 26.569 1.00 20.15 106 GLY M CA 1
ATOM 2657 C C . GLY C 1 107 ? 53.687 59.411 28.003 1.00 21.43 106 GLY M C 1
ATOM 2658 O O . GLY C 1 107 ? 54.850 59.246 28.378 1.00 20.28 106 GLY M O 1
ATOM 2659 N N . THR C 1 108 ? 52.728 59.870 28.800 1.00 19.41 107 THR M N 1
ATOM 2660 C CA . THR C 1 108 ? 52.957 60.158 30.211 1.00 20.51 107 THR M CA 1
ATOM 2661 C C . THR C 1 108 ? 51.805 59.535 30.983 1.00 21.10 107 THR M C 1
ATOM 2662 O O . THR C 1 108 ? 50.646 59.859 30.743 1.00 19.04 107 THR M O 1
ATOM 2666 N N . LYS C 1 109 ? 52.128 58.646 31.912 1.00 21.94 108 LYS M N 1
ATOM 2667 C CA . LYS C 1 109 ? 51.107 57.979 32.704 1.00 24.74 108 LYS M CA 1
ATOM 2668 C C . LYS C 1 109 ? 50.782 58.759 33.972 1.00 23.99 108 LYS M C 1
ATOM 2669 O O . LYS C 1 109 ? 51.578 58.779 34.909 1.00 24.85 108 LYS M O 1
ATOM 2675 N N . LEU C 1 110 ? 49.618 59.407 33.997 1.00 22.52 109 LEU M N 1
ATOM 2676 C CA . LEU C 1 110 ? 49.193 60.159 35.173 1.00 23.16 109 LEU M CA 1
ATOM 2677 C C . LEU C 1 110 ? 48.515 59.133 36.073 1.00 25.09 109 LEU M C 1
ATOM 2678 O O . LEU C 1 110 ? 47.518 58.523 35.681 1.00 23.36 109 LEU M O 1
ATOM 2683 N N . GLU C 1 111 ? 49.065 58.939 37.269 1.00 25.63 110 GLU M N 1
ATOM 2684 C CA . GLU C 1 111 ? 48.527 57.967 38.214 1.00 30.06 110 GLU M CA 1
ATOM 2685 C C . GLU C 1 111 ? 48.373 58.524 39.625 1.00 31.79 110 GLU M C 1
ATOM 2686 O O . GLU C 1 111 ? 48.967 59.542 39.970 1.00 29.05 110 GLU M O 1
ATOM 2692 N N . ILE C 1 112 ? 47.581 57.836 40.442 1.00 34.59 111 ILE M N 1
ATOM 2693 C CA . ILE C 1 112 ? 47.333 58.262 41.817 1.00 38.86 111 ILE M CA 1
ATOM 2694 C C . ILE C 1 112 ? 48.481 57.882 42.748 1.00 41.02 111 ILE M C 1
ATOM 2695 O O . ILE C 1 112 ? 49.208 56.922 42.493 1.00 41.59 111 ILE M O 1
ATOM 2700 N N . ALA C 1 113 ? 48.624 58.644 43.829 1.00 43.53 112 ALA M N 1
ATOM 2701 C CA . ALA C 1 113 ? 49.662 58.414 44.827 1.00 46.19 112 ALA M CA 1
ATOM 2702 C C . ALA C 1 113 ? 51.040 58.662 44.239 1.00 47.57 112 ALA M C 1
ATOM 2703 O O . ALA C 1 113 ? 51.844 57.706 44.191 1.00 49.59 112 ALA M O 1
ATOM 2706 N N . GLU D 2 1 ? 28.769 62.635 17.414 1.00 36.81 301 GLU I N 1
ATOM 2707 C CA . GLU D 2 1 ? 28.156 61.274 17.448 1.00 34.85 301 GLU I CA 1
ATOM 2708 C C . GLU D 2 1 ? 29.054 60.273 16.726 1.00 30.90 301 GLU I C 1
ATOM 2709 O O . GLU D 2 1 ? 28.739 59.086 16.660 1.00 29.42 301 GLU I O 1
ATOM 2715 N N . VAL D 2 2 ? 30.170 60.762 16.191 1.00 27.61 302 VAL I N 1
ATOM 2716 C CA . VAL D 2 2 ? 31.106 59.922 15.453 1.00 25.33 302 VAL I CA 1
ATOM 2717 C C . VAL D 2 2 ? 31.643 58.774 16.290 1.00 23.31 302 VAL I C 1
ATOM 2718 O O . VAL D 2 2 ? 32.065 58.965 17.431 1.00 21.99 302 VAL I O 1
ATOM 2722 N N . GLN D 2 3 ? 31.623 57.584 15.701 1.00 21.91 303 GLN I N 1
ATOM 2723 C CA . GLN D 2 3 ? 32.095 56.375 16.358 1.00 23.60 303 GLN I CA 1
ATOM 2724 C C . GLN D 2 3 ? 32.920 55.498 15.421 1.00 20.91 303 GLN I C 1
ATOM 2725 O O . GLN D 2 3 ? 32.542 55.279 14.268 1.00 19.70 303 GLN I O 1
ATOM 2731 N N . LEU D 2 4 ? 34.060 55.021 15.916 1.00 19.14 304 LEU I N 1
ATOM 2732 C CA . LEU D 2 4 ? 34.907 54.114 15.153 1.00 18.22 304 LEU I CA 1
ATOM 2733 C C . LEU D 2 4 ? 34.977 52.845 16.003 1.00 17.95 304 LEU I C 1
ATOM 2734 O O . LEU D 2 4 ? 35.501 52.872 17.114 1.00 20.61 304 LEU I O 1
ATOM 2739 N N . GLN D 2 5 ? 34.439 51.746 15.482 1.00 17.16 305 GLN I N 1
ATOM 2740 C CA . GLN D 2 5 ? 34.416 50.478 16.208 1.00 17.79 305 GLN I CA 1
ATOM 2741 C C . GLN D 2 5 ? 35.338 49.437 15.582 1.00 17.63 305 GLN I C 1
ATOM 2742 O O . GLN D 2 5 ? 35.136 49.018 14.438 1.00 15.73 305 GLN I O 1
ATOM 2748 N N . GLN D 2 6 ? 36.334 49.004 16.347 1.00 16.50 306 GLN I N 1
ATOM 2749 C CA . GLN D 2 6 ? 37.292 48.018 15.856 1.00 18.42 306 GLN I CA 1
ATOM 2750 C C . GLN D 2 6 ? 37.000 46.593 16.321 1.00 18.48 306 GLN I C 1
ATOM 2751 O O . GLN D 2 6 ? 36.251 46.373 17.278 1.00 19.70 306 GLN I O 1
ATOM 2757 N N . SER D 2 7 ? 37.606 45.629 15.632 1.00 19.04 307 SER I N 1
ATOM 2758 C CA . SER D 2 7 ? 37.430 44.215 15.946 1.00 19.90 307 SER I CA 1
ATOM 2759 C C . SER D 2 7 ? 38.156 43.801 17.225 1.00 18.93 307 SER I C 1
ATOM 2760 O O . SER D 2 7 ? 38.917 44.576 17.796 1.00 21.67 307 SER I O 1
ATOM 2763 N N . GLY D 2 8 ? 37.908 42.572 17.664 1.00 20.58 308 GLY I N 1
ATOM 2764 C CA . GLY D 2 8 ? 38.515 42.059 18.881 1.00 21.58 308 GLY I CA 1
ATOM 2765 C C . GLY D 2 8 ? 39.983 41.676 18.817 1.00 21.74 308 GLY I C 1
ATOM 2766 O O . GLY D 2 8 ? 40.590 41.666 17.744 1.00 22.17 308 GLY I O 1
ATOM 2767 N N . PRO D 2 9 ? 40.581 41.340 19.971 1.00 21.85 309 PRO I N 1
ATOM 2768 C CA . PRO D 2 9 ? 41.993 40.955 20.052 1.00 23.67 309 PRO I CA 1
ATOM 2769 C C . PRO D 2 9 ? 42.327 39.678 19.292 1.00 24.58 309 PRO I C 1
ATOM 2770 O O . PRO D 2 9 ? 41.489 38.784 19.146 1.00 23.83 309 PRO I O 1
ATOM 2774 N N . GLU D 2 10 ? 43.559 39.607 18.807 1.00 22.74 310 GLU I N 1
ATOM 2775 C CA . GLU D 2 10 ? 44.024 38.448 18.058 1.00 26.25 310 GLU I CA 1
ATOM 2776 C C . GLU D 2 10 ? 45.373 37.922 18.535 1.00 26.28 310 GLU I C 1
ATOM 2777 O O . GLU D 2 10 ? 46.306 38.691 18.740 1.00 25.92 310 GLU I O 1
ATOM 2783 N N . LEU D 2 11 ? 45.461 36.606 18.704 1.00 27.12 311 LEU I N 1
ATOM 2784 C CA . LEU D 2 11 ? 46.697 35.947 19.102 1.00 29.81 311 LEU I CA 1
ATOM 2785 C C . LEU D 2 11 ? 47.110 35.145 17.874 1.00 30.23 311 LEU I C 1
ATOM 2786 O O . LEU D 2 11 ? 46.360 34.290 17.401 1.00 30.71 311 LEU I O 1
ATOM 2791 N N . LYS D 2 12 ? 48.291 35.431 17.343 1.00 31.19 312 LYS I N 1
ATOM 2792 C CA . LYS D 2 12 ? 48.765 34.738 16.152 1.00 32.76 312 LYS I CA 1
ATOM 2793 C C . LYS D 2 12 ? 50.199 34.263 16.301 1.00 33.42 312 LYS I C 1
ATOM 2794 O O . LYS D 2 12 ? 50.939 34.723 17.172 1.00 34.13 312 LYS I O 1
ATOM 2800 N N . LYS D 2 13 ? 50.583 33.337 15.432 1.00 34.33 313 LYS I N 1
ATOM 2801 C CA . LYS D 2 13 ? 51.935 32.804 15.438 1.00 34.84 313 LYS I CA 1
ATOM 2802 C C . LYS D 2 13 ? 52.737 33.570 14.392 1.00 34.84 313 LYS I C 1
ATOM 2803 O O . LYS D 2 13 ? 52.177 34.075 13.420 1.00 32.94 313 LYS I O 1
ATOM 2809 N N . PRO D 2 14 ? 54.059 33.685 14.586 1.00 34.00 314 PRO I N 1
ATOM 2810 C CA . PRO D 2 14 ? 54.880 34.407 13.613 1.00 34.66 314 PRO I CA 1
ATOM 2811 C C . PRO D 2 14 ? 54.693 33.847 12.203 1.00 35.08 314 PRO I C 1
ATOM 2812 O O . PRO D 2 14 ? 54.623 32.634 12.014 1.00 35.80 314 PRO I O 1
ATOM 2816 N N . GLY D 2 15 ? 54.601 34.739 11.221 1.00 34.85 315 GLY I N 1
ATOM 2817 C CA . GLY D 2 15 ? 54.431 34.313 9.845 1.00 32.68 315 GLY I CA 1
ATOM 2818 C C . GLY D 2 15 ? 52.984 34.223 9.407 1.00 31.93 315 GLY I C 1
ATOM 2819 O O . GLY D 2 15 ? 52.700 34.127 8.212 1.00 31.41 315 GLY I O 1
ATOM 2820 N N . GLU D 2 16 ? 52.062 34.245 10.365 1.00 30.13 316 GLU I N 1
ATOM 2821 C CA . GLU D 2 16 ? 50.646 34.170 10.037 1.00 30.97 316 GLU I CA 1
ATOM 2822 C C . GLU D 2 16 ? 50.119 35.537 9.623 1.00 30.25 316 GLU I C 1
ATOM 2823 O O . GLU D 2 16 ? 50.877 36.501 9.526 1.00 29.85 316 GLU I O 1
ATOM 2829 N N . THR D 2 17 ? 48.815 35.612 9.376 1.00 28.75 317 THR I N 1
ATOM 2830 C CA . THR D 2 17 ? 48.188 36.863 8.975 1.00 28.96 317 THR I CA 1
ATOM 2831 C C . THR D 2 17 ? 47.081 37.252 9.935 1.00 26.72 317 THR I C 1
ATOM 2832 O O . THR D 2 17 ? 46.488 36.404 10.598 1.00 27.32 317 THR I O 1
ATOM 2836 N N . VAL D 2 18 ? 46.817 38.550 10.012 1.00 24.59 318 VAL I N 1
ATOM 2837 C CA . VAL D 2 18 ? 45.754 39.061 10.857 1.00 23.50 318 VAL I CA 1
ATOM 2838 C C . VAL D 2 18 ? 45.109 40.223 10.118 1.00 21.79 318 VAL I C 1
ATOM 2839 O O . VAL D 2 18 ? 45.802 41.036 9.503 1.00 22.23 318 VAL I O 1
ATOM 2843 N N . LYS D 2 19 ? 43.784 40.293 10.172 1.00 21.81 319 LYS I N 1
ATOM 2844 C CA . LYS D 2 19 ? 43.061 41.364 9.508 1.00 21.13 319 LYS I CA 1
ATOM 2845 C C . LYS D 2 19 ? 42.178 42.062 10.534 1.00 20.50 319 LYS I C 1
ATOM 2846 O O . LYS D 2 19 ? 41.280 41.455 11.118 1.00 22.67 319 LYS I O 1
ATOM 2852 N N . ILE D 2 20 ? 42.465 43.339 10.748 1.00 19.52 320 ILE I N 1
ATOM 2853 C CA . ILE D 2 20 ? 41.753 44.175 11.712 1.00 18.93 320 ILE I CA 1
ATOM 2854 C C . ILE D 2 20 ? 40.732 45.066 11.016 1.00 18.54 320 ILE I C 1
ATOM 2855 O O . ILE D 2 20 ? 41.031 45.674 9.989 1.00 17.48 320 ILE I O 1
ATOM 2860 N N . SER D 2 21 ? 39.529 45.161 11.578 1.00 17.81 321 SER I N 1
ATOM 2861 C CA . SER D 2 21 ? 38.500 46.006 10.973 1.00 17.70 321 SER I CA 1
ATOM 2862 C C . SER D 2 21 ? 38.198 47.242 11.817 1.00 18.40 321 SER I C 1
ATOM 2863 O O . SER D 2 21 ? 38.441 47.264 13.025 1.00 17.86 321 SER I O 1
ATOM 2866 N N . CYS D 2 22 ? 37.679 48.275 11.162 1.00 16.14 322 CYS I N 1
ATOM 2867 C CA . CYS D 2 22 ? 37.333 49.523 11.830 1.00 16.67 322 CYS I CA 1
ATOM 2868 C C . CYS D 2 22 ? 36.074 50.047 11.160 1.00 16.30 322 CYS I C 1
ATOM 2869 O O . CYS D 2 22 ? 36.132 50.540 10.034 1.00 17.55 322 CYS I O 1
ATOM 2872 N N . LYS D 2 23 ? 34.939 49.935 11.845 1.00 15.12 323 LYS I N 1
ATOM 2873 C CA . LYS D 2 23 ? 33.667 50.386 11.277 1.00 15.91 323 LYS I CA 1
ATOM 2874 C C . LYS D 2 23 ? 33.346 51.815 11.688 1.00 16.61 323 LYS I C 1
ATOM 2875 O O . LYS D 2 23 ? 33.378 52.154 12.871 1.00 16.82 323 LYS I O 1
ATOM 2881 N N . ALA D 2 24 ? 33.031 52.649 10.702 1.00 17.58 324 ALA I N 1
ATOM 2882 C CA . ALA D 2 24 ? 32.726 54.049 10.958 1.00 16.32 324 ALA I CA 1
ATOM 2883 C C . ALA D 2 24 ? 31.240 54.333 10.951 1.00 18.24 324 ALA I C 1
ATOM 2884 O O . ALA D 2 24 ? 30.507 53.871 10.073 1.00 17.76 324 ALA I O 1
ATOM 2886 N N . THR D 2 25 ? 30.805 55.103 11.939 1.00 16.54 325 THR I N 1
ATOM 2887 C CA . THR D 2 25 ? 29.408 55.489 12.036 1.00 19.22 325 THR I CA 1
ATOM 2888 C C . THR D 2 25 ? 29.250 56.995 12.254 1.00 18.39 325 THR I C 1
ATOM 2889 O O . THR D 2 25 ? 30.091 57.656 12.875 1.00 17.16 325 THR I O 1
ATOM 2893 N N . ASN D 2 26 ? 28.167 57.522 11.694 1.00 18.16 326 ASN I N 1
ATOM 2894 C CA . ASN D 2 26 ? 27.781 58.919 11.802 1.00 18.77 326 ASN I CA 1
ATOM 2895 C C . ASN D 2 26 ? 28.533 60.031 11.074 1.00 19.67 326 ASN I C 1
ATOM 2896 O O . ASN D 2 26 ? 28.501 61.185 11.490 1.00 18.31 326 ASN I O 1
ATOM 2901 N N . TYR D 2 27 ? 29.204 59.671 9.985 1.00 18.77 327 TYR I N 1
ATOM 2902 C CA . TYR D 2 27 ? 29.860 60.639 9.120 1.00 16.94 327 TYR I CA 1
ATOM 2903 C C . TYR D 2 27 ? 29.980 59.935 7.781 1.00 17.02 327 TYR I C 1
ATOM 2904 O O . TYR D 2 27 ? 29.903 58.710 7.725 1.00 18.44 327 TYR I O 1
ATOM 2913 N N . ALA D 2 28 ? 30.134 60.701 6.706 1.00 17.88 328 ALA I N 1
ATOM 2914 C CA . ALA D 2 28 ? 30.253 60.116 5.373 1.00 18.79 328 ALA I CA 1
ATOM 2915 C C . ALA D 2 28 ? 31.630 59.475 5.252 1.00 17.54 328 ALA I C 1
ATOM 2916 O O . ALA D 2 28 ? 32.643 60.161 5.143 1.00 18.35 328 ALA I O 1
ATOM 2918 N N . PHE D 2 29 ? 31.631 58.149 5.286 1.00 19.25 329 PHE I N 1
ATOM 2919 C CA . PHE D 2 29 ? 32.836 57.331 5.226 1.00 18.88 329 PHE I CA 1
ATOM 2920 C C . PHE D 2 29 ? 33.884 57.713 4.179 1.00 20.07 329 PHE I C 1
ATOM 2921 O O . PHE D 2 29 ? 35.082 57.777 4.486 1.00 19.37 329 PHE I O 1
ATOM 2929 N N . THR D 2 30 ? 33.447 57.959 2.950 1.00 18.01 330 THR I N 1
ATOM 2930 C CA . THR D 2 30 ? 34.385 58.297 1.884 1.00 19.70 330 THR I CA 1
ATOM 2931 C C . THR D 2 30 ? 34.763 59.772 1.801 1.00 18.74 330 THR I C 1
ATOM 2932 O O . THR D 2 30 ? 35.398 60.200 0.837 1.00 20.92 330 THR I O 1
ATOM 2936 N N . ASP D 2 31 ? 34.373 60.555 2.800 1.00 18.75 331 ASP I N 1
ATOM 2937 C CA . ASP D 2 31 ? 34.710 61.972 2.814 1.00 19.39 331 ASP I CA 1
ATOM 2938 C C . ASP D 2 31 ? 35.955 62.218 3.645 1.00 18.52 331 ASP I C 1
ATOM 2939 O O . ASP D 2 31 ? 36.512 63.321 3.625 1.00 18.80 331 ASP I O 1
ATOM 2944 N N . TYR D 2 32 ? 36.388 61.191 4.377 1.00 17.30 332 TYR I N 1
ATOM 2945 C CA . TYR D 2 32 ? 37.571 61.299 5.232 1.00 16.40 332 TYR I CA 1
ATOM 2946 C C . TYR D 2 32 ? 38.462 60.083 5.115 1.00 16.92 332 TYR I C 1
ATOM 2947 O O . TYR D 2 32 ? 37.978 58.961 5.130 1.00 17.90 332 TYR I O 1
ATOM 2956 N N . SER D 2 33 ? 39.771 60.303 5.024 1.00 16.06 333 SER I N 1
ATOM 2957 C CA . SER D 2 33 ? 40.700 59.185 4.957 1.00 15.85 333 SER I CA 1
ATOM 2958 C C . SER D 2 33 ? 40.666 58.471 6.307 1.00 15.12 333 SER I C 1
ATOM 2959 O O . SER D 2 33 ? 40.176 59.025 7.294 1.00 17.75 333 SER I O 1
ATOM 2962 N N . MET D 2 34 ? 41.155 57.236 6.348 1.00 14.31 334 MET I N 1
ATOM 2963 C CA . MET D 2 34 ? 41.240 56.522 7.623 1.00 15.14 334 MET I CA 1
ATOM 2964 C C . MET D 2 34 ? 42.732 56.376 7.939 1.00 14.60 334 MET I C 1
ATOM 2965 O O . MET D 2 34 ? 43.504 55.910 7.100 1.00 15.16 334 MET I O 1
ATOM 2970 N N . HIS D 2 35 ? 43.138 56.787 9.139 1.00 12.96 335 HIS I N 1
ATOM 2971 C CA . HIS D 2 35 ? 44.539 56.685 9.542 1.00 15.59 335 HIS I CA 1
ATOM 2972 C C . HIS D 2 35 ? 44.696 55.498 10.474 1.00 15.40 335 HIS I C 1
ATOM 2973 O O . HIS D 2 35 ? 43.724 55.056 11.094 1.00 14.03 335 HIS I O 1
ATOM 2980 N N . TRP D 2 36 ? 45.919 54.981 10.559 1.00 15.17 336 TRP I N 1
ATOM 2981 C CA . TRP D 2 36 ? 46.209 53.863 11.446 1.00 14.50 336 TRP I CA 1
ATOM 2982 C C . TRP D 2 36 ? 47.434 54.190 12.287 1.00 14.83 336 TRP I C 1
ATOM 2983 O O . TRP D 2 36 ? 48.409 54.764 11.789 1.00 15.07 336 TRP I O 1
ATOM 2994 N N . VAL D 2 37 ? 47.380 53.804 13.559 1.00 13.55 337 VAL I N 1
ATOM 2995 C CA . VAL D 2 37 ? 48.452 54.095 14.517 1.00 14.78 337 VAL I CA 1
ATOM 2996 C C . VAL D 2 37 ? 48.772 52.852 15.324 1.00 15.12 337 VAL I C 1
ATOM 2997 O O . VAL D 2 37 ? 47.872 52.126 15.729 1.00 15.17 337 VAL I O 1
ATOM 3001 N N . LYS D 2 38 ? 50.060 52.627 15.574 1.00 16.30 338 LYS I N 1
ATOM 3002 C CA . LYS D 2 38 ? 50.510 51.464 16.337 1.00 15.09 338 LYS I CA 1
ATOM 3003 C C . LYS D 2 38 ? 50.944 51.891 17.736 1.00 16.90 338 LYS I C 1
ATOM 3004 O O . LYS D 2 38 ? 51.733 52.825 17.880 1.00 18.85 338 LYS I O 1
ATOM 3010 N N . GLN D 2 39 ? 50.426 51.207 18.754 1.00 17.20 339 GLN I N 1
ATOM 3011 C CA . GLN D 2 39 ? 50.772 51.504 20.146 1.00 16.80 339 GLN I CA 1
ATOM 3012 C C . GLN D 2 39 ? 51.548 50.299 20.670 1.00 16.93 339 GLN I C 1
ATOM 3013 O O . GLN D 2 39 ? 50.967 49.257 20.948 1.00 18.53 339 GLN I O 1
ATOM 3019 N N . ALA D 2 40 ? 52.859 50.456 20.787 1.00 17.67 340 ALA I N 1
ATOM 3020 C CA . ALA D 2 40 ? 53.736 49.385 21.252 1.00 17.91 340 ALA I CA 1
ATOM 3021 C C . ALA D 2 40 ? 53.617 49.137 22.752 1.00 19.43 340 ALA I C 1
ATOM 3022 O O . ALA D 2 40 ? 53.138 49.992 23.499 1.00 19.07 340 ALA I O 1
ATOM 3024 N N . PRO D 2 41 ? 54.039 47.946 23.212 1.00 20.54 341 PRO I N 1
ATOM 3025 C CA . PRO D 2 41 ? 53.946 47.689 24.650 1.00 19.33 341 PRO I CA 1
ATOM 3026 C C . PRO D 2 41 ? 54.775 48.791 25.295 1.00 18.90 341 PRO I C 1
ATOM 3027 O O . PRO D 2 41 ? 55.829 49.161 24.770 1.00 20.74 341 PRO I O 1
ATOM 3031 N N . GLY D 2 42 ? 54.305 49.330 26.412 1.00 19.13 342 GLY I N 1
ATOM 3032 C CA . GLY D 2 42 ? 55.032 50.408 27.054 1.00 20.79 342 GLY I CA 1
ATOM 3033 C C . GLY D 2 42 ? 54.349 51.724 26.722 1.00 22.95 342 GLY I C 1
ATOM 3034 O O . GLY D 2 42 ? 54.609 52.746 27.359 1.00 21.66 342 GLY I O 1
ATOM 3035 N N . GLY D 2 43 ? 53.496 51.698 25.695 1.00 22.43 343 GLY I N 1
ATOM 3036 C CA . GLY D 2 43 ? 52.739 52.882 25.317 1.00 22.30 343 GLY I CA 1
ATOM 3037 C C . GLY D 2 43 ? 53.140 53.761 24.141 1.00 21.21 343 GLY I C 1
ATOM 3038 O O . GLY D 2 43 ? 52.348 54.612 23.730 1.00 21.92 343 GLY I O 1
ATOM 3039 N N . ASP D 2 44 ? 54.335 53.578 23.584 1.00 21.23 344 ASP I N 1
ATOM 3040 C CA . ASP D 2 44 ? 54.758 54.427 22.473 1.00 21.37 344 ASP I CA 1
ATOM 3041 C C . ASP D 2 44 ? 53.811 54.347 21.278 1.00 21.21 344 ASP I C 1
ATOM 3042 O O . ASP D 2 44 ? 53.326 53.272 20.948 1.00 20.25 344 ASP I O 1
ATOM 3047 N N . LEU D 2 45 ? 53.560 55.490 20.637 1.00 19.73 345 LEU I N 1
ATOM 3048 C CA . LEU D 2 45 ? 52.675 55.549 19.464 1.00 19.73 345 LEU I CA 1
ATOM 3049 C C . LEU D 2 45 ? 53.436 55.855 18.182 1.00 18.14 345 LEU I C 1
ATOM 3050 O O . LEU D 2 45 ? 54.242 56.787 18.138 1.00 20.19 345 LEU I O 1
ATOM 3055 N N . LYS D 2 46 ? 53.165 55.079 17.136 1.00 18.35 346 LYS I N 1
ATOM 3056 C CA . LYS D 2 46 ? 53.823 55.265 15.846 1.00 18.85 346 LYS I CA 1
ATOM 3057 C C . LYS D 2 46 ? 52.793 55.294 14.718 1.00 18.19 346 LYS I C 1
ATOM 3058 O O . LYS D 2 46 ? 51.918 54.436 14.652 1.00 17.31 346 LYS I O 1
ATOM 3064 N N . TYR D 2 47 ? 52.912 56.270 13.827 1.00 19.00 347 TYR I N 1
ATOM 3065 C CA . TYR D 2 47 ? 51.988 56.396 12.694 1.00 18.58 347 TYR I CA 1
ATOM 3066 C C . TYR D 2 47 ? 52.290 55.324 11.650 1.00 18.20 347 TYR I C 1
ATOM 3067 O O . TYR D 2 47 ? 53.436 55.187 11.214 1.00 19.12 347 TYR I O 1
ATOM 3076 N N . VAL D 2 48 ? 51.261 54.576 11.244 1.00 18.22 348 VAL I N 1
ATOM 3077 C CA . VAL D 2 48 ? 51.415 53.521 10.243 1.00 17.48 348 VAL I CA 1
ATOM 3078 C C . VAL D 2 48 ? 51.169 54.054 8.829 1.00 18.07 348 VAL I C 1
ATOM 3079 O O . VAL D 2 48 ? 51.924 53.768 7.908 1.00 18.98 348 VAL I O 1
ATOM 3083 N N . GLY D 2 49 ? 50.100 54.827 8.665 1.00 17.72 349 GLY I N 1
ATOM 3084 C CA . GLY D 2 49 ? 49.783 55.377 7.357 1.00 15.80 349 GLY I CA 1
ATOM 3085 C C . GLY D 2 49 ? 48.300 55.672 7.246 1.00 18.25 349 GLY I C 1
ATOM 3086 O O . GLY D 2 49 ? 47.594 55.734 8.255 1.00 17.40 349 GLY I O 1
ATOM 3087 N N . TRP D 2 50 ? 47.819 55.849 6.019 1.00 17.09 350 TRP I N 1
ATOM 3088 C CA . TRP D 2 50 ? 46.400 56.124 5.821 1.00 19.52 350 TRP I CA 1
ATOM 3089 C C . TRP D 2 50 ? 45.914 55.604 4.482 1.00 18.60 350 TRP I C 1
ATOM 3090 O O . TRP D 2 50 ? 46.703 55.312 3.588 1.00 19.09 350 TRP I O 1
ATOM 3101 N N . ILE D 2 51 ? 44.602 55.479 4.350 1.00 17.23 351 ILE I N 1
ATOM 3102 C CA . ILE D 2 51 ? 44.023 55.023 3.101 1.00 14.97 351 ILE I CA 1
ATOM 3103 C C . ILE D 2 51 ? 43.050 56.101 2.665 1.00 14.97 351 ILE I C 1
ATOM 3104 O O . ILE D 2 51 ? 42.339 56.680 3.491 1.00 13.05 351 ILE I O 1
ATOM 3109 N N . ASN D 2 52 ? 43.070 56.409 1.374 1.00 14.82 352 ASN I N 1
ATOM 3110 C CA . ASN D 2 52 ? 42.158 57.397 0.816 1.00 16.73 352 ASN I CA 1
ATOM 3111 C C . ASN D 2 52 ? 40.900 56.570 0.605 1.00 17.82 352 ASN I C 1
ATOM 3112 O O . ASN D 2 52 ? 40.916 55.590 -0.137 1.00 20.64 352 ASN I O 1
ATOM 3117 N N . THR D 2 53 ? 39.815 56.941 1.275 1.00 18.56 353 THR I N 1
ATOM 3118 C CA . THR D 2 53 ? 38.585 56.168 1.176 1.00 19.98 353 THR I CA 1
ATOM 3119 C C . THR D 2 53 ? 37.765 56.436 -0.076 1.00 21.66 353 THR I C 1
ATOM 3120 O O . THR D 2 53 ? 36.698 55.852 -0.257 1.00 22.03 353 THR I O 1
ATOM 3124 N N . GLU D 2 54 ? 38.262 57.316 -0.936 1.00 23.20 354 GLU I N 1
ATOM 3125 C CA . GLU D 2 54 ? 37.558 57.624 -2.171 1.00 28.54 354 GLU I CA 1
ATOM 3126 C C . GLU D 2 54 ? 38.226 56.854 -3.301 1.00 28.60 354 GLU I C 1
ATOM 3127 O O . GLU D 2 54 ? 37.552 56.273 -4.150 1.00 29.01 354 GLU I O 1
ATOM 3133 N N . THR D 2 55 ? 39.556 56.833 -3.283 1.00 28.43 355 THR I N 1
ATOM 3134 C CA . THR D 2 55 ? 40.327 56.162 -4.319 1.00 27.16 355 THR I CA 1
ATOM 3135 C C . THR D 2 55 ? 40.891 54.810 -3.896 1.00 28.72 355 THR I C 1
ATOM 3136 O O . THR D 2 55 ? 41.376 54.052 -4.733 1.00 28.38 355 THR I O 1
ATOM 3140 N N . ASP D 2 56 ? 40.823 54.516 -2.602 1.00 27.55 356 ASP I N 1
ATOM 3141 C CA . ASP D 2 56 ? 41.345 53.267 -2.044 1.00 28.78 356 ASP I CA 1
ATOM 3142 C C . ASP D 2 56 ? 42.868 53.208 -2.106 1.00 27.33 356 ASP I C 1
ATOM 3143 O O . ASP D 2 56 ? 43.461 52.152 -1.911 1.00 27.19 356 ASP I O 1
ATOM 3148 N N . GLU D 2 57 ? 43.499 54.345 -2.374 1.00 27.95 357 GLU I N 1
ATOM 3149 C CA . GLU D 2 57 ? 44.957 54.413 -2.465 1.00 28.05 357 GLU I CA 1
ATOM 3150 C C . GLU D 2 57 ? 45.576 54.442 -1.067 1.00 26.88 357 GLU I C 1
ATOM 3151 O O . GLU D 2 57 ? 45.240 55.298 -0.249 1.00 25.12 357 GLU I O 1
ATOM 3157 N N . PRO D 2 58 ? 46.487 53.503 -0.775 1.00 25.94 358 PRO I N 1
ATOM 3158 C CA . PRO D 2 58 ? 47.118 53.483 0.547 1.00 24.36 358 PRO I CA 1
ATOM 3159 C C . PRO D 2 58 ? 48.457 54.212 0.556 1.00 23.92 358 PRO I C 1
ATOM 3160 O O . PRO D 2 58 ? 49.177 54.221 -0.446 1.00 21.96 358 PRO I O 1
ATOM 3164 N N . THR D 2 59 ? 48.781 54.828 1.688 1.00 22.04 359 THR I N 1
ATOM 3165 C CA . THR D 2 59 ? 50.053 55.522 1.856 1.00 22.33 359 THR I CA 1
ATOM 3166 C C . THR D 2 59 ? 50.585 55.096 3.220 1.00 24.03 359 THR I C 1
ATOM 3167 O O . THR D 2 59 ? 49.920 55.276 4.244 1.00 23.36 359 THR I O 1
ATOM 3171 N N . PHE D 2 60 ? 51.781 54.515 3.227 1.00 22.42 360 PHE I N 1
ATOM 3172 C CA . PHE D 2 60 ? 52.390 54.033 4.458 1.00 23.59 360 PHE I CA 1
ATOM 3173 C C . PHE D 2 60 ? 53.575 54.872 4.882 1.00 24.42 360 PHE I C 1
ATOM 3174 O O . PHE D 2 60 ? 54.287 55.432 4.040 1.00 24.14 360 PHE I O 1
ATOM 3182 N N . ALA D 2 61 ? 53.783 54.952 6.193 1.00 24.51 361 ALA I N 1
ATOM 3183 C CA . ALA D 2 61 ? 54.939 55.647 6.735 1.00 27.53 361 ALA I CA 1
ATOM 3184 C C . ALA D 2 61 ? 56.059 54.660 6.374 1.00 29.60 361 ALA I C 1
ATOM 3185 O O . ALA D 2 61 ? 55.828 53.452 6.344 1.00 30.21 361 ALA I O 1
ATOM 3187 N N . ASP D 2 62 ? 57.258 55.160 6.098 1.00 32.04 362 ASP I N 1
ATOM 3188 C CA . ASP D 2 62 ? 58.370 54.300 5.681 1.00 33.77 362 ASP I CA 1
ATOM 3189 C C . ASP D 2 62 ? 58.576 52.935 6.351 1.00 33.70 362 ASP I C 1
ATOM 3190 O O . ASP D 2 62 ? 58.868 51.952 5.667 1.00 35.89 362 ASP I O 1
ATOM 3195 N N . ASP D 2 63 ? 58.419 52.849 7.666 1.00 34.00 363 ASP I N 1
ATOM 3196 C CA . ASP D 2 63 ? 58.632 51.575 8.352 1.00 34.46 363 ASP I CA 1
ATOM 3197 C C . ASP D 2 63 ? 57.493 50.553 8.281 1.00 33.76 363 ASP I C 1
ATOM 3198 O O . ASP D 2 63 ? 57.534 49.537 8.977 1.00 34.32 363 ASP I O 1
ATOM 3203 N N . PHE D 2 64 ? 56.495 50.796 7.434 1.00 30.65 364 PHE I N 1
ATOM 3204 C CA . PHE D 2 64 ? 55.354 49.883 7.331 1.00 28.98 364 PHE I CA 1
ATOM 3205 C C . PHE D 2 64 ? 55.003 49.412 5.919 1.00 30.36 364 PHE I C 1
ATOM 3206 O O . PHE D 2 64 ? 54.121 48.574 5.740 1.00 31.82 364 PHE I O 1
ATOM 3214 N N . LYS D 2 65 ? 55.707 49.935 4.924 1.00 32.94 365 LYS I N 1
ATOM 3215 C CA . LYS D 2 65 ? 55.461 49.594 3.523 1.00 35.28 365 LYS I CA 1
ATOM 3216 C C . LYS D 2 65 ? 55.156 48.118 3.201 1.00 34.22 365 LYS I C 1
ATOM 3217 O O . LYS D 2 65 ? 54.024 47.755 2.866 1.00 36.60 365 LYS I O 1
ATOM 3223 N N . GLY D 2 66 ? 56.180 47.283 3.324 1.00 31.13 366 GLY I N 1
ATOM 3224 C CA . GLY D 2 66 ? 56.091 45.870 2.994 1.00 28.81 366 GLY I CA 1
ATOM 3225 C C . GLY D 2 66 ? 55.043 44.877 3.476 1.00 28.23 366 GLY I C 1
ATOM 3226 O O . GLY D 2 66 ? 54.381 44.249 2.645 1.00 27.15 366 GLY I O 1
ATOM 3227 N N . ARG D 2 67 ? 54.886 44.705 4.787 1.00 23.69 367 ARG I N 1
ATOM 3228 C CA . ARG D 2 67 ? 53.938 43.707 5.285 1.00 23.20 367 ARG I CA 1
ATOM 3229 C C . ARG D 2 67 ? 52.564 44.190 5.716 1.00 22.05 367 ARG I C 1
ATOM 3230 O O . ARG D 2 67 ? 51.703 43.380 6.068 1.00 20.62 367 ARG I O 1
ATOM 3238 N N . PHE D 2 68 ? 52.354 45.498 5.695 1.00 22.09 368 PHE I N 1
ATOM 3239 C CA . PHE D 2 68 ? 51.053 46.036 6.078 1.00 22.43 368 PHE I CA 1
ATOM 3240 C C . PHE D 2 68 ? 50.224 46.332 4.835 1.00 21.56 368 PHE I C 1
ATOM 3241 O O . PHE D 2 68 ? 50.757 46.728 3.799 1.00 23.79 368 PHE I O 1
ATOM 3249 N N . ALA D 2 69 ? 48.915 46.135 4.936 1.00 18.83 369 ALA I N 1
ATOM 3250 C CA . ALA D 2 69 ? 48.029 46.372 3.803 1.00 16.83 369 ALA I CA 1
ATOM 3251 C C . ALA D 2 69 ? 46.754 47.061 4.274 1.00 16.20 369 ALA I C 1
ATOM 3252 O O . ALA D 2 69 ? 46.204 46.689 5.305 1.00 17.75 369 ALA I O 1
ATOM 3254 N N . PHE D 2 70 ? 46.310 48.076 3.535 1.00 15.60 370 PHE I N 1
ATOM 3255 C CA . PHE D 2 70 ? 45.072 48.792 3.873 1.00 16.56 370 PHE I CA 1
ATOM 3256 C C . PHE D 2 70 ? 44.017 48.432 2.838 1.00 17.15 370 PHE I C 1
ATOM 3257 O O . PHE D 2 70 ? 44.321 48.250 1.662 1.00 17.82 370 PHE I O 1
ATOM 3265 N N . SER D 2 71 ? 42.772 48.326 3.273 1.00 16.64 371 SER I N 1
ATOM 3266 C CA . SER D 2 71 ? 41.693 48.025 2.343 1.00 17.16 371 SER I CA 1
ATOM 3267 C C . SER D 2 71 ? 40.403 48.542 2.952 1.00 16.18 371 SER I C 1
ATOM 3268 O O . SER D 2 71 ? 40.398 49.030 4.084 1.00 17.15 371 SER I O 1
ATOM 3271 N N . LEU D 2 72 ? 39.308 48.450 2.212 1.00 16.54 372 LEU I N 1
ATOM 3272 C CA . LEU D 2 72 ? 38.051 48.939 2.748 1.00 17.19 372 LEU I CA 1
ATOM 3273 C C . LEU D 2 72 ? 36.857 48.255 2.123 1.00 18.32 372 LEU I C 1
ATOM 3274 O O . LEU D 2 72 ? 36.980 47.568 1.115 1.00 17.78 372 LEU I O 1
ATOM 3279 N N . ASP D 2 73 ? 35.707 48.434 2.755 1.00 18.15 373 ASP I N 1
ATOM 3280 C CA . ASP D 2 73 ? 34.461 47.854 2.286 1.00 19.97 373 ASP I CA 1
ATOM 3281 C C . ASP D 2 73 ? 33.440 48.975 2.448 1.00 18.90 373 ASP I C 1
ATOM 3282 O O . ASP D 2 73 ? 32.997 49.246 3.563 1.00 20.56 373 ASP I O 1
ATOM 3287 N N . THR D 2 74 ? 33.091 49.645 1.352 1.00 20.04 374 THR I N 1
ATOM 3288 C CA . THR D 2 74 ? 32.116 50.730 1.431 1.00 21.41 374 THR I CA 1
ATOM 3289 C C . THR D 2 74 ? 30.722 50.231 1.830 1.00 23.59 374 THR I C 1
ATOM 3290 O O . THR D 2 74 ? 29.940 50.971 2.430 1.00 23.21 374 THR I O 1
ATOM 3294 N N . SER D 2 75 ? 30.409 48.977 1.517 1.00 21.94 375 SER I N 1
ATOM 3295 C CA . SER D 2 75 ? 29.100 48.436 1.876 1.00 22.61 375 SER I CA 1
ATOM 3296 C C . SER D 2 75 ? 28.924 48.398 3.386 1.00 22.34 375 SER I C 1
ATOM 3297 O O . SER D 2 75 ? 27.804 48.512 3.900 1.00 21.96 375 SER I O 1
ATOM 3300 N N . THR D 2 76 ? 30.035 48.245 4.101 1.00 21.36 376 THR I N 1
ATOM 3301 C CA . THR D 2 76 ? 29.980 48.184 5.556 1.00 20.55 376 THR I CA 1
ATOM 3302 C C . THR D 2 76 ? 30.678 49.368 6.219 1.00 17.83 376 THR I C 1
ATOM 3303 O O . THR D 2 76 ? 30.912 49.349 7.426 1.00 20.24 376 THR I O 1
ATOM 3307 N N . SER D 2 77 ? 31.013 50.383 5.427 1.00 16.57 377 SER I N 1
ATOM 3308 C CA . SER D 2 77 ? 31.693 51.577 5.936 1.00 17.09 377 SER I CA 1
ATOM 3309 C C . SER D 2 77 ? 32.827 51.149 6.863 1.00 16.59 377 SER I C 1
ATOM 3310 O O . SER D 2 77 ? 33.029 51.723 7.939 1.00 15.13 377 SER I O 1
ATOM 3313 N N . THR D 2 78 ? 33.576 50.146 6.421 1.00 15.64 378 THR I N 1
ATOM 3314 C CA . THR D 2 78 ? 34.670 49.611 7.226 1.00 17.13 378 THR I CA 1
ATOM 3315 C C . THR D 2 78 ? 36.030 49.688 6.546 1.00 13.87 378 THR I C 1
ATOM 3316 O O . THR D 2 78 ? 36.158 49.441 5.349 1.00 17.72 378 THR I O 1
ATOM 3320 N N . ALA D 2 79 ? 37.045 50.036 7.326 1.00 14.61 379 ALA I N 1
ATOM 3321 C CA . ALA D 2 79 ? 38.411 50.096 6.825 1.00 13.14 379 ALA I CA 1
ATOM 3322 C C . ALA D 2 79 ? 39.130 48.924 7.493 1.00 15.08 379 ALA I C 1
ATOM 3323 O O . ALA D 2 79 ? 38.819 48.571 8.633 1.00 14.70 379 ALA I O 1
ATOM 3325 N N . PHE D 2 80 ? 40.081 48.326 6.781 1.00 14.41 380 PHE I N 1
ATOM 3326 C CA . PHE D 2 80 ? 40.835 47.187 7.302 1.00 15.75 380 PHE I CA 1
ATOM 3327 C C . PHE D 2 80 ? 42.331 47.433 7.264 1.00 16.28 380 PHE I C 1
ATOM 3328 O O . PHE D 2 80 ? 42.835 48.147 6.408 1.00 15.58 380 PHE I O 1
ATOM 3336 N N . LEU D 2 81 ? 43.027 46.825 8.215 1.00 16.29 381 LEU I N 1
ATOM 3337 C CA . LEU D 2 81 ? 44.481 46.873 8.258 1.00 17.63 381 LEU I CA 1
ATOM 3338 C C . LEU D 2 81 ? 44.840 45.399 8.369 1.00 18.09 381 LEU I C 1
ATOM 3339 O O . LEU D 2 81 ? 44.416 44.722 9.303 1.00 16.64 381 LEU I O 1
ATOM 3344 N N . GLN D 2 82 ? 45.577 44.885 7.393 1.00 18.64 382 GLN I N 1
ATOM 3345 C CA . GLN D 2 82 ? 45.971 43.490 7.444 1.00 19.22 382 GLN I CA 1
ATOM 3346 C C . GLN D 2 82 ? 47.471 43.456 7.618 1.00 18.87 382 GLN I C 1
ATOM 3347 O O . GLN D 2 82 ? 48.190 44.231 6.985 1.00 19.72 382 GLN I O 1
ATOM 3353 N N . ILE D 2 83 ? 47.939 42.592 8.510 1.00 19.02 383 ILE I N 1
ATOM 3354 C CA . ILE D 2 83 ? 49.368 42.452 8.729 1.00 19.27 383 ILE I CA 1
ATOM 3355 C C . ILE D 2 83 ? 49.731 41.054 8.260 1.00 19.87 383 ILE I C 1
ATOM 3356 O O . ILE D 2 83 ? 49.221 40.060 8.780 1.00 19.54 383 ILE I O 1
ATOM 3361 N N . ASN D 2 84 ? 50.592 40.994 7.251 1.00 22.34 384 ASN I N 1
ATOM 3362 C CA . ASN D 2 84 ? 51.029 39.734 6.661 1.00 24.93 384 ASN I CA 1
ATOM 3363 C C . ASN D 2 84 ? 52.405 39.331 7.180 1.00 27.01 384 ASN I C 1
ATOM 3364 O O . ASN D 2 84 ? 53.199 40.188 7.572 1.00 26.68 384 ASN I O 1
ATOM 3369 N N . ASN D 2 85 ? 52.679 38.027 7.185 1.00 28.25 385 ASN I N 1
ATOM 3370 C CA . ASN D 2 85 ? 53.961 37.509 7.662 1.00 28.40 385 ASN I CA 1
ATOM 3371 C C . ASN D 2 85 ? 54.298 38.138 9.007 1.00 27.30 385 ASN I C 1
ATOM 3372 O O . ASN D 2 85 ? 55.332 38.786 9.155 1.00 26.16 385 ASN I O 1
ATOM 3377 N N . LEU D 2 86 ? 53.420 37.940 9.983 1.00 26.50 386 LEU I N 1
ATOM 3378 C CA . LEU D 2 86 ? 53.617 38.509 11.309 1.00 27.23 386 LEU I CA 1
ATOM 3379 C C . LEU D 2 86 ? 54.990 38.249 11.914 1.00 28.97 386 LEU I C 1
ATOM 3380 O O . LEU D 2 86 ? 55.480 37.114 11.932 1.00 29.85 386 LEU I O 1
ATOM 3385 N N . LYS D 2 87 ? 55.601 39.326 12.393 1.00 29.60 387 LYS I N 1
ATOM 3386 C CA . LYS D 2 87 ? 56.902 39.273 13.041 1.00 30.41 387 LYS I CA 1
ATOM 3387 C C . LYS D 2 87 ? 56.695 39.631 14.509 1.00 29.93 387 LYS I C 1
ATOM 3388 O O . LYS D 2 87 ? 55.692 40.239 14.876 1.00 27.34 387 LYS I O 1
ATOM 3394 N N . ASN D 2 88 ? 57.650 39.262 15.350 1.00 30.43 388 ASN I N 1
ATOM 3395 C CA . ASN D 2 88 ? 57.546 39.551 16.773 1.00 30.44 388 ASN I CA 1
ATOM 3396 C C . ASN D 2 88 ? 57.305 41.034 17.063 1.00 29.15 388 ASN I C 1
ATOM 3397 O O . ASN D 2 88 ? 56.564 41.387 17.982 1.00 27.77 388 ASN I O 1
ATOM 3402 N N . GLU D 2 89 ? 57.933 41.891 16.267 1.00 29.60 389 GLU I N 1
ATOM 3403 C CA . GLU D 2 89 ? 57.833 43.336 16.434 1.00 28.53 389 GLU I CA 1
ATOM 3404 C C . GLU D 2 89 ? 56.436 43.905 16.195 1.00 26.76 389 GLU I C 1
ATOM 3405 O O . GLU D 2 89 ? 56.174 45.056 16.534 1.00 26.21 389 GLU I O 1
ATOM 3411 N N . ASP D 2 90 ? 55.543 43.106 15.620 1.00 23.61 390 ASP I N 1
ATOM 3412 C CA . ASP D 2 90 ? 54.191 43.579 15.338 1.00 23.45 390 ASP I CA 1
ATOM 3413 C C . ASP D 2 90 ? 53.284 43.602 16.558 1.00 24.66 390 ASP I C 1
ATOM 3414 O O . ASP D 2 90 ? 52.175 44.152 16.511 1.00 23.95 390 ASP I O 1
ATOM 3419 N N . THR D 2 91 ? 53.751 43.002 17.649 1.00 22.98 391 THR I N 1
ATOM 3420 C CA . THR D 2 91 ? 52.975 42.968 18.878 1.00 23.39 391 THR I CA 1
ATOM 3421 C C . THR D 2 91 ? 52.669 44.389 19.319 1.00 21.47 391 THR I C 1
ATOM 3422 O O . THR D 2 91 ? 53.579 45.177 19.579 1.00 23.54 391 THR I O 1
ATOM 3426 N N . ALA D 2 92 ? 51.383 44.713 19.395 1.00 21.88 392 A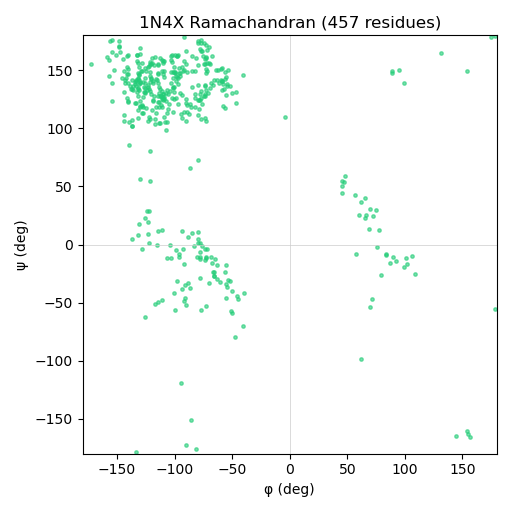LA I N 1
ATOM 3427 C CA . ALA D 2 92 ? 50.958 46.053 19.773 1.00 19.82 392 ALA I CA 1
ATOM 3428 C C . ALA D 2 92 ? 49.451 46.173 19.647 1.00 18.86 392 ALA I C 1
ATOM 3429 O O . ALA D 2 92 ? 48.766 45.218 19.259 1.00 17.25 392 ALA I O 1
ATOM 3431 N N . THR D 2 93 ? 48.939 47.347 19.996 1.00 17.28 393 THR I N 1
ATOM 3432 C CA . THR D 2 93 ? 47.515 47.626 19.877 1.00 18.23 393 THR I CA 1
ATOM 3433 C C . THR D 2 93 ? 47.421 48.585 18.704 1.00 17.21 393 THR I C 1
ATOM 3434 O O . THR D 2 93 ? 48.154 49.571 18.646 1.00 20.37 393 THR I O 1
ATOM 3438 N N . TYR D 2 94 ? 46.534 48.285 17.762 1.00 14.84 394 TYR I N 1
ATOM 3439 C CA . TYR D 2 94 ? 46.386 49.118 16.572 1.00 15.96 394 TYR I CA 1
ATOM 3440 C C . TYR D 2 94 ? 45.110 49.948 16.613 1.00 14.26 394 TYR I C 1
ATOM 3441 O O . TYR D 2 94 ? 44.034 49.441 16.931 1.00 17.07 394 TYR I O 1
ATOM 3450 N N . PHE D 2 95 ? 45.242 51.229 16.295 1.00 16.13 395 PHE I N 1
ATOM 3451 C CA . PHE D 2 95 ? 44.098 52.140 16.305 1.00 15.83 395 PHE I CA 1
ATOM 3452 C C . PHE D 2 95 ? 43.827 52.734 14.943 1.00 15.51 395 PHE I C 1
ATOM 3453 O O . PHE D 2 95 ? 44.760 53.065 14.215 1.00 15.05 395 PHE I O 1
ATOM 3461 N N . CYS D 2 96 ? 42.548 52.864 14.602 1.00 13.90 396 CYS I N 1
ATOM 3462 C CA . CYS D 2 96 ? 42.185 53.544 13.366 1.00 14.94 396 CYS I CA 1
ATOM 3463 C C . CYS D 2 96 ? 41.779 54.911 13.903 1.00 13.33 396 CYS I C 1
ATOM 3464 O O . CYS D 2 96 ? 41.301 55.032 15.040 1.00 13.36 396 CYS I O 1
ATOM 3467 N N . VAL D 2 97 ? 42.001 55.949 13.114 1.00 14.06 397 VAL I N 1
ATOM 3468 C CA . VAL D 2 97 ? 41.710 57.294 13.576 1.00 14.66 397 VAL I CA 1
ATOM 3469 C C . VAL D 2 97 ? 41.227 58.151 12.424 1.00 14.94 397 VAL I C 1
ATOM 3470 O O . VAL D 2 97 ? 41.710 58.001 11.303 1.00 13.04 397 VAL I O 1
ATOM 3474 N N . ARG D 2 98 ? 40.275 59.040 12.701 1.00 13.38 398 ARG I N 1
ATOM 3475 C CA . ARG D 2 98 ? 39.765 59.942 11.673 1.00 15.24 398 ARG I CA 1
ATOM 3476 C C . ARG D 2 98 ? 40.185 61.335 12.109 1.00 17.35 398 ARG I C 1
ATOM 3477 O O . ARG D 2 98 ? 40.113 61.660 13.297 1.00 18.65 398 ARG I O 1
ATOM 3485 N N . ASP D 2 99 ? 40.629 62.165 11.172 1.00 17.28 399 ASP I N 1
ATOM 3486 C CA . ASP D 2 99 ? 41.057 63.499 11.554 1.00 17.04 399 ASP I CA 1
ATOM 3487 C C . ASP D 2 99 ? 39.912 64.493 11.506 1.00 18.33 399 ASP I C 1
ATOM 3488 O O . ASP D 2 99 ? 38.760 64.124 11.282 1.00 17.28 399 ASP I O 1
ATOM 3493 N N . ARG D 2 100 ? 40.251 65.759 11.697 1.00 18.43 400 ARG I N 1
ATOM 3494 C CA . ARG D 2 100 ? 39.270 66.835 11.737 1.00 21.37 400 ARG I CA 1
ATOM 3495 C C . ARG D 2 100 ? 38.687 67.318 10.408 1.00 22.56 400 ARG I C 1
ATOM 3496 O O . ARG D 2 100 ? 37.464 67.329 10.229 1.00 23.32 400 ARG I O 1
ATOM 3504 N N . HIS D 2 101 ? 39.558 67.730 9.490 1.00 22.27 401 HIS I N 1
ATOM 3505 C CA . HIS D 2 101 ? 39.122 68.263 8.202 1.00 22.20 401 HIS I CA 1
ATOM 3506 C C . HIS D 2 101 ? 39.678 67.529 6.985 1.00 22.14 401 HIS I C 1
ATOM 3507 O O . HIS D 2 101 ? 39.695 68.071 5.878 1.00 22.39 401 HIS I O 1
ATOM 3514 N N . ASP D 2 102 ? 40.133 66.300 7.198 1.00 20.85 402 ASP I N 1
ATOM 3515 C CA . ASP D 2 102 ? 40.672 65.463 6.134 1.00 21.88 402 ASP I CA 1
ATOM 3516 C C . ASP D 2 102 ? 42.020 65.935 5.581 1.00 22.59 402 ASP I C 1
ATOM 3517 O O . ASP D 2 102 ? 42.333 65.708 4.409 1.00 24.00 402 ASP I O 1
ATOM 3522 N N . TYR D 2 103 ? 42.821 66.572 6.435 1.00 23.18 403 TYR I N 1
ATOM 3523 C CA . TYR D 2 103 ? 44.142 67.069 6.050 1.00 24.50 403 TYR I CA 1
ATOM 3524 C C . TYR D 2 103 ? 45.256 66.352 6.814 1.00 24.24 403 TYR I C 1
ATOM 3525 O O . TYR D 2 103 ? 46.443 66.638 6.623 1.00 24.09 403 TYR I O 1
ATOM 3534 N N . GLY D 2 104 ? 44.862 65.422 7.678 1.00 23.87 404 GLY I N 1
ATOM 3535 C CA . GLY D 2 104 ? 45.822 64.678 8.473 1.00 23.41 404 GLY I CA 1
ATOM 3536 C C . GLY D 2 104 ? 46.578 65.551 9.460 1.00 22.80 404 GLY I C 1
ATOM 3537 O O . GLY D 2 104 ? 47.659 65.183 9.917 1.00 23.21 404 GLY I O 1
ATOM 3538 N N . GLU D 2 105 ? 46.002 66.695 9.813 1.00 20.96 405 GLU I N 1
ATOM 3539 C CA . GLU D 2 105 ? 46.655 67.629 10.730 1.00 20.04 405 GLU I CA 1
ATOM 3540 C C . GLU D 2 105 ? 46.258 67.436 12.191 1.00 19.31 405 GLU I C 1
ATOM 3541 O O . GLU D 2 105 ? 47.086 67.565 13.091 1.00 18.77 405 GLU I O 1
ATOM 3547 N N . ILE D 2 106 ? 44.984 67.134 12.421 1.00 18.58 406 ILE I N 1
ATOM 3548 C CA . ILE D 2 106 ? 44.459 66.948 13.770 1.00 19.06 406 ILE I CA 1
ATOM 3549 C C . ILE D 2 106 ? 43.638 65.664 13.850 1.00 19.73 406 ILE I C 1
ATOM 3550 O O . ILE D 2 106 ? 42.551 65.588 13.285 1.00 21.61 406 ILE I O 1
ATOM 3555 N N . PHE D 2 107 ? 44.159 64.651 14.532 1.00 19.13 407 PHE I N 1
ATOM 3556 C CA . PHE D 2 107 ? 43.430 63.391 14.674 1.00 19.71 407 PHE I CA 1
ATOM 3557 C C . PHE D 2 107 ? 42.333 63.697 15.684 1.00 21.03 407 PHE I C 1
ATOM 3558 O O . PHE D 2 107 ? 42.599 64.227 16.759 1.00 22.95 407 PHE I O 1
ATOM 3566 N N . THR D 2 108 ? 41.090 63.389 15.343 1.00 20.28 408 THR I N 1
ATOM 3567 C CA . THR D 2 108 ? 40.006 63.727 16.247 1.00 19.79 408 THR I CA 1
ATOM 3568 C C . THR D 2 108 ? 39.258 62.552 16.848 1.00 19.80 408 THR I C 1
ATOM 3569 O O . THR D 2 108 ? 39.065 62.495 18.057 1.00 23.06 408 THR I O 1
ATOM 3573 N N . TYR D 2 109 ? 38.845 61.606 16.017 1.00 15.78 409 TYR I N 1
ATOM 3574 C CA . TYR D 2 109 ? 38.094 60.459 16.510 1.00 16.44 409 TYR I CA 1
ATOM 3575 C C . TYR D 2 109 ? 38.901 59.170 16.413 1.00 17.11 409 TYR I C 1
ATOM 3576 O O . TYR D 2 109 ? 39.386 58.821 15.347 1.00 17.68 409 TYR I O 1
ATOM 3585 N N . TRP D 2 110 ? 39.038 58.466 17.532 1.00 15.83 410 TRP I N 1
ATOM 3586 C CA . TRP D 2 110 ? 39.805 57.223 17.566 1.00 14.90 410 TRP I CA 1
ATOM 3587 C C . TRP D 2 110 ? 38.956 55.993 17.849 1.00 13.92 410 TRP I C 1
ATOM 3588 O O . TRP D 2 110 ? 37.989 56.064 18.603 1.00 15.56 410 TRP I O 1
ATOM 3599 N N . GLY D 2 111 ? 39.349 54.864 17.261 1.00 13.68 411 GLY I N 1
ATOM 3600 C CA . GLY D 2 111 ? 38.676 53.606 17.530 1.00 13.43 411 GLY I CA 1
ATOM 3601 C C . GLY D 2 111 ? 39.202 53.182 18.898 1.00 16.24 411 GLY I C 1
ATOM 3602 O O . GLY D 2 111 ? 40.124 53.821 19.413 1.00 15.25 411 GLY I O 1
ATOM 3603 N N . GLN D 2 112 ? 38.664 52.117 19.482 1.00 16.11 412 GLN I N 1
ATOM 3604 C CA . GLN D 2 112 ? 39.103 51.698 20.815 1.00 18.20 412 GLN I CA 1
ATOM 3605 C C . GLN D 2 112 ? 40.360 50.844 20.819 1.00 18.56 412 GLN I C 1
ATOM 3606 O O . GLN D 2 112 ? 40.839 50.447 21.887 1.00 20.21 412 GLN I O 1
ATOM 3612 N N . GLY D 2 113 ? 40.883 50.554 19.632 1.00 16.73 413 GLY I N 1
ATOM 3613 C CA . GLY D 2 113 ? 42.090 49.754 19.532 1.00 18.28 413 GLY I CA 1
ATOM 3614 C C . GLY D 2 113 ? 41.858 48.255 19.461 1.00 17.20 413 GLY I C 1
ATOM 3615 O O . GLY D 2 113 ? 40.911 47.725 20.040 1.00 17.39 413 GLY I O 1
ATOM 3616 N N . THR D 2 114 ? 42.745 47.584 18.729 1.00 18.65 414 THR I N 1
ATOM 3617 C CA . THR D 2 114 ? 42.725 46.136 18.552 1.00 16.78 414 THR I CA 1
ATOM 3618 C C . THR D 2 114 ? 44.123 45.661 18.897 1.00 16.71 414 THR I C 1
ATOM 3619 O O . THR D 2 114 ? 45.101 46.078 18.275 1.00 16.16 414 THR I O 1
ATOM 3623 N N . THR D 2 115 ? 44.214 44.800 19.901 1.00 17.13 415 THR I N 1
ATOM 3624 C CA . THR D 2 115 ? 45.503 44.290 20.326 1.00 19.82 415 THR I CA 1
ATOM 3625 C C . THR D 2 115 ? 45.862 43.014 19.583 1.00 19.43 415 THR I C 1
ATOM 3626 O O . THR D 2 115 ? 45.095 42.051 19.581 1.00 21.05 415 THR I O 1
ATOM 3630 N N . VAL D 2 116 ? 47.031 43.026 18.956 1.00 20.01 416 VAL I N 1
ATOM 3631 C CA . VAL D 2 116 ? 47.529 41.877 18.212 1.00 22.06 416 VAL I CA 1
ATOM 3632 C C . VAL D 2 116 ? 48.773 41.365 18.912 1.00 21.65 416 VAL I C 1
ATOM 3633 O O . VAL D 2 116 ? 49.755 42.098 19.084 1.00 21.10 416 VAL I O 1
ATOM 3637 N N . THR D 2 117 ? 48.730 40.101 19.303 1.00 22.61 417 THR I N 1
ATOM 3638 C CA . THR D 2 117 ? 49.852 39.490 19.990 1.00 23.73 417 THR I CA 1
ATOM 3639 C C . THR D 2 117 ? 50.476 38.415 19.114 1.00 23.05 417 THR I C 1
ATOM 3640 O O . THR D 2 117 ? 49.779 37.537 18.606 1.00 23.33 417 THR I O 1
ATOM 3644 N N . VAL D 2 118 ? 51.787 38.510 18.918 1.00 24.22 418 VAL I N 1
ATOM 3645 C CA . VAL D 2 118 ? 52.515 37.537 18.109 1.00 28.61 418 VAL I CA 1
ATOM 3646 C C . VAL D 2 118 ? 53.333 36.657 19.043 1.00 30.89 418 VAL I C 1
ATOM 3647 O O . VAL D 2 118 ? 54.261 37.134 19.700 1.00 29.92 418 VAL I O 1
ATOM 3651 N N . SER D 2 119 ? 52.972 35.378 19.109 1.00 34.19 419 SER I N 1
ATOM 3652 C CA . SER D 2 119 ? 53.669 34.425 19.967 1.00 39.11 419 SER I CA 1
ATOM 3653 C C . SER D 2 119 ? 54.959 33.954 19.304 1.00 41.30 419 SER I C 1
ATOM 3654 O O . SER D 2 119 ? 55.183 32.725 19.254 1.00 45.30 419 SER I O 1
#

Solvent-accessible surface area: 21061 Å² total; per-residue (Å²): 61,96,6,116,5,67,7,80,44,134,120,27,67,15,62,110,32,75,97,1,35,0,34,0,127,4,67,89,82,0,72,44,140,76,56,50,28,12,0,0,0,0,4,22,58,101,91,100,24,4,63,6,6,0,48,64,22,60,64,102,51,96,83,20,51,117,41,4,45,12,62,38,54,20,34,50,1,26,1,100,1,63,155,1,68,63,101,2,29,3,41,0,0,0,0,0,7,4,71,117,16,10,16,14,0,45,13,0,95,0,48,56,104,158,23,94,14,107,6,38,44,113,56,138,53,132,60,47,73,54,2,105,0,28,0,91,2,60,100,38,54,7,51,88,55,11,0,4,0,0,23,20,29,101,83,10,46,2,91,14,0,0,69,0,41,5,128,76,76,108,56,54,33,4,84,130,32,148,65,56,10,52,17,40,35,53,72,106,63,27,9,0,40,0,55,0,66,71,3,90,100,113,1,36,4,29,0,4,0,0,14,1,92,108,59,162,16,23,13,0,14,78,26,0,95,11,1,59,0,55,12,49,130,126,94,10,42,14,60,8,47,48,130,128,38,57,11,59,91,44,66,90,3,42,2,35,0,122,8,71,95,83,0,75,49,151,83,50,52,30,13,0,0,0,1,2,24,46,104,86,88,37,6,66,5,4,0,38,70,21,61,60,100,50,96,84,24,58,114,36,4,41,10,56,31,91,48,52,86,3,30,0,88,1,59,167,1,71,65,84,3,47,6,46,0,0,0,0,0,8,6,64,121,17,8,11,13,0,38,8,0,106,3,52,89,99,174,31,103,6,95,8,39,41,110,66,111,55,94,77,45,73,60,4,112,0,31,0,92,6,52,107,37,57,14,50,85,50,12,0,6,0,0,29,24,29,102,89,10,42,3,62,10,0,0,59,1,34,5,121,79,75,80,63,49,32,2,118,125,20,106,78,49,12,38,17,45,37,42,80,103,14,34,9,0,29,0,52,0,46,89,3,100,115,109,2,38,3,24,0,0,0,0,15,1,78,106,62,162,21,21,6,1,8,68,13,0,68,12,2,59,0,55,9,83

B-factor: mean 28.1, std 10.97, range [7.31, 79.87]

Sequence (465 aa):
MDILMTQTPLYLPVSLGDQASISCRSSQTIVHNNGNTYLEWYLQKPGQSPQLLIYKVSNRFSGVPDRFSGSGSGTDFTLKISRVEAEDLGIYYCFQGSHFPPTFGGGTKLEIAEVQLQQSGPELKKPGETVKISCKATNYAFTDYSMHWVKQAPGGDLKYVGWINTETDEPTFADDFKGRFAFSLDTSTSTAFLQINNLKNEDTATYFCVRDRHDYGEIFTYWGQGTTVTVSAMDILMTQTPLYLPVSLGDQASISCRSSQTIVHNNGNTYLEWYLQKPGQSPQLLIYKVSNRFSGVPDRFSGSGSGTDFTLKISRVEAEDLGIYYCFQGSHFPPTFGGGTKLEIAEVQLQQSGPELKKPGETVKISCKATNYAFTDYSMHWVKQAPGGDLKYVGWINTETDEPTFADDFKGRFAFSLDTSTSTAFLQINNLKNEDTATYFCVRDRHDYGEIFTYWGQGTTVTVS

Secondary structure (DSSP, 8-state):
--EEEEPPPEEE-TT--EEEEEEEESS-GGGS-EEEEEE-TTS-EEEEEEEETTTTEEEE-TTTTTTEEEEEEGGGTEEEEEE-S--GGG-EEEEEEEESSSSSS-EEEE---EEEEE--/--EEEEPPPEEE-TT--EEEEEEEESS-GGGS-EEEEEE-TTS-EEEEEEE-TTT--EEE-GGGTTTEEEEEEGGGTEEEEEE-S--GGG-EEEEEEEESSSSSSSEEEE---EEEEE-/--S-EEEE-SEEEE-TT--EEEEEEESS----TTS---EEEEEE-TTS--EEEEETTTEEPTT--TTEEEEE-SSEEEEEESS--GGG-EEEEEEE-SSSSPEE---EEEEE-/--S-EEEE-SEEEE-TT--EEEEEEESS----TTS---EEEEEE-TTS--EEEEETTTEEPTT--TTEEEEEETTEEEEEESS--GGG-EEEEEEE-SSSSPEE---EEEEE-

Radius of gyration: 29.15 Å; Cα contacts (8 Å, |Δi|>4): 1262; chains: 4; bounding box: 72×70×53 Å

Foldseek 3Di:
DPWAKAKPPQEAAAAFFAKDKMKIFIPFFQAAPVRFWFKWKWWAAPPGDTDTAATSQFHGDPPHDPQWGKHDDGGMIMIMGNGDDPRRFGWMKMWTVRDPPIDIYPIHGYHYD/DKAWAKDAAAEAAAQAKDKIKIFIDDDQLQQAKKWKWWQAPVGDIHTAWIARSNVRRTDGDPPSVPFWDWGDDNVRSMIMIMGGRDDQVRFTWMKIFTADRRPPPGTDDIYPTYGYHHDD/DPWAWAKDDQEAADAFFAKDKIKIFTPFFQQAPVRFWFKWKWFAAPPHDIGTAATSFFHGDPPHDPLWGKHDHGGIIMIMRNGHHPRRFGWMKIWTVRDPPIDIHNIYGYHYD/DKAWAKDAAEEEAAQAKDKIKIFIPDDQLQQAKKWKWWQAPVGDIDTFWIARSNVRRTDGDVVRPPFWDWGADNVRSMIMIMGGRHDQRRFTWMKIFTADRRPPPGTDYIYPTYGYHYD